Protein AF-A0A7V2QI16-F1 (afdb_monomer)

Radius of gyration: 25.38 Å; Cα contacts (8 Å, |Δi|>4): 702; chains: 1; bounding box: 59×43×73 Å

pLDDT: mean 86.72, std 11.41, range [45.88, 98.44]

Nearest PDB structures (foldseek):
  6om2-assembly1_A  TM=4.557E-01  e=1.781E-01  Homo sapiens
  8xen-assembly1_A  TM=4.413E-01  e=1.781E-01  Homo sapiens
  7y1t-assembly1_A  TM=4.623E-01  e=3.895E-01  Homo sapiens
  3e0c-assembly1_A  TM=2.943E-01  e=1.789E-02  Homo sapiens

Solvent-accessible surface area (backbone atoms only — not comparable to full-atom values): 20218 Å² total; per-residue (Å²): 118,61,52,78,40,80,48,75,62,52,94,78,39,86,44,38,28,37,39,32,38,72,49,87,48,42,47,35,29,43,35,36,31,40,100,91,41,80,47,78,42,63,46,73,43,59,48,91,97,50,93,54,70,32,57,58,46,87,63,40,32,50,72,50,72,52,64,46,55,44,71,39,79,82,55,36,25,42,40,37,31,30,35,28,81,48,101,70,42,50,30,40,36,46,34,35,29,36,65,72,92,82,56,71,48,77,32,38,74,54,82,38,57,38,51,40,40,77,39,49,72,46,79,41,86,46,90,72,16,35,30,41,40,36,40,30,44,48,85,49,102,87,50,70,62,62,86,45,93,38,45,26,35,35,40,35,28,35,69,35,81,90,78,65,28,51,40,86,71,46,75,47,79,41,78,65,69,59,95,50,85,59,47,32,60,18,54,51,27,44,77,67,71,35,39,68,60,13,43,53,40,38,51,50,53,74,63,42,60,66,60,53,52,53,50,40,59,74,32,63,86,51,64,90,64,49,38,60,52,34,49,48,22,41,52,30,39,45,32,48,53,41,16,52,35,27,47,74,68,74,32,56,69,59,13,51,57,41,32,70,71,36,78,43,74,55,51,26,58,33,36,49,38,20,51,64,45,18,51,93,83,55,36,60,50,45,10,42,17,36,26,51,48,46,45,53,68,57,73,87,81,69,95,69,44,68,26,29,51,58,66,58,46,94,63,65,59,59,59,50,52,27,46,74,74,38,58,67,47,43,54,45,17,38,74,77,49,58,25,60,60,52,69,49,78,43,55,84,82,76,81,86,54,64,25,43,38,32,32,45,58,54,95,64,74,46,77,45,77,49,81,129

Structure (mmCIF, N/CA/C/O backbone):
data_AF-A0A7V2QI16-F1
#
_entry.id   AF-A0A7V2QI16-F1
#
loop_
_atom_site.group_PDB
_atom_site.id
_atom_site.type_symbol
_atom_site.label_atom_id
_atom_site.label_alt_id
_atom_site.label_comp_id
_atom_site.label_asym_id
_atom_site.label_entity_id
_atom_site.label_seq_id
_atom_site.pdbx_PDB_ins_code
_atom_site.Cartn_x
_atom_site.Cartn_y
_atom_site.Cartn_z
_atom_site.occupancy
_atom_site.B_iso_or_equiv
_atom_site.auth_seq_id
_atom_site.auth_comp_id
_atom_site.auth_asym_id
_atom_site.auth_atom_id
_atom_site.pdbx_PDB_model_num
ATOM 1 N N . GLY A 1 1 ? -4.666 15.060 34.164 1.00 61.44 1 GLY A N 1
ATOM 2 C CA . GLY A 1 1 ? -5.123 15.369 32.799 1.00 61.44 1 GLY A CA 1
ATOM 3 C C . GLY A 1 1 ? -5.665 14.100 32.190 1.00 61.44 1 GLY A C 1
ATOM 4 O O . GLY A 1 1 ? -5.067 13.052 32.403 1.00 61.44 1 GLY A O 1
ATOM 5 N N . GLY A 1 2 ? -6.807 14.175 31.526 1.00 77.75 2 GLY A N 1
ATOM 6 C CA . GLY A 1 2 ? -7.439 13.061 30.825 1.00 77.75 2 GLY A CA 1
ATOM 7 C C . GLY A 1 2 ? -8.441 13.619 29.824 1.00 77.75 2 GLY A C 1
ATOM 8 O O . GLY A 1 2 ? -8.899 14.752 29.994 1.00 77.75 2 GLY A O 1
ATOM 9 N N . GLN A 1 3 ? -8.738 12.858 28.779 1.00 89.62 3 GLN A N 1
ATOM 10 C CA . GLN A 1 3 ? -9.758 13.212 27.799 1.00 89.62 3 GLN A CA 1
ATOM 11 C C . GLN A 1 3 ? -11.101 12.611 28.224 1.00 89.62 3 GLN A C 1
ATOM 13 O O . GLN A 1 3 ? -11.166 11.468 28.673 1.00 89.62 3 GLN A O 1
ATOM 18 N N . ILE A 1 4 ? -12.166 13.398 28.091 1.00 91.75 4 ILE A N 1
ATOM 19 C CA . ILE A 1 4 ? -13.549 12.949 28.252 1.00 91.75 4 ILE A CA 1
ATOM 20 C C . ILE A 1 4 ? -14.163 12.916 26.859 1.00 91.75 4 ILE A C 1
ATOM 22 O O . ILE A 1 4 ? -14.083 13.912 26.139 1.00 91.75 4 ILE A O 1
ATOM 26 N N . VAL A 1 5 ? -14.751 11.785 26.481 1.00 93.00 5 VAL A N 1
ATOM 27 C CA . VAL A 1 5 ? -15.390 11.617 25.172 1.00 93.00 5 VAL A CA 1
ATOM 28 C C . VAL A 1 5 ? -16.848 11.212 25.392 1.00 93.00 5 VAL A C 1
ATOM 30 O O . VAL A 1 5 ? -17.062 10.134 25.939 1.00 93.00 5 VAL A O 1
ATOM 33 N N . PRO A 1 6 ? -17.839 12.047 25.032 1.00 93.56 6 PRO A N 1
ATOM 34 C CA . PRO A 1 6 ? -19.255 11.682 25.109 1.00 93.56 6 PRO A CA 1
ATOM 35 C C . PRO A 1 6 ? -19.576 10.456 24.249 1.00 93.56 6 PRO A C 1
ATOM 37 O O . PRO A 1 6 ? -18.947 10.272 23.206 1.00 93.56 6 PRO A O 1
ATOM 40 N N . MET A 1 7 ? -20.537 9.643 24.687 1.00 93.06 7 MET A N 1
ATOM 41 C CA . MET A 1 7 ? -20.914 8.383 24.037 1.00 93.06 7 MET A CA 1
ATOM 42 C C . MET A 1 7 ? -22.432 8.179 24.021 1.00 93.06 7 MET A C 1
ATOM 44 O O . MET A 1 7 ? -23.149 8.795 24.804 1.00 93.06 7 MET A O 1
ATOM 48 N N . GLU A 1 8 ? -22.886 7.287 23.142 1.00 93.25 8 GLU A N 1
ATOM 49 C CA . GLU A 1 8 ? -24.263 6.782 23.065 1.00 93.25 8 GLU A CA 1
ATOM 50 C C . GLU A 1 8 ? -24.194 5.269 22.800 1.00 93.25 8 GLU A C 1
ATOM 52 O O . GLU A 1 8 ? -24.268 4.824 21.657 1.00 93.25 8 GLU A O 1
ATOM 57 N N . LEU A 1 9 ? -23.933 4.479 23.844 1.00 93.62 9 LEU A N 1
ATOM 58 C CA . LEU A 1 9 ? -23.786 3.018 23.767 1.00 93.62 9 LEU A CA 1
ATOM 59 C C . LEU A 1 9 ? -24.943 2.288 24.446 1.00 93.62 9 LEU A C 1
ATOM 61 O O . LEU A 1 9 ? -25.255 1.156 24.082 1.00 93.62 9 LEU A O 1
ATOM 65 N N . ASP A 1 10 ? -25.566 2.912 25.445 1.00 92.75 10 ASP A N 1
ATOM 66 C CA . ASP A 1 10 ? -26.637 2.317 26.224 1.00 92.75 10 ASP A CA 1
ATOM 67 C C . ASP A 1 10 ? -27.891 3.186 26.186 1.00 92.75 10 ASP A C 1
ATOM 69 O O . ASP A 1 10 ? -28.014 4.186 26.886 1.00 92.75 10 ASP A O 1
ATOM 73 N N . SER A 1 11 ? -28.899 2.720 25.454 1.00 90.50 11 SER A N 1
ATOM 74 C CA . SER A 1 11 ? -30.218 3.363 25.400 1.00 90.50 11 SER A CA 1
ATOM 75 C C . SER A 1 11 ? -30.898 3.584 26.766 1.00 90.50 11 SER A C 1
ATOM 77 O O . SER A 1 11 ? -31.817 4.397 26.858 1.00 90.50 11 SER A O 1
ATOM 79 N N . ALA A 1 12 ? -30.480 2.874 27.823 1.00 91.00 12 ALA A N 1
ATOM 80 C CA . ALA A 1 12 ? -30.982 3.050 29.185 1.00 91.00 12 ALA A CA 1
ATOM 81 C C . ALA A 1 12 ? -30.253 4.152 29.979 1.00 91.00 12 ALA A C 1
ATOM 83 O O . ALA A 1 12 ? -30.674 4.485 31.089 1.00 91.00 12 ALA A O 1
ATOM 84 N N . ALA A 1 13 ? -29.149 4.697 29.466 1.00 93.44 13 ALA A N 1
ATOM 85 C CA . ALA A 1 13 ? -28.421 5.787 30.098 1.00 93.44 13 ALA A CA 1
ATOM 86 C C . ALA A 1 13 ? -28.901 7.146 29.568 1.00 93.44 13 ALA A C 1
ATOM 88 O O . ALA A 1 13 ? -29.181 7.316 28.386 1.00 93.44 13 ALA A O 1
ATOM 89 N N . THR A 1 14 ? -28.971 8.153 30.442 1.00 94.06 14 THR A N 1
ATOM 90 C CA . THR A 1 14 ? -29.311 9.528 30.020 1.00 94.06 14 THR A CA 1
ATOM 91 C C . THR A 1 14 ? -28.075 10.377 29.730 1.00 94.06 14 THR A C 1
ATOM 93 O O . THR A 1 14 ? -28.194 11.497 29.238 1.00 94.06 14 THR A O 1
ATOM 96 N N . ALA A 1 15 ? -26.895 9.894 30.116 1.00 94.00 15 ALA A N 1
ATOM 97 C CA . ALA A 1 15 ? -25.608 10.498 29.809 1.00 94.00 15 ALA A CA 1
ATOM 98 C C . ALA A 1 15 ? -24.520 9.430 29.876 1.00 94.00 15 ALA A C 1
ATOM 100 O O . ALA A 1 15 ? -24.487 8.636 30.819 1.00 94.00 15 ALA A O 1
ATOM 101 N N . GLU A 1 16 ? -23.599 9.453 28.919 1.00 96.06 16 GLU A N 1
ATOM 102 C CA . GLU A 1 16 ? -22.494 8.505 28.857 1.00 96.06 16 GLU A CA 1
ATOM 103 C C . GLU A 1 16 ? -21.211 9.183 28.381 1.00 96.06 16 GLU A C 1
ATOM 105 O O . GLU A 1 16 ? -21.232 10.131 27.590 1.00 96.06 16 GLU A O 1
ATOM 110 N N . LEU A 1 17 ? -20.074 8.694 28.867 1.00 96.12 17 LEU A N 1
ATOM 111 C CA . LEU A 1 17 ? -18.758 9.158 28.454 1.00 96.12 17 LEU A CA 1
ATOM 112 C C . LEU A 1 17 ? -17.691 8.081 28.649 1.00 96.12 17 LEU A C 1
ATOM 114 O O . LEU A 1 17 ? -17.768 7.267 29.568 1.00 96.12 17 LEU A O 1
ATOM 118 N N . PHE A 1 18 ? -16.637 8.131 27.839 1.00 94.44 18 PHE A N 1
ATOM 119 C CA . PHE A 1 18 ? -15.362 7.511 28.176 1.00 94.44 18 PHE A CA 1
ATOM 120 C C . PHE A 1 18 ? -14.446 8.504 28.894 1.00 94.44 18 PHE A C 1
ATOM 122 O O . PHE A 1 18 ? -14.339 9.669 28.505 1.00 94.44 18 PHE A O 1
ATOM 129 N N . VAL A 1 19 ? -13.730 8.015 29.908 1.00 92.00 19 VAL A N 1
ATOM 130 C CA . VAL A 1 19 ? -12.602 8.705 30.546 1.00 92.00 19 VAL A CA 1
ATOM 131 C C . VAL A 1 19 ? -11.303 8.047 30.088 1.00 92.00 19 VAL A C 1
ATOM 133 O O . VAL A 1 19 ? -11.053 6.875 30.380 1.00 92.00 19 VAL A O 1
ATOM 136 N N . LEU A 1 20 ? -10.466 8.815 29.391 1.00 91.31 20 LEU A N 1
ATOM 137 C CA . LEU A 1 20 ? -9.155 8.402 28.896 1.00 91.31 20 LEU A CA 1
ATOM 138 C C . LEU A 1 20 ? -8.074 9.076 29.756 1.00 91.31 20 LEU A C 1
ATOM 140 O O . LEU A 1 20 ? -7.779 10.259 29.559 1.00 91.31 20 LEU A O 1
ATOM 144 N N . PRO A 1 21 ? -7.501 8.384 30.752 1.00 85.00 21 PRO A N 1
ATOM 145 C CA . PRO A 1 21 ? -6.442 8.951 31.580 1.00 85.00 21 PRO A CA 1
ATOM 146 C C . PRO A 1 21 ? -5.148 9.184 30.782 1.00 85.00 21 PRO A C 1
ATOM 148 O O . PRO A 1 21 ? -4.681 8.291 30.084 1.00 85.00 21 PRO A O 1
ATOM 151 N N . ASN A 1 22 ? -4.493 10.340 30.970 1.00 73.81 22 ASN A N 1
ATOM 152 C CA . ASN A 1 22 ? -3.172 10.619 30.371 1.00 73.81 22 ASN A CA 1
ATOM 153 C C . ASN A 1 22 ? -2.001 10.009 31.170 1.00 73.81 22 ASN A C 1
ATOM 155 O O . ASN A 1 22 ? -0.842 10.313 30.893 1.00 73.81 22 ASN A O 1
ATOM 159 N N . PHE A 1 23 ? -2.279 9.223 32.214 1.00 67.12 23 PHE A N 1
ATOM 160 C CA . PHE A 1 23 ? -1.256 8.618 33.066 1.00 67.12 23 PHE A CA 1
ATOM 161 C C . PHE A 1 23 ? -1.052 7.157 32.704 1.00 67.12 23 PHE A C 1
ATOM 163 O O . PHE A 1 23 ? -2.007 6.427 32.432 1.00 67.12 23 PHE A O 1
ATOM 170 N N . SER A 1 24 ? 0.204 6.718 32.754 1.00 62.94 24 SER A N 1
ATOM 171 C CA . SER A 1 24 ? 0.538 5.324 32.534 1.00 62.94 24 SER A CA 1
ATOM 172 C C . SER A 1 24 ? -0.227 4.421 33.505 1.00 62.94 24 SER A C 1
ATOM 174 O O . SER A 1 24 ? -0.299 4.707 34.700 1.00 62.94 24 SER A O 1
ATOM 176 N N . SER A 1 25 ? -0.772 3.305 33.002 1.00 63.78 25 SER A N 1
ATOM 177 C CA . SER A 1 25 ? -1.467 2.239 33.762 1.00 63.78 25 SER A CA 1
ATOM 178 C C . SER A 1 25 ? -2.903 2.500 34.256 1.00 63.78 25 SER A C 1
ATOM 180 O O . SER A 1 25 ? -3.500 1.587 34.829 1.00 63.78 25 SER A O 1
ATOM 182 N N . GLY A 1 26 ? -3.488 3.684 34.041 1.00 76.44 26 GLY A N 1
ATOM 183 C CA . GLY A 1 26 ? -4.902 3.916 34.366 1.00 76.44 26 GLY A CA 1
ATOM 184 C C . GLY A 1 26 ? -5.838 3.219 33.363 1.00 76.44 26 GLY A C 1
ATOM 185 O O . GLY A 1 26 ? -5.598 3.343 32.161 1.00 76.44 26 GLY A O 1
ATOM 186 N N . PRO A 1 27 ? -6.892 2.503 33.804 1.00 85.56 27 PRO A N 1
ATOM 187 C CA . PRO A 1 27 ? -7.850 1.906 32.879 1.00 85.56 27 PRO A CA 1
ATOM 188 C C . PRO A 1 27 ? -8.638 2.992 32.141 1.00 85.56 27 PRO A C 1
ATOM 190 O O . PRO A 1 27 ? -8.975 4.026 32.722 1.00 85.56 27 PRO A O 1
ATOM 193 N N . MET A 1 28 ? -8.974 2.740 30.876 1.00 90.81 28 MET A N 1
ATOM 194 C CA . MET A 1 28 ? -10.064 3.471 30.233 1.00 90.81 28 MET A CA 1
ATOM 195 C C . MET A 1 28 ? -11.363 3.103 30.960 1.00 90.81 28 MET A C 1
ATOM 197 O O . MET A 1 28 ? -11.600 1.928 31.251 1.00 90.81 28 MET A O 1
ATOM 201 N N . LEU A 1 29 ? -12.187 4.099 31.283 1.00 93.25 29 LEU A N 1
ATOM 202 C CA . LEU A 1 29 ? -13.460 3.885 31.973 1.00 93.25 29 LEU A CA 1
ATOM 203 C C . LEU A 1 29 ? -14.617 4.289 31.071 1.00 93.25 29 LEU A C 1
ATOM 205 O O . LEU A 1 29 ? -14.606 5.395 30.538 1.00 93.25 29 LEU A O 1
ATOM 209 N N . TYR A 1 30 ? -15.618 3.426 30.962 1.00 95.38 30 TYR A N 1
ATOM 210 C CA . TYR A 1 30 ? -16.951 3.785 30.501 1.00 95.38 30 TYR A CA 1
ATOM 211 C C . TYR A 1 30 ? -17.765 4.256 31.702 1.00 95.38 30 TYR A C 1
ATOM 213 O O . TYR A 1 30 ? -17.861 3.551 32.708 1.00 95.38 30 TYR A O 1
ATOM 221 N N . VAL A 1 31 ? -18.320 5.455 31.627 1.00 95.94 31 VAL A N 1
ATOM 222 C CA . VAL A 1 31 ? -19.090 6.068 32.704 1.00 95.94 31 VAL A CA 1
ATOM 223 C C . VAL A 1 31 ? -20.467 6.413 32.168 1.00 95.94 31 VAL A C 1
ATOM 225 O O . VAL A 1 31 ? -20.581 7.074 31.141 1.00 95.94 31 VAL A O 1
ATOM 228 N N . ARG A 1 32 ? -21.509 5.993 32.881 1.00 95.75 32 ARG A N 1
ATOM 229 C CA . ARG A 1 32 ? -22.906 6.230 32.506 1.00 95.75 32 ARG A CA 1
ATOM 230 C C . ARG A 1 32 ? -23.719 6.736 33.683 1.00 95.75 32 ARG A C 1
ATOM 232 O O . ARG A 1 32 ? -23.448 6.372 34.828 1.00 95.75 32 ARG A O 1
ATOM 239 N N . TYR A 1 33 ? -24.724 7.548 33.395 1.00 95.31 33 TYR A N 1
ATOM 240 C CA . TYR A 1 33 ? -25.749 7.952 34.344 1.00 95.31 33 TYR A CA 1
ATOM 241 C C . TYR A 1 33 ? -27.043 7.199 34.040 1.00 95.31 33 TYR A C 1
ATOM 243 O O . TYR A 1 33 ? -27.609 7.338 32.956 1.00 95.31 33 TYR A O 1
ATOM 251 N N . ALA A 1 34 ? -27.486 6.392 35.000 1.00 91.06 34 ALA A N 1
ATOM 252 C CA . ALA A 1 34 ? -28.719 5.612 34.934 1.00 91.06 34 ALA A CA 1
ATOM 253 C C . ALA A 1 34 ? -29.562 5.843 36.202 1.00 91.06 34 ALA A C 1
ATOM 255 O O . ALA A 1 34 ? -29.201 6.667 37.043 1.00 91.06 34 ALA A O 1
ATOM 256 N N . ASP A 1 35 ? -30.655 5.096 36.373 1.00 88.75 35 ASP A N 1
ATOM 257 C CA . ASP A 1 35 ? -31.638 5.280 37.459 1.00 88.75 35 ASP A CA 1
ATOM 258 C C . ASP A 1 35 ? -31.039 5.330 38.877 1.00 88.75 35 ASP A C 1
ATOM 260 O O . ASP A 1 35 ? -31.570 5.992 39.767 1.00 88.75 35 ASP A O 1
ATOM 264 N N . VAL A 1 36 ? -29.916 4.641 39.097 1.00 88.62 36 VAL 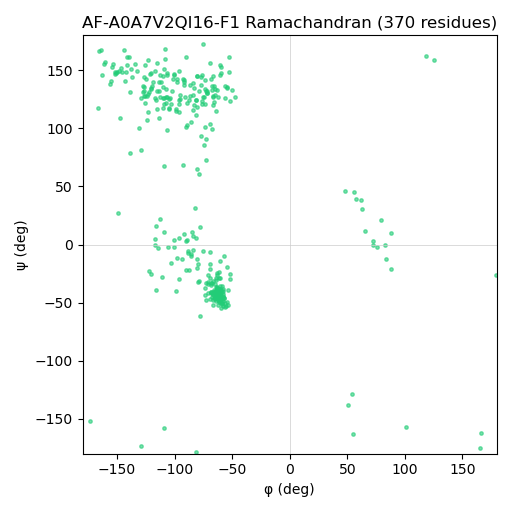A N 1
ATOM 265 C CA . VAL A 1 36 ? -29.218 4.568 40.394 1.00 88.62 36 VAL A CA 1
ATOM 266 C C . VAL A 1 36 ? -28.067 5.576 40.532 1.00 88.62 36 VAL A C 1
ATOM 268 O O . VAL A 1 36 ? -27.336 5.551 41.523 1.00 88.62 36 VAL A O 1
ATOM 271 N N . GLY A 1 37 ? -27.900 6.468 39.553 1.00 94.00 37 GLY A N 1
ATOM 272 C CA . GLY A 1 37 ? -26.850 7.480 39.487 1.00 94.00 37 GLY A CA 1
ATOM 273 C C . GLY A 1 37 ? -25.690 7.111 38.557 1.00 94.00 37 GLY A C 1
ATOM 274 O O . GLY A 1 37 ? -25.831 6.320 37.624 1.00 94.00 37 GLY A O 1
ATOM 275 N N . TRP A 1 38 ? -24.530 7.725 38.806 1.00 95.38 38 TRP A N 1
ATOM 276 C CA . TRP A 1 38 ? -23.310 7.486 38.036 1.00 95.38 38 TRP A CA 1
ATOM 277 C C . TRP A 1 38 ? -22.719 6.108 38.333 1.00 95.38 38 TRP A C 1
ATOM 279 O O . TRP A 1 38 ? -22.481 5.752 39.487 1.00 95.38 38 TRP A O 1
ATOM 289 N N . GLN A 1 39 ? -22.418 5.367 37.274 1.00 94.69 39 GLN A N 1
ATOM 290 C CA . GLN A 1 39 ? -21.755 4.070 37.313 1.00 94.69 39 GLN A CA 1
ATOM 291 C C . GLN A 1 39 ? -20.513 4.124 36.426 1.00 94.69 39 GLN A C 1
ATOM 293 O O . GLN A 1 39 ? -20.535 4.754 35.369 1.00 94.69 39 GLN A O 1
ATOM 298 N N . ALA A 1 40 ? -19.434 3.469 36.851 1.00 93.62 40 ALA A N 1
ATOM 299 C CA . ALA A 1 40 ? -18.179 3.416 36.113 1.00 93.62 40 ALA A CA 1
ATOM 300 C C . ALA A 1 40 ? -17.747 1.962 35.915 1.00 93.62 40 ALA A C 1
ATOM 302 O O . ALA A 1 40 ? -17.648 1.198 36.877 1.00 93.62 40 ALA A O 1
ATOM 303 N N . PHE A 1 41 ? -17.462 1.607 34.668 1.00 92.75 41 PHE A N 1
ATOM 304 C CA . PHE A 1 41 ? -17.068 0.274 34.240 1.00 92.75 41 PHE A CA 1
ATOM 305 C C . PHE A 1 41 ? -15.686 0.344 33.586 1.00 92.75 41 PHE A C 1
ATOM 307 O O . PHE A 1 41 ? -15.445 1.230 32.762 1.00 92.75 41 PHE A O 1
ATOM 314 N N . PRO A 1 42 ? -14.757 -0.567 33.919 1.00 90.50 42 PRO A N 1
ATOM 315 C CA . PRO A 1 42 ? -13.507 -0.655 33.186 1.00 90.50 42 PRO A CA 1
ATOM 316 C C . PRO A 1 42 ? -13.784 -1.141 31.764 1.00 90.50 42 PRO A C 1
ATOM 318 O O . PRO A 1 42 ? -14.494 -2.126 31.558 1.00 90.50 42 PRO A O 1
ATOM 321 N N . VAL A 1 43 ? -13.191 -0.469 30.784 1.00 90.44 43 VAL A N 1
ATOM 322 C CA . VAL A 1 43 ? -13.190 -0.954 29.406 1.00 90.44 43 VAL A CA 1
ATOM 323 C C . VAL A 1 43 ? -12.225 -2.132 29.330 1.00 90.44 43 VAL A C 1
ATOM 325 O O . VAL A 1 43 ? -11.051 -1.965 29.675 1.00 90.44 43 VAL A O 1
ATOM 328 N N . PRO A 1 44 ? -12.681 -3.329 28.924 1.00 86.94 44 PRO A N 1
ATOM 329 C CA . PRO A 1 44 ? -11.817 -4.491 28.911 1.00 86.94 44 PRO A CA 1
ATOM 330 C C . PRO A 1 44 ? -10.700 -4.318 27.892 1.00 86.94 44 PRO A C 1
ATOM 332 O O . PRO A 1 44 ? -10.926 -3.954 26.736 1.00 86.94 44 PRO A O 1
ATOM 335 N N . VAL A 1 45 ? -9.499 -4.689 28.311 1.00 84.25 45 VAL A N 1
ATOM 336 C CA . VAL A 1 45 ? -8.335 -4.791 27.438 1.00 84.25 45 VAL A CA 1
ATOM 337 C C . VAL A 1 45 ? -7.841 -6.220 27.484 1.00 84.25 45 VAL A C 1
ATOM 339 O O . VAL A 1 45 ? -7.720 -6.801 28.561 1.00 84.25 45 VAL A O 1
ATOM 342 N N . VAL A 1 46 ? -7.543 -6.811 26.332 1.00 79.31 46 VAL A N 1
ATOM 343 C CA . VAL A 1 46 ? -6.861 -8.106 26.305 1.00 79.31 46 VAL A CA 1
ATOM 344 C C . VAL A 1 46 ? -5.378 -7.845 26.064 1.00 79.31 46 VAL A C 1
ATOM 346 O O . VAL A 1 46 ? -5.034 -7.347 24.996 1.00 79.31 46 VAL A O 1
ATOM 349 N N . PRO A 1 47 ? -4.482 -8.149 27.019 1.00 77.44 47 PRO A N 1
ATOM 350 C CA . PRO A 1 47 ? -3.065 -7.870 26.841 1.00 77.44 47 PRO A CA 1
ATOM 351 C C . PRO A 1 47 ? -2.497 -8.624 25.627 1.00 77.44 47 PRO A C 1
ATOM 353 O O . PRO A 1 47 ? -2.999 -9.703 25.296 1.00 77.44 47 PRO A O 1
ATOM 356 N N . PRO A 1 48 ? -1.417 -8.123 25.005 1.00 70.06 48 PRO A N 1
ATOM 357 C CA . PRO A 1 48 ? -0.645 -8.860 24.004 1.00 70.06 48 PRO A CA 1
ATOM 358 C C . PRO A 1 48 ? -0.325 -10.290 24.464 1.00 70.06 48 PRO A C 1
ATOM 360 O O . PRO A 1 48 ? 0.178 -10.493 25.569 1.00 70.06 48 PRO A O 1
ATOM 363 N N . GLY A 1 49 ? -0.654 -11.292 23.643 1.00 71.56 49 GLY A N 1
ATOM 364 C CA . GLY A 1 49 ? -0.503 -12.718 23.985 1.00 71.56 49 GLY A CA 1
ATOM 365 C C . GLY A 1 49 ? -1.499 -13.261 25.026 1.00 71.56 49 GLY A C 1
ATOM 366 O O . GLY A 1 49 ? -1.461 -14.444 25.360 1.00 71.56 49 GLY A O 1
ATOM 367 N N . GLY A 1 50 ? -2.406 -12.425 25.533 1.00 76.19 50 GLY A N 1
ATOM 368 C CA . GLY A 1 50 ? -3.444 -12.795 26.486 1.00 76.19 50 GLY A CA 1
ATOM 369 C C . GLY A 1 50 ? -4.659 -13.452 25.827 1.00 76.19 50 GLY A C 1
ATOM 370 O O . GLY A 1 50 ? -5.102 -13.092 24.733 1.00 76.19 50 GLY A O 1
ATOM 371 N N . SER A 1 51 ? -5.258 -14.412 26.530 1.00 74.94 51 SER A N 1
ATOM 372 C CA . SER A 1 51 ? -6.521 -15.047 26.126 1.00 74.94 51 SER A CA 1
ATOM 373 C C . SER A 1 51 ? -7.749 -14.463 26.828 1.00 74.94 51 SER A C 1
ATOM 375 O O . SER A 1 51 ? -8.869 -14.742 26.412 1.00 74.94 51 SER A O 1
ATOM 377 N N . LYS A 1 52 ? -7.560 -13.640 27.867 1.00 78.81 52 LYS A N 1
ATOM 378 C CA . LYS A 1 52 ? -8.636 -13.080 28.695 1.00 78.81 52 LYS A CA 1
ATOM 379 C C . LYS A 1 52 ? -8.540 -11.563 28.775 1.00 78.81 52 LYS A C 1
ATOM 381 O O . LYS A 1 52 ? -7.442 -11.014 28.840 1.00 78.81 52 LYS A O 1
ATOM 386 N N . ALA A 1 53 ? -9.699 -10.915 28.804 1.00 81.38 53 ALA A N 1
ATOM 387 C CA . ALA A 1 53 ? -9.798 -9.497 29.102 1.00 81.38 53 ALA A CA 1
ATOM 388 C C . ALA A 1 53 ? -9.437 -9.229 30.568 1.00 81.38 53 ALA A C 1
ATOM 390 O O . ALA A 1 53 ? -9.778 -10.009 31.459 1.00 81.38 53 ALA A O 1
ATOM 391 N N . VAL A 1 54 ? -8.760 -8.112 30.804 1.00 79.75 54 VAL A N 1
ATOM 392 C CA . VAL A 1 54 ? -8.444 -7.570 32.124 1.00 79.75 54 VAL A CA 1
ATOM 393 C C . VAL A 1 54 ? -8.939 -6.129 32.206 1.00 79.75 54 VAL A C 1
ATOM 395 O O . VAL A 1 54 ? -9.068 -5.446 31.190 1.00 79.75 54 VAL A O 1
ATOM 398 N N . ALA A 1 55 ? -9.211 -5.660 33.424 1.00 75.75 55 ALA A N 1
ATOM 399 C CA . ALA A 1 55 ? -9.646 -4.284 33.659 1.00 75.75 55 ALA A CA 1
ATOM 400 C C . ALA A 1 55 ? -8.530 -3.262 33.388 1.00 75.75 55 ALA A C 1
ATOM 402 O O . ALA A 1 55 ? -8.807 -2.127 33.022 1.00 75.75 55 ALA A O 1
ATOM 403 N N . SER A 1 56 ? -7.269 -3.656 33.572 1.00 74.31 56 SER A N 1
ATOM 404 C CA . SER A 1 56 ? -6.095 -2.851 33.246 1.00 74.31 56 SER A CA 1
ATOM 405 C C . SER A 1 56 ? -4.911 -3.755 32.919 1.00 74.31 56 SER A C 1
ATOM 407 O O . SER A 1 56 ? -4.767 -4.846 33.475 1.00 74.31 56 SER A O 1
ATOM 409 N N . ALA A 1 57 ? -4.055 -3.300 32.009 1.00 73.75 57 ALA A N 1
ATOM 410 C CA . ALA A 1 57 ? -2.831 -3.991 31.637 1.00 73.75 57 ALA A CA 1
ATOM 411 C C . ALA A 1 57 ? -1.642 -3.032 31.807 1.00 73.75 57 ALA A C 1
ATOM 413 O O . ALA A 1 57 ? -1.686 -1.916 31.279 1.00 73.75 57 ALA A O 1
ATOM 414 N N . PRO A 1 58 ? -0.580 -3.425 32.537 1.00 70.19 58 PRO A N 1
ATOM 415 C CA . PRO A 1 58 ? 0.632 -2.621 32.619 1.00 70.19 58 PRO A CA 1
ATOM 416 C C . PRO A 1 58 ? 1.171 -2.323 31.215 1.00 70.19 58 PRO A C 1
ATOM 418 O O . PRO A 1 58 ? 1.240 -3.217 30.375 1.00 70.19 58 PRO A O 1
ATOM 421 N N . ASN A 1 59 ? 1.565 -1.070 30.982 1.00 76.12 59 ASN A N 1
ATOM 422 C CA . ASN A 1 59 ? 2.082 -0.546 29.710 1.00 76.12 59 ASN A CA 1
ATOM 423 C C . ASN A 1 59 ? 1.071 -0.354 28.573 1.00 76.12 59 ASN A C 1
ATOM 425 O O . ASN A 1 59 ? 1.505 0.071 27.510 1.00 76.12 59 ASN A O 1
ATOM 429 N N . LEU A 1 60 ? -0.231 -0.595 28.767 1.00 79.94 60 LEU A N 1
ATOM 430 C CA . LEU A 1 60 ? -1.248 -0.183 27.794 1.00 79.94 60 LEU A CA 1
ATOM 431 C C . LEU A 1 60 ? -1.848 1.166 28.1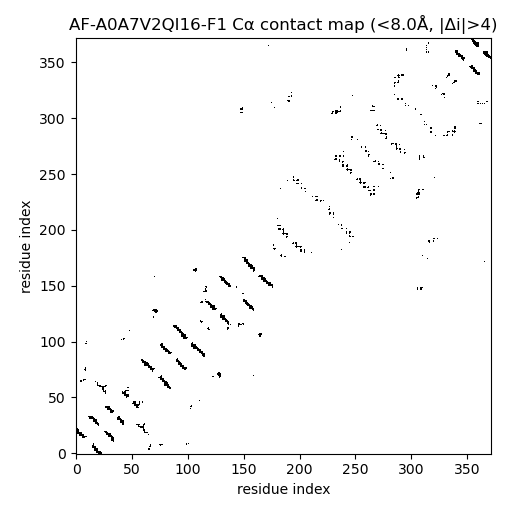98 1.00 79.94 60 LEU A C 1
ATOM 433 O O . LEU A 1 60 ? -2.269 1.366 29.338 1.00 79.94 60 LEU A O 1
ATOM 437 N N . TRP A 1 61 ? -1.869 2.095 27.248 1.00 85.75 61 TRP A N 1
ATOM 438 C CA . TRP A 1 61 ? -2.310 3.472 27.426 1.00 85.75 61 TRP A CA 1
ATOM 439 C C . TRP A 1 61 ? -3.535 3.749 26.562 1.00 85.75 61 TRP A C 1
ATOM 441 O O . TRP A 1 61 ? -3.484 3.510 25.354 1.00 85.75 61 TRP A O 1
ATOM 451 N N . PRO A 1 62 ? -4.637 4.248 27.143 1.00 87.50 62 PRO A N 1
ATOM 452 C CA . PRO A 1 62 ? -5.788 4.708 26.374 1.00 87.50 62 PRO A CA 1
ATOM 453 C C . PRO A 1 62 ? -5.368 5.787 25.371 1.00 87.50 62 PRO A C 1
ATOM 455 O O . PRO A 1 62 ? -4.739 6.772 25.752 1.00 87.50 62 PRO A O 1
ATOM 458 N N . ALA A 1 63 ? -5.697 5.596 24.093 1.00 87.88 63 ALA A N 1
ATOM 459 C CA . ALA A 1 63 ? -5.294 6.507 23.021 1.00 87.88 63 ALA A CA 1
ATOM 46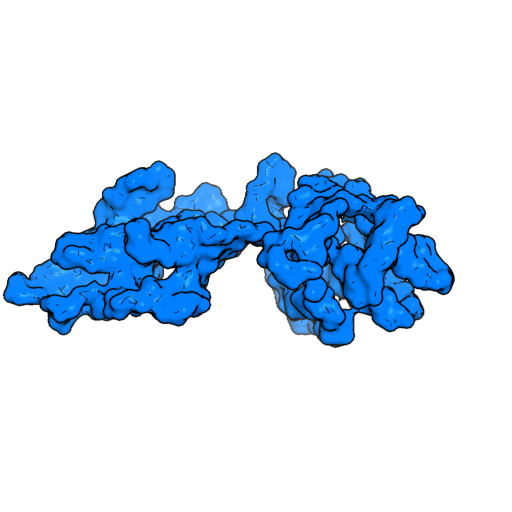0 C C . ALA A 1 63 ? -6.487 7.189 22.345 1.00 87.88 63 ALA A C 1
ATOM 462 O O . ALA A 1 63 ? -6.406 8.366 22.005 1.00 87.88 63 ALA A O 1
ATOM 463 N N . SER A 1 64 ? -7.585 6.466 22.128 1.00 92.69 64 SER A N 1
ATOM 464 C CA . SER A 1 64 ? -8.827 7.035 21.596 1.00 92.69 64 SER A CA 1
ATOM 465 C C . SER A 1 64 ? -10.020 6.134 21.899 1.00 92.69 64 SER A C 1
ATOM 467 O O . SER A 1 64 ? -9.856 4.930 22.108 1.00 92.69 64 SER A O 1
ATOM 469 N N . ALA A 1 65 ? -11.209 6.729 21.896 1.00 94.38 65 ALA A N 1
ATOM 470 C CA . ALA A 1 65 ? -12.486 6.036 21.951 1.00 94.38 65 ALA A CA 1
ATOM 471 C C . ALA A 1 65 ? -13.497 6.779 21.069 1.00 94.38 65 ALA A C 1
ATOM 473 O O . ALA A 1 65 ? -13.509 8.011 21.063 1.00 94.38 65 ALA A O 1
ATOM 474 N N . GLU A 1 66 ? -14.329 6.040 20.349 1.00 95.62 66 GLU A N 1
ATOM 475 C CA . GLU A 1 66 ? -15.484 6.545 19.603 1.00 95.62 66 GLU A CA 1
ATOM 476 C C . GLU A 1 66 ? -16.635 5.526 19.673 1.00 95.62 66 GLU A C 1
ATOM 478 O O . GLU A 1 66 ? -16.427 4.387 20.097 1.00 95.62 66 GLU A O 1
ATOM 483 N N . ALA A 1 67 ? -17.839 5.935 19.275 1.00 95.31 67 ALA A N 1
ATOM 484 C CA . ALA A 1 67 ? -19.023 5.082 19.225 1.00 95.31 67 ALA A CA 1
ATOM 485 C C . ALA A 1 67 ? -19.660 5.141 17.832 1.00 95.31 67 ALA A C 1
ATOM 487 O O . ALA A 1 67 ? -19.826 6.229 17.270 1.00 95.31 67 ALA A O 1
ATOM 488 N N . ARG A 1 68 ? -19.977 3.977 17.258 1.00 96.06 68 ARG A N 1
ATOM 489 C CA . ARG A 1 68 ? -20.637 3.850 15.949 1.00 96.06 68 ARG A CA 1
ATOM 490 C C . ARG A 1 68 ? -21.226 2.451 15.776 1.00 96.06 68 ARG A C 1
ATOM 492 O O . ARG A 1 68 ? -20.606 1.487 16.203 1.00 96.06 68 ARG A O 1
ATOM 499 N N . ASP A 1 69 ? -22.356 2.344 15.079 1.00 97.06 69 ASP A N 1
ATOM 500 C CA . ASP A 1 69 ? -22.832 1.066 14.531 1.00 97.06 69 ASP A CA 1
ATOM 501 C C . ASP A 1 69 ? -21.900 0.608 13.391 1.00 97.06 69 ASP A C 1
ATOM 503 O O . ASP A 1 69 ? -21.882 1.178 12.290 1.00 97.06 69 ASP A O 1
ATOM 507 N N . VAL A 1 70 ? -21.046 -0.373 13.684 1.00 97.94 70 VAL A N 1
ATOM 508 C CA . VAL A 1 70 ? -20.107 -0.963 12.714 1.00 97.94 70 VAL A CA 1
ATOM 509 C C . VAL A 1 70 ? -20.568 -2.324 12.215 1.00 97.94 70 VAL A C 1
ATOM 511 O O . VAL A 1 70 ? -20.085 -2.787 11.179 1.00 97.94 70 VAL A O 1
ATOM 514 N N . THR A 1 71 ? -21.522 -2.948 12.899 1.00 97.75 71 THR A N 1
ATOM 515 C CA . THR A 1 71 ? -22.065 -4.258 12.519 1.00 97.75 71 THR A CA 1
ATOM 516 C C . THR A 1 71 ? -23.264 -4.150 11.573 1.00 97.75 71 THR A C 1
ATOM 518 O O . THR A 1 71 ? -23.513 -5.067 10.787 1.00 97.75 71 THR A O 1
ATOM 521 N N . GLY A 1 72 ? -23.938 -3.000 11.562 1.00 97.00 72 GLY A N 1
ATOM 522 C CA . GLY A 1 72 ? -25.098 -2.698 10.734 1.00 97.00 72 GLY A CA 1
ATOM 523 C C . GLY A 1 72 ? -26.403 -3.284 11.261 1.00 97.00 72 GLY A C 1
ATOM 524 O O . GLY A 1 72 ? -27.318 -3.497 10.456 1.00 97.00 72 GLY A O 1
ATOM 525 N N . ASP A 1 73 ? -26.468 -3.606 12.555 1.00 96.50 73 ASP A N 1
ATOM 526 C CA . ASP A 1 73 ? -27.639 -4.184 13.225 1.00 96.50 73 ASP A CA 1
ATOM 527 C C . ASP A 1 73 ? -28.455 -3.153 14.031 1.00 96.50 73 ASP A C 1
ATOM 529 O O . ASP A 1 73 ? -29.455 -3.506 14.663 1.00 96.50 73 ASP A O 1
ATOM 533 N N . GLY A 1 74 ? -28.072 -1.873 13.960 1.00 95.31 74 GLY A N 1
ATOM 534 C CA . GLY A 1 74 ? -28.707 -0.776 14.683 1.00 95.31 74 GLY A CA 1
ATOM 535 C C . GLY A 1 74 ? -28.235 -0.625 16.129 1.00 95.31 74 GLY A C 1
ATOM 536 O O . GLY A 1 74 ? -28.711 0.285 16.811 1.00 95.31 74 GLY A O 1
ATOM 537 N N . GLN A 1 75 ? -27.325 -1.478 16.611 1.00 95.56 75 GLN A N 1
ATOM 538 C CA . GLN A 1 75 ? -26.651 -1.298 17.893 1.00 95.56 75 GLN A CA 1
ATOM 539 C C . GLN A 1 75 ? -25.346 -0.533 17.694 1.00 95.56 75 GLN A C 1
ATOM 541 O O . GLN A 1 75 ? -24.633 -0.706 16.713 1.00 95.56 75 GLN A O 1
ATOM 546 N N . VAL A 1 76 ? -25.033 0.351 18.638 1.00 96.75 76 VAL A N 1
ATOM 547 C CA . VAL A 1 76 ? -23.809 1.147 18.587 1.00 96.75 76 VAL A CA 1
ATOM 548 C C . VAL A 1 76 ? -22.700 0.405 19.325 1.00 96.75 76 VAL A C 1
ATOM 550 O O . VAL A 1 76 ? -22.844 0.045 20.494 1.00 96.75 76 VAL A O 1
ATOM 553 N N . GLU A 1 77 ? -21.561 0.212 18.666 1.00 97.75 77 GLU A N 1
ATOM 554 C CA . GLU A 1 77 ? -20.366 -0.349 19.282 1.00 97.75 77 GLU A CA 1
ATOM 555 C C . GLU A 1 77 ? -19.398 0.736 19.756 1.00 97.75 77 GLU A C 1
ATOM 557 O O . GLU A 1 77 ? -19.252 1.800 19.148 1.00 97.75 77 GLU A O 1
ATOM 562 N N . ALA A 1 78 ? -18.658 0.419 20.817 1.00 97.12 78 ALA A N 1
ATOM 563 C CA . ALA A 1 78 ? -17.500 1.182 21.238 1.00 97.12 78 ALA A CA 1
ATOM 564 C C . ALA A 1 78 ? -16.261 0.740 20.459 1.00 97.12 78 ALA A C 1
ATOM 566 O O . ALA A 1 78 ? -15.891 -0.435 20.423 1.00 97.12 78 ALA A O 1
ATOM 567 N N . ILE A 1 79 ? -15.572 1.713 19.886 1.00 96.56 79 ILE A N 1
ATOM 568 C CA . ILE A 1 79 ? -14.356 1.526 19.114 1.00 96.56 79 ILE A CA 1
ATOM 569 C C . ILE A 1 79 ? -13.237 2.181 19.904 1.00 96.56 79 ILE A C 1
ATOM 571 O O . ILE A 1 79 ? -13.169 3.405 20.034 1.00 96.56 79 ILE A O 1
ATOM 575 N N . VAL A 1 80 ? -12.360 1.361 20.468 1.00 94.44 80 VAL A N 1
ATOM 576 C CA . VAL A 1 80 ? -11.320 1.835 21.381 1.00 94.44 80 VAL A CA 1
ATOM 577 C C . VAL A 1 80 ? -9.947 1.474 20.856 1.00 94.44 80 VAL A C 1
ATOM 579 O O . VAL A 1 80 ? -9.740 0.426 20.245 1.00 94.44 80 VAL A O 1
ATOM 582 N N . ARG A 1 81 ? -8.978 2.347 21.121 1.00 92.50 81 ARG A N 1
ATOM 583 C CA . ARG A 1 81 ? -7.577 2.106 20.796 1.00 92.50 81 ARG A CA 1
ATOM 584 C C . ARG A 1 81 ? -6.723 2.312 22.028 1.00 92.50 81 ARG A C 1
ATOM 586 O O . ARG A 1 81 ? -6.794 3.358 22.676 1.00 92.50 81 ARG A O 1
ATOM 593 N N . HIS A 1 82 ? -5.859 1.339 22.277 1.00 89.88 82 HIS A N 1
ATOM 594 C CA . HIS A 1 82 ? -4.765 1.460 23.229 1.00 89.88 82 HIS A CA 1
ATOM 595 C C . HIS A 1 82 ? -3.428 1.517 22.489 1.00 89.88 82 HIS A C 1
ATOM 597 O O . HIS A 1 82 ? -3.285 0.956 21.402 1.00 89.88 82 HIS A O 1
ATOM 603 N N . THR A 1 83 ? -2.441 2.184 23.074 1.00 87.56 83 THR A N 1
ATOM 604 C CA . THR A 1 83 ? -1.047 2.156 22.620 1.00 87.56 83 THR A CA 1
ATOM 605 C C . THR A 1 83 ? -0.168 1.555 23.700 1.00 87.56 83 THR A C 1
ATOM 607 O O . THR A 1 83 ? -0.457 1.673 24.888 1.00 87.56 83 THR A O 1
ATOM 610 N N . PHE A 1 84 ? 0.914 0.894 23.307 1.00 85.06 84 PHE A N 1
ATOM 611 C CA . PHE A 1 84 ? 1.923 0.432 24.255 1.00 85.06 84 PHE A CA 1
ATOM 612 C C . PHE A 1 84 ? 3.320 0.472 23.652 1.00 85.06 84 PHE A C 1
ATOM 614 O O . PHE A 1 84 ? 3.501 0.375 22.435 1.00 85.06 84 PHE A O 1
ATOM 621 N N . ALA A 1 85 ? 4.322 0.644 24.513 1.00 79.19 85 ALA A N 1
ATOM 622 C CA . ALA A 1 85 ? 5.715 0.666 24.093 1.00 79.19 85 ALA A CA 1
ATOM 623 C C . ALA A 1 85 ? 6.176 -0.746 23.711 1.00 79.19 85 ALA A C 1
ATOM 625 O O . ALA A 1 85 ? 5.974 -1.708 24.452 1.00 79.19 85 ALA A O 1
ATOM 626 N N . GLY A 1 86 ? 6.827 -0.859 22.556 1.00 71.94 86 GLY A N 1
ATOM 627 C CA . GLY A 1 86 ? 7.576 -2.038 22.136 1.00 71.94 86 GLY A CA 1
ATOM 628 C C . GLY A 1 86 ? 9.085 -1.779 22.179 1.00 71.94 86 GLY A C 1
ATOM 629 O O . GLY A 1 86 ? 9.535 -0.641 22.269 1.00 71.94 86 GLY A O 1
ATOM 630 N N . ALA A 1 87 ? 9.890 -2.837 22.051 1.00 67.44 87 ALA A N 1
ATOM 631 C CA . ALA A 1 87 ? 11.356 -2.754 22.115 1.00 67.44 87 ALA A CA 1
ATOM 632 C C . ALA A 1 87 ? 12.010 -1.866 21.029 1.00 67.44 87 ALA A C 1
ATOM 634 O O . ALA A 1 87 ? 13.193 -1.552 21.114 1.00 67.44 87 ALA A O 1
ATOM 635 N N . SER A 1 88 ? 11.284 -1.487 19.973 1.00 67.88 88 SER A N 1
ATOM 636 C CA . SER A 1 88 ? 11.800 -0.664 18.864 1.00 67.88 88 SER A CA 1
ATOM 637 C C . SER A 1 88 ? 10.723 0.221 18.218 1.00 67.88 88 SER A C 1
ATOM 639 O O . SER A 1 88 ? 10.824 0.547 17.042 1.00 67.88 88 SER A O 1
ATOM 641 N N . GLY A 1 89 ? 9.681 0.593 18.966 1.00 75.25 89 GLY A N 1
ATOM 642 C CA . GLY A 1 89 ? 8.585 1.426 18.464 1.00 75.25 89 GLY A CA 1
ATOM 643 C C . GLY A 1 89 ? 7.382 1.417 19.403 1.00 75.25 89 GLY A C 1
ATOM 644 O O . GLY A 1 89 ? 7.494 1.017 20.561 1.00 75.25 89 GLY A O 1
ATOM 645 N N . TRP A 1 90 ? 6.219 1.813 18.899 1.00 80.88 90 TRP A N 1
ATOM 646 C CA . TRP A 1 90 ? 4.943 1.614 19.584 1.00 80.88 90 TRP A CA 1
ATOM 647 C C . TRP A 1 90 ? 4.127 0.534 18.877 1.00 80.88 90 TRP A C 1
ATOM 649 O O . TRP A 1 90 ? 4.364 0.200 17.712 1.00 80.88 90 TRP A O 1
ATOM 659 N N . ARG A 1 91 ? 3.169 -0.030 19.600 1.00 85.81 91 ARG A N 1
ATOM 660 C CA . ARG A 1 91 ? 2.141 -0.909 19.052 1.00 85.81 91 ARG A CA 1
ATOM 661 C C . ARG A 1 91 ? 0.777 -0.297 19.326 1.00 85.81 91 ARG A C 1
ATOM 663 O O . ARG A 1 91 ? 0.600 0.380 20.343 1.00 85.81 91 ARG A O 1
ATOM 670 N N . GLU A 1 92 ? -0.160 -0.516 18.416 1.00 89.44 92 GLU A N 1
ATOM 671 C CA . GLU A 1 92 ? -1.560 -0.137 18.606 1.00 89.44 92 GLU A CA 1
ATOM 672 C C . GLU A 1 92 ? -2.402 -1.385 18.854 1.00 89.44 92 GLU A C 1
ATOM 674 O O . GLU A 1 92 ? -2.129 -2.460 18.322 1.00 89.44 92 GLU A O 1
ATOM 679 N N . HIS A 1 93 ? -3.428 -1.242 19.682 1.00 89.44 93 HIS A N 1
ATOM 680 C CA . HIS A 1 93 ? -4.354 -2.310 20.022 1.00 89.44 93 HIS A CA 1
ATOM 681 C C . HIS A 1 93 ? -5.791 -1.808 19.824 1.00 89.44 93 HIS A C 1
ATOM 683 O O . HIS A 1 93 ? -6.400 -1.310 20.780 1.00 89.44 93 HIS A O 1
ATOM 689 N N . PRO A 1 94 ? -6.302 -1.819 18.577 1.00 93.62 94 PRO A N 1
ATOM 690 C CA . PRO A 1 94 ? -7.694 -1.494 18.300 1.00 93.62 94 PRO A CA 1
ATOM 691 C C . PRO A 1 94 ? -8.624 -2.626 18.747 1.00 93.62 94 PRO A C 1
ATOM 693 O O . PRO A 1 94 ? -8.313 -3.810 18.582 1.00 93.62 94 PRO A O 1
ATOM 696 N N . GLN A 1 95 ? -9.782 -2.253 19.287 1.00 94.69 95 GLN A N 1
ATOM 697 C CA . GLN A 1 95 ? -10.854 -3.161 19.680 1.00 94.69 95 GLN A CA 1
ATOM 698 C C . GLN A 1 95 ? -12.214 -2.599 19.250 1.00 94.69 95 GLN A C 1
ATOM 700 O O . GLN A 1 95 ? -12.439 -1.391 19.331 1.00 94.69 95 GLN A O 1
ATOM 705 N N . VAL A 1 96 ? -13.120 -3.496 18.858 1.00 96.75 96 VAL A N 1
ATOM 706 C CA . VAL A 1 96 ? -14.558 -3.210 18.733 1.00 96.75 96 VAL A CA 1
ATOM 707 C C . VAL A 1 96 ? -15.270 -3.960 19.846 1.00 96.75 96 VAL A C 1
ATOM 709 O O . VAL A 1 96 ? -15.073 -5.169 20.014 1.00 96.75 96 VAL A O 1
ATOM 712 N N . LEU A 1 97 ? -16.055 -3.226 20.620 1.00 95.94 97 LEU A N 1
ATOM 713 C CA . LEU A 1 97 ? -16.687 -3.678 21.844 1.00 95.94 97 LEU A CA 1
ATOM 714 C C . LEU A 1 97 ? -18.191 -3.419 21.784 1.00 95.94 97 LEU A C 1
ATOM 716 O O . LEU A 1 97 ? -18.613 -2.320 21.434 1.00 95.94 97 LEU A O 1
ATOM 720 N N . ARG A 1 98 ? -18.992 -4.397 22.199 1.00 95.81 98 ARG A N 1
ATOM 721 C CA . ARG A 1 98 ? -20.445 -4.258 22.324 1.00 95.81 98 ARG A CA 1
ATOM 722 C C . ARG A 1 98 ? -20.837 -4.164 23.785 1.00 95.81 98 ARG A C 1
ATOM 724 O O . ARG A 1 98 ? -20.438 -5.013 24.577 1.00 95.81 98 ARG A O 1
ATOM 731 N N . TRP A 1 99 ? -21.593 -3.133 24.146 1.00 95.75 99 TRP A N 1
ATOM 732 C CA . TRP A 1 99 ? -22.164 -3.030 25.484 1.00 95.75 99 TRP A CA 1
ATOM 733 C C . TRP A 1 99 ? -23.296 -4.051 25.647 1.00 95.75 99 TRP A C 1
ATOM 735 O O . TRP A 1 99 ? -24.187 -4.122 24.808 1.00 95.75 99 TRP A O 1
ATOM 745 N N . ASN A 1 100 ? -23.276 -4.832 26.729 1.00 93.75 100 ASN A N 1
ATOM 746 C CA . ASN A 1 100 ? -24.272 -5.886 26.984 1.00 93.75 100 ASN A CA 1
ATOM 747 C C . ASN A 1 100 ? -25.131 -5.635 28.237 1.00 93.75 100 ASN A C 1
ATOM 749 O O . ASN A 1 100 ? -25.754 -6.551 28.773 1.00 93.75 100 ASN A O 1
ATOM 753 N N . GLY A 1 101 ? -25.136 -4.399 28.745 1.00 92.19 101 GLY A N 1
ATOM 754 C CA . GLY A 1 101 ? -25.874 -4.007 29.949 1.00 92.19 101 GLY A CA 1
ATOM 755 C C . GLY A 1 101 ? -25.107 -4.192 31.263 1.00 92.19 101 GLY A C 1
ATOM 756 O O . GLY A 1 101 ? -25.432 -3.527 32.245 1.00 92.19 101 GLY A O 1
ATOM 757 N N . ALA A 1 102 ? -24.076 -5.042 31.295 1.00 91.12 102 ALA A N 1
ATOM 758 C CA . ALA A 1 102 ? -23.239 -5.265 32.482 1.00 91.12 102 ALA A CA 1
ATOM 759 C C . ALA A 1 102 ? -21.745 -4.986 32.242 1.00 91.12 102 ALA A C 1
ATOM 761 O O . ALA A 1 102 ? -20.996 -4.733 33.190 1.00 91.12 102 ALA A O 1
ATOM 762 N N . GLY A 1 103 ? -21.308 -5.043 30.987 1.00 91.38 103 GLY A N 1
ATOM 763 C CA . GLY A 1 103 ? -19.931 -4.859 30.561 1.00 91.38 103 GLY A CA 1
ATOM 764 C C . GLY A 1 103 ? -19.831 -4.830 29.039 1.00 91.38 103 GLY A C 1
ATOM 765 O O . GLY A 1 103 ? -20.775 -4.450 28.348 1.00 91.38 103 GLY A O 1
ATOM 766 N N . PHE A 1 104 ? -18.677 -5.247 28.522 1.00 93.25 104 PHE A N 1
ATOM 767 C CA . PHE A 1 104 ? -18.410 -5.258 27.090 1.00 93.25 104 PHE A CA 1
ATOM 768 C C . PHE A 1 104 ? -18.052 -6.653 26.584 1.00 93.25 104 PHE A C 1
ATOM 770 O O . PHE A 1 104 ? -17.138 -7.290 27.118 1.00 93.25 104 PHE A O 1
ATOM 777 N N . ASP A 1 105 ? -18.702 -7.060 25.501 1.00 92.62 105 ASP A N 1
ATOM 778 C CA . ASP A 1 105 ? -18.287 -8.187 24.675 1.00 92.62 105 ASP A CA 1
ATOM 779 C C . ASP A 1 105 ? -17.281 -7.714 23.622 1.00 92.62 105 ASP A C 1
ATOM 781 O O . ASP A 1 105 ? -17.427 -6.648 23.024 1.00 92.62 105 ASP A O 1
ATOM 785 N N . VAL A 1 106 ? -16.217 -8.491 23.407 1.00 92.69 106 VAL A N 1
ATOM 786 C CA . VAL A 1 106 ? -15.176 -8.157 22.426 1.00 92.69 106 VAL A CA 1
ATOM 787 C C . VAL A 1 106 ? -15.562 -8.745 21.073 1.00 92.69 106 VAL A C 1
ATOM 789 O O . VAL A 1 106 ? -15.364 -9.938 20.845 1.00 92.69 106 VAL A O 1
ATOM 792 N N . LEU A 1 107 ? -16.054 -7.903 20.164 1.00 95.62 107 LEU A N 1
ATOM 793 C CA . LEU A 1 107 ? -16.399 -8.312 18.799 1.00 95.62 107 LEU A CA 1
ATOM 794 C C . LEU A 1 107 ? -15.165 -8.415 17.899 1.00 95.62 107 LEU A C 1
ATOM 796 O O . LEU A 1 107 ? -15.119 -9.235 16.984 1.00 95.62 107 LEU A O 1
ATOM 800 N N . PHE A 1 108 ? -14.161 -7.572 18.142 1.00 95.56 108 PHE A N 1
ATOM 801 C CA . PHE A 1 108 ? -12.915 -7.550 17.383 1.00 95.56 108 PHE A CA 1
ATOM 802 C C . PHE A 1 108 ? -11.749 -7.076 18.245 1.00 95.56 108 PHE A C 1
ATOM 804 O O . PHE A 1 108 ? -11.909 -6.211 19.108 1.00 95.56 108 PHE A O 1
ATOM 811 N N . ARG A 1 109 ? -10.554 -7.598 17.957 1.00 93.25 109 ARG A N 1
ATOM 812 C CA . ARG A 1 109 ? -9.289 -7.055 18.451 1.00 93.25 109 ARG A CA 1
ATOM 813 C C . ARG A 1 109 ? -8.155 -7.364 17.482 1.00 93.25 109 ARG A C 1
ATOM 815 O O . ARG A 1 109 ? -8.129 -8.446 16.895 1.00 93.25 109 ARG A O 1
ATOM 822 N N . ALA A 1 110 ? -7.174 -6.476 17.414 1.00 92.00 110 ALA A N 1
ATOM 823 C CA . ALA A 1 110 ? -5.913 -6.741 16.734 1.00 92.00 110 ALA A CA 1
ATOM 824 C C . ALA A 1 110 ? -4.732 -6.149 17.503 1.00 92.00 110 ALA A C 1
ATOM 826 O O . ALA A 1 110 ? -4.889 -5.273 18.348 1.00 92.00 110 ALA A O 1
ATOM 827 N N . GLU A 1 111 ? -3.533 -6.635 17.199 1.00 89.56 111 GLU A N 1
ATOM 828 C CA . GLU A 1 111 ? -2.283 -6.019 17.629 1.00 89.56 111 GLU A CA 1
ATOM 829 C C . GLU A 1 111 ? -1.538 -5.539 16.388 1.00 89.56 111 GLU A C 1
ATOM 831 O O . GLU A 1 111 ? -1.165 -6.336 15.529 1.00 89.56 111 GLU A O 1
ATOM 836 N N . LEU A 1 112 ? -1.350 -4.227 16.296 1.00 89.56 112 LEU A N 1
ATOM 837 C CA . LEU A 1 112 ? -0.727 -3.565 15.163 1.00 89.56 112 LEU A CA 1
ATOM 838 C C . LEU A 1 112 ? 0.692 -3.158 15.533 1.00 89.56 112 LEU A C 1
ATOM 840 O O . LEU A 1 112 ? 0.931 -2.485 16.541 1.00 89.56 112 LEU A O 1
ATOM 844 N N . VAL A 1 113 ? 1.644 -3.580 14.713 1.00 83.00 113 VAL A N 1
ATOM 845 C CA . VAL A 1 113 ? 3.068 -3.459 14.999 1.00 83.00 113 VAL A CA 1
ATOM 846 C C . VAL A 1 113 ? 3.678 -2.408 14.077 1.00 83.00 113 VAL A C 1
ATOM 848 O O . VAL A 1 113 ? 3.635 -2.566 12.863 1.00 83.00 113 VAL A O 1
ATOM 851 N N . ASN A 1 114 ? 4.271 -1.351 14.647 1.00 80.06 114 ASN A N 1
ATOM 852 C CA . ASN A 1 114 ? 4.729 -0.190 13.867 1.00 80.06 114 ASN A CA 1
ATOM 853 C C . ASN A 1 114 ? 6.257 -0.040 13.744 1.00 80.06 114 ASN A C 1
ATOM 855 O O . ASN A 1 114 ? 6.741 1.012 13.337 1.00 80.06 114 ASN A O 1
ATOM 859 N N . TRP A 1 115 ? 7.054 -1.041 14.141 1.00 76.06 115 TRP A N 1
ATOM 860 C CA . TRP A 1 115 ? 8.522 -0.896 14.143 1.00 76.06 115 TRP A CA 1
ATOM 861 C C . TRP A 1 115 ? 9.177 -1.097 12.768 1.00 76.06 115 TRP A C 1
ATOM 863 O O . TRP A 1 115 ? 10.305 -0.649 12.590 1.00 76.06 115 TRP A O 1
ATOM 873 N N . ALA A 1 116 ? 8.496 -1.764 11.831 1.00 73.00 116 ALA A N 1
ATOM 874 C CA . ALA A 1 116 ? 8.987 -2.101 10.486 1.00 73.00 116 ALA A CA 1
ATOM 875 C C . ALA A 1 116 ? 8.217 -1.351 9.378 1.00 73.00 116 ALA A C 1
ATOM 877 O O . ALA A 1 116 ? 8.108 -1.823 8.252 1.00 73.00 116 ALA A O 1
ATOM 878 N N . GLY A 1 117 ? 7.590 -0.227 9.725 1.00 75.62 117 GLY A N 1
ATOM 879 C CA . GLY A 1 117 ? 6.585 0.450 8.905 1.00 75.62 117 GLY A CA 1
ATOM 880 C C . GLY A 1 117 ? 5.290 0.655 9.685 1.00 75.62 117 GLY A C 1
ATOM 881 O O . GLY A 1 117 ? 5.052 -0.013 10.692 1.00 75.62 117 GLY A O 1
ATOM 882 N N . ARG A 1 118 ? 4.464 1.611 9.256 1.00 80.88 118 ARG A N 1
ATOM 883 C CA . ARG A 1 118 ? 3.194 1.916 9.919 1.00 80.88 118 ARG A CA 1
ATOM 884 C C . ARG A 1 118 ? 2.163 0.846 9.561 1.00 80.88 118 ARG A C 1
ATOM 886 O O . ARG A 1 118 ? 1.839 0.673 8.396 1.00 80.88 118 ARG A O 1
ATOM 893 N N . SER A 1 119 ? 1.630 0.163 10.565 1.00 88.19 119 SER A N 1
ATOM 894 C CA . SER A 1 119 ? 0.370 -0.557 10.433 1.00 88.19 119 SER A CA 1
ATOM 895 C C . SER A 1 119 ? -0.783 0.443 10.488 1.00 88.19 119 SER A C 1
ATOM 897 O O . SER A 1 119 ? -0.797 1.345 11.332 1.00 88.19 119 SER A O 1
ATOM 899 N N . GLU A 1 120 ? -1.769 0.268 9.622 1.00 90.94 120 GLU A N 1
ATOM 900 C CA . GLU A 1 120 ? -2.991 1.062 9.621 1.00 90.94 120 GLU A CA 1
ATOM 901 C C . GLU A 1 120 ? -4.205 0.154 9.744 1.00 90.94 120 GLU A C 1
ATOM 903 O O . GLU A 1 120 ? -4.168 -1.040 9.450 1.00 90.94 120 GLU A O 1
ATOM 908 N N . TRP A 1 121 ? -5.310 0.732 10.190 1.00 94.38 121 TRP A N 1
ATOM 909 C CA . TRP A 1 121 ? -6.591 0.058 10.163 1.00 94.38 121 TRP A CA 1
ATOM 910 C C . TRP A 1 121 ? -7.692 1.071 9.892 1.00 94.38 121 TRP A C 1
ATOM 912 O O . TRP A 1 121 ? -7.579 2.248 10.244 1.00 94.38 121 TRP A O 1
ATOM 922 N N . ARG A 1 122 ? -8.744 0.619 9.219 1.00 96.25 122 ARG A N 1
ATOM 923 C CA . ARG A 1 122 ? -9.901 1.443 8.875 1.00 96.25 122 ARG A CA 1
ATOM 924 C C . ARG A 1 122 ? -11.142 0.587 8.718 1.00 96.25 122 ARG A C 1
ATOM 926 O O . ARG A 1 122 ? -11.054 -0.584 8.350 1.00 96.25 122 ARG A O 1
ATOM 933 N N . PHE A 1 123 ? -12.291 1.210 8.920 1.00 97.50 123 PHE A N 1
ATOM 934 C CA . PHE A 1 123 ? -13.564 0.637 8.521 1.00 97.50 123 PHE A CA 1
ATOM 935 C C . PHE A 1 123 ? -13.847 0.924 7.044 1.00 97.50 123 PHE A C 1
ATOM 937 O O . PHE A 1 123 ? -13.586 2.026 6.555 1.00 97.50 123 PHE A O 1
ATOM 944 N N . VAL A 1 124 ? -14.382 -0.066 6.334 1.00 97.19 124 VAL A N 1
ATOM 945 C CA . VAL A 1 124 ? -14.831 0.049 4.943 1.00 97.19 124 VAL A CA 1
ATOM 946 C C . VAL A 1 124 ? -16.298 -0.380 4.876 1.00 97.19 124 VAL A C 1
ATOM 948 O O . VAL A 1 124 ? -16.610 -1.471 5.353 1.00 97.19 124 VAL A O 1
ATOM 951 N N . PRO A 1 125 ? -17.205 0.431 4.298 1.00 97.06 125 PRO A N 1
ATOM 952 C CA . PRO A 1 125 ? -18.619 0.075 4.206 1.00 97.06 125 PRO A CA 1
ATOM 953 C C . PRO A 1 125 ? -18.850 -1.286 3.537 1.00 97.06 125 PRO A C 1
ATOM 955 O O . PRO A 1 125 ? -18.278 -1.572 2.483 1.00 97.06 125 PRO A O 1
ATOM 958 N N . TYR A 1 126 ? -19.721 -2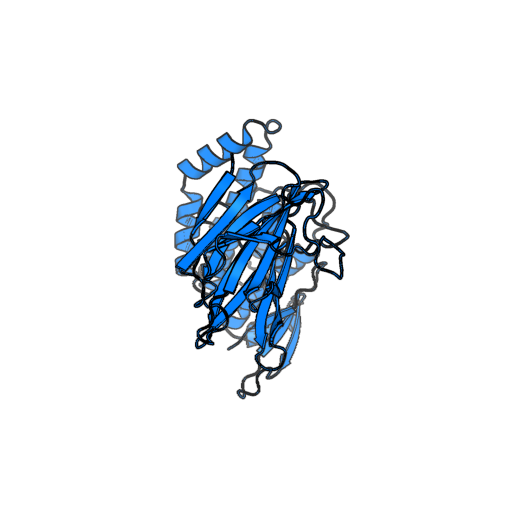.104 4.130 1.00 94.00 126 TYR A N 1
ATOM 959 C CA . TYR A 1 126 ? -20.165 -3.377 3.570 1.00 94.00 126 TYR A CA 1
ATOM 960 C C . TYR A 1 126 ? -21.619 -3.663 3.969 1.00 94.00 126 TYR A C 1
ATOM 962 O O . TYR A 1 126 ? -21.920 -4.000 5.114 1.00 94.00 126 TYR A O 1
ATOM 970 N N . LYS A 1 127 ? -22.533 -3.567 2.994 1.00 94.31 127 LYS A N 1
ATOM 971 C CA . LYS A 1 127 ? -23.989 -3.626 3.221 1.00 94.31 127 LYS A CA 1
ATOM 972 C C . LYS A 1 127 ? -24.410 -2.577 4.264 1.00 94.31 127 LYS A C 1
ATOM 974 O O . LYS A 1 127 ? -24.082 -1.410 4.082 1.00 94.31 127 LYS A O 1
ATOM 979 N N . SER A 1 128 ? -25.145 -2.967 5.308 1.00 94.50 128 SER A N 1
ATOM 980 C CA . SER A 1 128 ? -25.516 -2.079 6.416 1.00 94.50 128 SER A CA 1
ATOM 981 C C . SER A 1 128 ? -24.394 -1.878 7.438 1.00 94.50 128 SER A C 1
ATOM 983 O O . SER A 1 128 ? -24.473 -0.935 8.214 1.00 94.50 128 SER A O 1
ATOM 985 N N . GLY A 1 129 ? -23.368 -2.735 7.443 1.00 96.25 129 GLY A N 1
ATOM 986 C CA . GLY A 1 129 ? -22.255 -2.691 8.391 1.00 96.25 129 GLY A CA 1
ATOM 987 C C . GLY A 1 129 ? -20.942 -2.242 7.753 1.00 96.25 129 GLY A C 1
ATOM 988 O O . GLY A 1 129 ? -20.905 -1.576 6.712 1.00 96.25 129 GLY A O 1
ATOM 989 N N . GLN A 1 130 ? -19.833 -2.604 8.395 1.00 98.25 130 GLN A N 1
ATOM 990 C CA . GLN A 1 130 ? -18.481 -2.227 7.995 1.00 98.25 130 GLN A CA 1
ATOM 991 C C . GLN A 1 130 ? -17.518 -3.414 8.147 1.00 98.25 130 GLN A C 1
ATOM 993 O O . GLN A 1 130 ? -17.459 -4.043 9.203 1.00 98.25 130 GLN A O 1
ATOM 998 N N . ASP A 1 131 ? -16.723 -3.685 7.110 1.00 98.06 131 ASP A N 1
ATOM 999 C CA . ASP A 1 131 ? -15.544 -4.550 7.203 1.00 98.06 131 ASP A CA 1
ATOM 1000 C C . ASP A 1 131 ? -14.403 -3.773 7.893 1.00 98.06 131 ASP A C 1
ATOM 1002 O O . ASP A 1 131 ? -14.242 -2.567 7.683 1.00 98.06 131 ASP A O 1
ATOM 1006 N N . ILE A 1 132 ? -13.563 -4.460 8.670 1.00 98.19 132 ILE A N 1
ATOM 1007 C CA . ILE A 1 132 ? -12.314 -3.896 9.202 1.00 98.19 132 ILE A CA 1
ATOM 1008 C C . ILE A 1 132 ? -11.171 -4.307 8.281 1.00 98.19 132 ILE A C 1
ATOM 1010 O O . ILE A 1 132 ? -10.905 -5.495 8.092 1.00 98.19 132 ILE A O 1
ATOM 1014 N N . VAL A 1 133 ? -10.469 -3.323 7.726 1.00 96.50 133 VAL A N 1
ATOM 1015 C CA . VAL A 1 133 ? -9.278 -3.544 6.904 1.00 96.50 133 VAL A CA 1
ATOM 1016 C C . VAL A 1 133 ? -8.054 -3.125 7.698 1.00 96.50 133 VAL A C 1
ATOM 1018 O O . VAL A 1 133 ? -7.959 -1.967 8.097 1.00 96.50 133 VAL A O 1
ATOM 1021 N N . ILE A 1 134 ? -7.125 -4.055 7.902 1.00 95.12 134 ILE A N 1
ATOM 1022 C CA . ILE A 1 134 ? -5.810 -3.796 8.492 1.00 95.12 134 ILE A CA 1
ATOM 1023 C C . ILE A 1 134 ? -4.761 -3.900 7.394 1.00 95.12 134 ILE A C 1
ATOM 1025 O O . ILE A 1 134 ? -4.763 -4.877 6.648 1.00 95.12 134 ILE A O 1
ATOM 1029 N N . THR A 1 135 ? -3.844 -2.940 7.347 1.00 91.31 135 THR A N 1
ATOM 1030 C CA . THR A 1 135 ? -2.582 -3.039 6.610 1.00 91.31 135 THR A CA 1
ATOM 1031 C C . THR A 1 135 ? -1.419 -3.082 7.601 1.00 91.31 135 THR A C 1
ATOM 1033 O O . THR A 1 135 ? -1.448 -2.406 8.629 1.00 91.31 135 THR A O 1
ATOM 1036 N N . TYR A 1 136 ? -0.413 -3.914 7.349 1.00 87.25 136 TYR A N 1
ATOM 1037 C CA . TYR A 1 136 ? 0.751 -4.050 8.227 1.00 87.25 136 TYR A CA 1
ATOM 1038 C C . TYR A 1 136 ? 1.997 -4.458 7.442 1.00 87.25 136 TYR A C 1
ATOM 1040 O O . TYR A 1 136 ? 1.885 -5.228 6.489 1.00 87.25 136 TYR A O 1
ATOM 1048 N N . PRO A 1 137 ? 3.199 -4.018 7.847 1.00 81.44 137 PRO A N 1
ATOM 1049 C CA . PRO A 1 137 ? 4.426 -4.502 7.235 1.00 81.44 137 PRO A CA 1
ATOM 1050 C C . PRO A 1 137 ? 4.630 -5.988 7.561 1.00 81.44 137 PRO A C 1
ATOM 1052 O O . PRO A 1 137 ? 4.609 -6.407 8.722 1.00 81.44 137 PRO A O 1
ATOM 1055 N N . ILE A 1 138 ? 4.857 -6.803 6.535 1.00 77.19 138 ILE A N 1
ATOM 1056 C CA . ILE A 1 138 ? 5.255 -8.200 6.675 1.00 77.19 138 ILE A CA 1
ATOM 1057 C C . ILE A 1 138 ? 6.759 -8.238 6.920 1.00 77.19 138 ILE A C 1
ATOM 1059 O O . ILE A 1 138 ? 7.580 -7.944 6.047 1.00 77.19 138 ILE A O 1
ATOM 1063 N N . PHE A 1 139 ? 7.122 -8.640 8.134 1.00 70.38 139 PHE A N 1
ATOM 1064 C CA . PHE A 1 139 ? 8.505 -8.927 8.467 1.00 70.38 139 PHE A CA 1
ATOM 1065 C C . PHE A 1 139 ? 8.860 -10.351 8.043 1.00 70.38 139 PHE A C 1
ATOM 1067 O O . PHE A 1 139 ? 8.265 -11.311 8.535 1.00 70.38 139 PHE A O 1
ATOM 1074 N N . MET A 1 140 ? 9.849 -10.494 7.161 1.00 60.66 140 MET A N 1
ATOM 1075 C CA . MET A 1 140 ? 10.370 -11.803 6.785 1.00 60.66 140 MET A CA 1
ATOM 1076 C C . MET A 1 140 ? 11.698 -12.062 7.506 1.00 60.66 140 MET A C 1
ATOM 1078 O O . MET A 1 140 ? 12.571 -11.192 7.511 1.00 60.66 140 MET A O 1
ATOM 1082 N N . PRO A 1 141 ? 11.885 -13.240 8.128 1.00 46.06 141 PRO A N 1
ATOM 1083 C CA . PRO A 1 141 ? 13.109 -13.590 8.840 1.00 46.06 141 PRO A CA 1
ATOM 1084 C C . PRO A 1 141 ? 14.259 -13.878 7.861 1.00 46.06 141 PRO A C 1
ATOM 1086 O O . PRO A 1 141 ? 14.654 -15.018 7.661 1.00 46.06 141 PRO A O 1
ATOM 1089 N N . SER A 1 142 ? 14.776 -12.822 7.241 1.00 50.03 142 SER A N 1
ATOM 1090 C CA . SER A 1 142 ? 16.050 -12.766 6.515 1.00 50.03 142 SER A CA 1
ATOM 1091 C C . SER A 1 142 ? 16.288 -11.378 5.923 1.00 50.03 142 SER A C 1
ATOM 1093 O O . SER A 1 142 ? 17.450 -11.036 5.728 1.00 50.03 142 SER A O 1
ATOM 1095 N N . ARG A 1 143 ? 15.235 -10.592 5.631 1.00 56.47 143 ARG A N 1
ATOM 1096 C CA . ARG A 1 143 ? 15.285 -9.306 4.905 1.00 56.47 143 ARG A CA 1
ATOM 1097 C C . ARG A 1 143 ? 13.981 -8.505 5.098 1.00 56.47 143 ARG A C 1
ATOM 1099 O O . ARG A 1 143 ? 12.960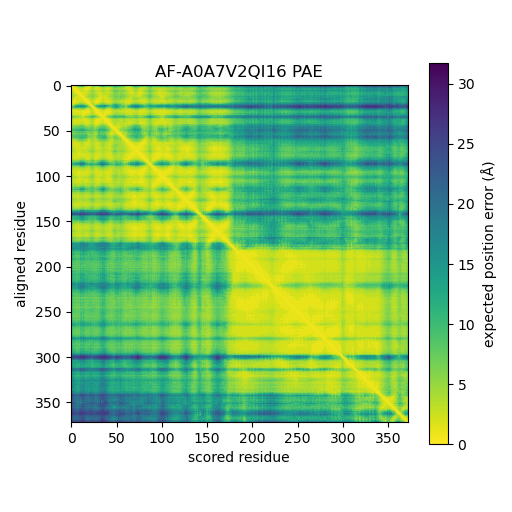 -9.098 5.446 1.00 56.47 143 ARG A O 1
ATOM 1106 N N . PRO A 1 144 ? 13.932 -7.215 4.734 1.00 58.91 144 PRO A N 1
ATOM 1107 C CA . PRO A 1 144 ? 15.010 -6.228 4.669 1.00 58.91 144 PRO A CA 1
ATOM 1108 C C . PRO A 1 144 ? 15.307 -5.627 6.068 1.00 58.91 144 PRO A C 1
ATOM 1110 O O . PRO A 1 144 ? 14.745 -6.083 7.071 1.00 58.91 144 PRO A O 1
ATOM 1113 N N . HIS A 1 145 ? 16.251 -4.683 6.186 1.00 62.31 145 HIS A N 1
ATOM 1114 C CA . HIS A 1 145 ? 16.515 -4.018 7.469 1.00 62.31 145 HIS A CA 1
ATOM 1115 C C . HIS A 1 145 ? 15.232 -3.319 7.944 1.00 62.31 145 HIS A C 1
ATOM 1117 O O . HIS A 1 145 ? 14.425 -2.897 7.132 1.00 62.31 145 HIS A O 1
ATOM 1123 N N . LYS A 1 146 ? 15.033 -3.133 9.253 1.00 64.25 146 LYS A N 1
ATOM 1124 C CA . LYS A 1 146 ? 13.779 -2.579 9.815 1.00 64.25 146 LYS A CA 1
ATOM 1125 C C . LYS A 1 146 ? 13.346 -1.193 9.299 1.00 64.25 146 LYS A C 1
ATOM 1127 O O . LYS A 1 146 ? 12.284 -0.710 9.675 1.00 64.25 146 LYS A O 1
ATOM 1132 N N . PHE A 1 147 ? 14.215 -0.520 8.552 1.00 61.47 147 PHE A N 1
ATOM 1133 C CA . PHE A 1 147 ? 13.978 0.799 7.963 1.00 61.47 147 PHE A CA 1
ATOM 1134 C C . PHE A 1 147 ? 13.723 0.739 6.456 1.00 61.47 147 PHE A C 1
ATOM 1136 O O . PHE A 1 147 ? 13.481 1.772 5.838 1.00 61.47 147 PHE A O 1
ATOM 1143 N N . ASP A 1 148 ? 13.783 -0.452 5.880 1.00 66.25 148 ASP A N 1
ATOM 1144 C CA . ASP A 1 148 ? 13.579 -0.676 4.466 1.00 66.25 148 ASP A CA 1
ATOM 1145 C C . ASP A 1 148 ? 12.087 -0.938 4.192 1.00 66.25 148 ASP A C 1
ATOM 1147 O O . ASP A 1 148 ? 11.326 -1.277 5.101 1.00 66.25 148 ASP A O 1
ATOM 1151 N N . PRO A 1 149 ? 11.632 -0.799 2.941 1.00 63.88 149 PRO A N 1
ATOM 1152 C CA . PRO A 1 149 ? 10.249 -1.074 2.570 1.00 63.88 149 PRO A CA 1
ATOM 1153 C C . PRO A 1 149 ? 9.911 -2.562 2.734 1.00 63.88 149 PRO A C 1
ATOM 1155 O O . PRO A 1 149 ? 10.528 -3.425 2.109 1.00 63.88 149 PRO A O 1
ATOM 1158 N N . HIS A 1 150 ? 8.899 -2.866 3.542 1.00 70.94 150 HIS A N 1
ATOM 1159 C CA . HIS A 1 150 ? 8.373 -4.219 3.741 1.00 70.94 150 HIS A CA 1
ATOM 1160 C C . HIS A 1 150 ? 7.092 -4.431 2.918 1.00 70.94 150 HIS A C 1
ATOM 1162 O O . HIS A 1 150 ? 6.326 -3.478 2.788 1.00 70.94 150 HIS A O 1
ATOM 1168 N N . PRO A 1 151 ? 6.806 -5.649 2.404 1.00 74.81 151 PRO A N 1
ATOM 1169 C CA . PRO A 1 151 ? 5.490 -5.937 1.828 1.00 74.81 151 PRO A CA 1
ATOM 1170 C C . PRO A 1 151 ? 4.386 -5.588 2.803 1.00 74.81 151 PRO A C 1
ATOM 1172 O O . PRO A 1 151 ? 4.557 -5.760 4.008 1.00 74.81 151 PRO A O 1
ATOM 1175 N N . GLU A 1 152 ? 3.239 -5.175 2.289 1.00 80.69 152 GLU A N 1
ATOM 1176 C CA . GLU A 1 152 ? 2.084 -4.889 3.122 1.00 80.69 152 GLU A CA 1
ATOM 1177 C C . GLU A 1 152 ? 1.174 -6.110 3.153 1.00 80.69 152 GLU A C 1
ATOM 1179 O O . GLU A 1 152 ? 0.589 -6.520 2.154 1.00 80.69 152 GLU A O 1
ATOM 1184 N N . GLY A 1 153 ? 1.047 -6.715 4.325 1.00 84.81 153 GLY A N 1
ATOM 1185 C CA . GLY A 1 153 ? -0.032 -7.640 4.604 1.00 84.81 153 GLY A CA 1
ATOM 1186 C C . GLY A 1 153 ? -1.325 -6.857 4.744 1.00 84.81 153 GLY A C 1
ATOM 1187 O O . GLY A 1 153 ? -1.378 -5.862 5.462 1.00 84.81 153 GLY A O 1
ATOM 1188 N N . VAL A 1 154 ? -2.372 -7.318 4.074 1.00 90.25 154 VAL A N 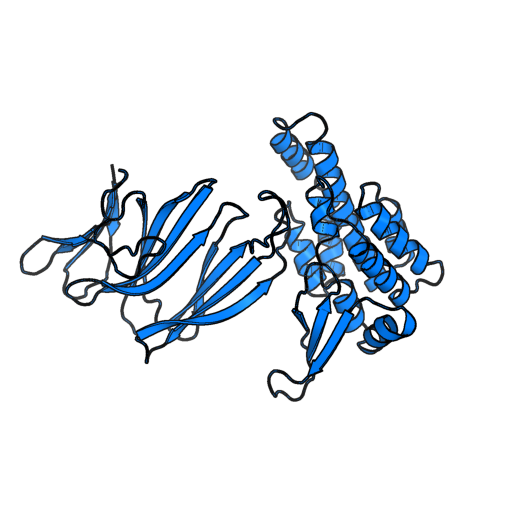1
ATOM 1189 C CA . VAL A 1 154 ? -3.723 -6.789 4.209 1.00 90.25 154 VAL A CA 1
ATOM 1190 C C . VAL A 1 154 ? -4.604 -7.878 4.784 1.00 90.25 154 VAL A C 1
ATOM 1192 O O . VAL A 1 154 ? -4.711 -8.961 4.216 1.00 90.25 154 VAL A O 1
ATOM 1195 N N . GLN A 1 155 ? -5.263 -7.590 5.897 1.00 94.06 155 GLN A N 1
ATOM 1196 C CA . GLN A 1 155 ? -6.317 -8.430 6.450 1.00 94.06 155 GLN A CA 1
ATOM 1197 C C . GLN A 1 155 ? -7.653 -7.718 6.302 1.00 94.06 155 GLN A C 1
ATOM 1199 O O . GLN A 1 155 ? -7.768 -6.533 6.613 1.00 94.06 155 GLN A O 1
ATOM 1204 N N . ARG A 1 156 ? -8.675 -8.454 5.869 1.00 95.62 156 ARG A N 1
ATOM 1205 C CA . ARG A 1 156 ? -10.068 -8.018 5.944 1.00 95.62 156 ARG A CA 1
ATOM 1206 C C . ARG A 1 156 ? -10.807 -8.891 6.933 1.00 95.62 156 ARG A C 1
ATOM 1208 O O . ARG A 1 156 ? -10.805 -10.114 6.804 1.00 95.62 156 ARG A O 1
ATOM 1215 N N . TRP A 1 157 ? -11.456 -8.249 7.885 1.00 98.12 157 TRP A N 1
ATOM 1216 C CA . TRP A 1 157 ? -12.286 -8.887 8.886 1.00 98.12 157 TRP A CA 1
ATOM 1217 C C . TRP A 1 157 ? -13.727 -8.470 8.662 1.00 98.12 157 TRP A C 1
ATOM 1219 O O . TRP A 1 157 ? -14.015 -7.284 8.499 1.00 98.12 157 TRP A O 1
ATOM 1229 N N . ARG A 1 158 ? -14.622 -9.450 8.666 1.00 97.62 158 ARG A N 1
ATOM 1230 C CA . ARG A 1 158 ? -16.044 -9.253 8.413 1.00 97.62 158 ARG A CA 1
ATOM 1231 C C . ARG A 1 158 ? -16.844 -9.691 9.622 1.00 97.62 158 ARG A C 1
ATOM 1233 O O . ARG A 1 158 ? -16.560 -10.745 10.188 1.00 97.62 158 ARG A O 1
ATOM 1240 N N . TYR A 1 159 ? -17.830 -8.889 10.000 1.00 97.88 159 TYR A N 1
ATOM 1241 C CA . TYR A 1 159 ? -18.762 -9.268 11.050 1.00 97.88 159 TYR A CA 1
ATOM 1242 C C . TYR A 1 159 ? -19.614 -10.456 10.592 1.00 97.88 159 TYR A C 1
ATOM 1244 O O . TYR A 1 159 ? -20.216 -10.427 9.515 1.00 97.88 159 TYR A O 1
ATOM 1252 N N . ASP A 1 160 ? -19.630 -11.508 11.404 1.00 97.00 160 ASP A N 1
ATOM 1253 C CA . ASP A 1 160 ? -20.449 -12.694 11.208 1.00 97.00 160 ASP A CA 1
ATOM 1254 C C . ASP A 1 160 ? -21.541 -12.732 12.279 1.00 97.00 160 ASP A C 1
ATOM 1256 O O . ASP A 1 160 ? -21.254 -12.822 13.473 1.00 97.00 160 ASP A O 1
ATOM 1260 N N . VAL A 1 161 ? -22.801 -12.663 11.840 1.00 95.69 161 VAL A N 1
ATOM 1261 C CA . VAL A 1 161 ? -23.973 -12.595 12.729 1.00 95.69 161 VAL A CA 1
ATOM 1262 C C . VAL A 1 161 ? -24.124 -13.874 13.556 1.00 95.69 161 VAL A C 1
ATOM 1264 O O . VAL A 1 161 ? -24.551 -13.819 14.703 1.00 95.69 161 VAL A O 1
ATOM 1267 N N . ALA A 1 162 ? -23.770 -15.035 12.997 1.00 95.56 162 ALA A N 1
ATOM 1268 C CA . ALA A 1 162 ? -23.929 -16.312 13.689 1.00 95.56 162 ALA A CA 1
ATOM 1269 C C . ALA A 1 162 ? -22.895 -16.496 14.812 1.00 95.56 162 ALA A C 1
ATOM 1271 O O . ALA A 1 162 ? -23.216 -17.050 15.863 1.00 95.56 162 ALA A O 1
ATOM 1272 N N . ALA A 1 163 ? -21.662 -16.036 14.595 1.00 95.12 163 ALA A N 1
ATOM 1273 C CA . ALA A 1 163 ? -20.589 -16.053 15.582 1.00 95.12 163 ALA A CA 1
ATOM 1274 C C . ALA A 1 163 ? -20.594 -14.829 16.515 1.00 95.12 163 ALA A C 1
ATOM 1276 O O . ALA A 1 163 ? -19.802 -14.813 17.459 1.00 95.12 163 ALA A O 1
ATOM 1277 N N . ASP A 1 164 ? -21.433 -13.829 16.225 1.00 95.69 164 ASP A N 1
ATOM 1278 C CA . ASP A 1 164 ? -21.530 -12.535 16.910 1.00 95.69 164 ASP A CA 1
ATOM 1279 C C . ASP A 1 164 ? -20.160 -11.865 17.117 1.00 95.69 164 ASP A C 1
ATOM 1281 O O . ASP A 1 164 ? -19.786 -11.447 18.212 1.00 95.69 164 ASP A O 1
ATOM 1285 N N . ARG A 1 165 ? -19.340 -11.846 16.058 1.00 97.06 165 ARG A N 1
ATOM 1286 C CA . ARG A 1 165 ? -17.994 -11.250 16.079 1.00 97.06 165 ARG A CA 1
ATOM 1287 C C . ARG A 1 165 ? -17.426 -11.062 14.680 1.00 97.06 165 ARG A C 1
ATOM 1289 O O . ARG A 1 165 ? -17.882 -11.665 13.712 1.00 97.06 165 ARG A O 1
ATOM 1296 N N . TYR A 1 166 ? -16.355 -10.285 14.590 1.00 97.50 166 TYR A N 1
ATOM 1297 C CA . TYR A 1 166 ? -15.553 -10.189 13.378 1.00 97.50 166 TYR A CA 1
ATOM 1298 C C . TYR A 1 166 ? -14.698 -11.444 13.182 1.00 97.50 166 TYR A C 1
ATOM 1300 O O . TYR A 1 166 ? -13.924 -11.839 14.057 1.00 97.50 166 TYR A O 1
ATOM 1308 N N . LEU A 1 167 ? -14.806 -12.047 12.002 1.00 96.12 167 LEU A N 1
ATOM 1309 C CA . LEU A 1 167 ? -13.990 -13.171 11.559 1.00 96.12 167 LEU A CA 1
ATOM 1310 C C . LEU A 1 167 ? -13.041 -12.718 10.452 1.00 96.12 167 LEU A C 1
ATOM 1312 O O . LEU A 1 167 ? -13.386 -11.866 9.631 1.00 96.12 167 LEU A O 1
ATOM 1316 N N . LEU A 1 168 ? -11.838 -13.292 10.427 1.00 94.75 168 LEU A N 1
ATOM 1317 C CA . LEU A 1 168 ? -10.897 -13.061 9.338 1.00 94.75 168 LEU A CA 1
ATOM 1318 C C . LEU A 1 168 ? -11.506 -13.625 8.052 1.00 94.75 168 LEU A C 1
ATOM 1320 O O . LEU A 1 168 ? -11.726 -14.829 7.946 1.00 94.75 168 LEU A O 1
ATOM 1324 N N . TRP A 1 169 ? -11.790 -12.741 7.103 1.00 89.62 169 TRP A N 1
ATOM 1325 C CA . TRP A 1 169 ? -12.453 -13.069 5.845 1.00 89.62 169 TRP A CA 1
ATOM 1326 C C . TRP A 1 169 ? -11.456 -13.220 4.698 1.00 89.62 169 TRP A C 1
ATOM 1328 O O . TRP A 1 169 ? -11.597 -14.113 3.870 1.00 89.62 169 TRP A O 1
ATOM 1338 N N . ALA A 1 170 ? -10.443 -12.353 4.643 1.00 84.69 170 ALA A N 1
ATOM 1339 C CA . ALA A 1 170 ? -9.436 -12.402 3.593 1.00 84.69 170 ALA A CA 1
ATOM 1340 C C . ALA A 1 170 ? -8.073 -11.930 4.093 1.00 84.69 170 ALA A C 1
ATOM 1342 O O . ALA A 1 170 ? -7.972 -11.033 4.933 1.00 84.69 170 ALA A O 1
ATOM 1343 N N . THR A 1 171 ? -7.028 -12.500 3.506 1.00 81.00 171 THR A N 1
ATOM 1344 C CA . THR A 1 171 ? -5.647 -12.041 3.639 1.00 81.00 171 THR A CA 1
ATOM 1345 C C . THR A 1 171 ? -5.057 -11.845 2.257 1.00 81.00 171 THR A C 1
ATOM 1347 O O . THR A 1 171 ? -5.220 -12.711 1.402 1.00 81.00 171 THR A O 1
ATOM 1350 N N . ALA A 1 172 ? -4.341 -10.750 2.050 1.00 78.06 172 ALA A N 1
ATOM 1351 C CA . ALA A 1 172 ? -3.567 -10.513 0.843 1.00 78.06 172 ALA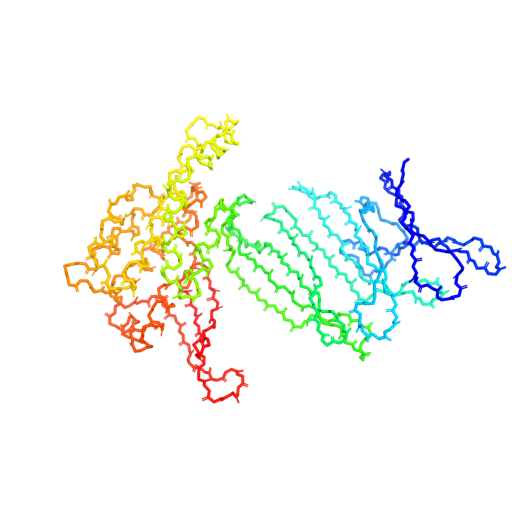 A CA 1
ATOM 1352 C C . ALA A 1 172 ? -2.177 -10.000 1.215 1.00 78.06 172 ALA A C 1
ATOM 1354 O O . ALA A 1 172 ? -1.986 -9.408 2.276 1.00 78.06 172 ALA A O 1
ATOM 1355 N N . VAL A 1 173 ? -1.216 -10.215 0.326 1.00 73.88 173 VAL A N 1
ATOM 1356 C CA . VAL A 1 173 ? 0.049 -9.484 0.337 1.00 73.88 173 VAL A CA 1
ATOM 1357 C C . VAL A 1 173 ? -0.030 -8.486 -0.800 1.00 73.88 173 VAL A C 1
ATOM 1359 O O . VAL A 1 173 ? -0.331 -8.853 -1.933 1.00 73.88 173 VAL A O 1
ATOM 1362 N N . GLN A 1 174 ? 0.188 -7.223 -0.486 1.00 73.81 174 GLN A N 1
ATOM 1363 C CA . GLN A 1 174 ? 0.283 -6.153 -1.453 1.00 73.81 174 GLN A CA 1
ATOM 1364 C C . GLN A 1 174 ? 1.707 -5.641 -1.462 1.00 73.81 174 GLN A C 1
ATOM 1366 O O . GLN A 1 174 ? 2.391 -5.581 -0.437 1.00 73.81 174 GLN A O 1
ATOM 1371 N N . THR A 1 175 ? 2.150 -5.241 -2.642 1.00 67.62 175 THR A N 1
ATOM 1372 C CA . THR A 1 175 ? 3.374 -4.474 -2.718 1.00 67.62 175 THR A CA 1
ATOM 1373 C C . THR A 1 175 ? 3.063 -3.052 -2.278 1.00 67.62 175 THR A C 1
ATOM 1375 O O . THR A 1 175 ? 2.192 -2.434 -2.907 1.00 67.62 175 THR A O 1
ATOM 1378 N N . PRO A 1 176 ? 3.749 -2.508 -1.257 1.00 68.44 176 PRO A N 1
ATOM 1379 C CA . PRO A 1 176 ? 3.552 -1.119 -0.869 1.00 68.44 176 PRO A CA 1
ATOM 1380 C C . PRO A 1 176 ? 3.722 -0.190 -2.077 1.00 68.44 176 PRO A C 1
ATOM 1382 O O . PRO A 1 176 ? 4.335 -0.543 -3.095 1.00 68.44 176 PRO A O 1
ATOM 1385 N N . LEU A 1 177 ? 3.210 1.028 -1.956 1.00 72.19 177 LEU A N 1
ATOM 1386 C CA . LEU A 1 177 ? 3.604 2.134 -2.824 1.00 72.19 177 LEU A CA 1
ATOM 1387 C C . LEU A 1 177 ? 4.662 2.979 -2.100 1.00 72.19 177 LEU A C 1
ATOM 1389 O O . LEU A 1 177 ? 4.567 3.150 -0.882 1.00 72.19 177 LEU A O 1
ATOM 1393 N N . PRO A 1 178 ? 5.675 3.512 -2.801 1.00 69.56 178 PRO A N 1
ATOM 1394 C CA . PRO A 1 178 ? 6.684 4.347 -2.168 1.00 69.56 178 PRO A CA 1
ATOM 1395 C C . PRO A 1 178 ? 6.056 5.660 -1.691 1.00 69.56 178 PRO A C 1
ATOM 1397 O O . PRO A 1 178 ? 5.552 6.438 -2.495 1.00 69.56 178 PRO A O 1
ATOM 1400 N N . TRP A 1 179 ? 6.113 5.943 -0.389 1.00 71.75 179 TRP A N 1
ATOM 1401 C CA . TRP A 1 179 ? 5.640 7.210 0.190 1.00 71.75 179 TRP A CA 1
ATOM 1402 C C . TRP A 1 179 ? 6.668 8.333 -0.014 1.00 71.75 179 TRP A C 1
ATOM 1404 O O . TRP A 1 179 ? 7.227 8.874 0.941 1.00 71.75 179 TRP A O 1
ATOM 1414 N N . VAL A 1 180 ? 6.970 8.638 -1.276 1.00 79.25 180 VAL A N 1
ATOM 1415 C CA . VAL A 1 180 ? 8.021 9.580 -1.676 1.00 79.25 180 VAL A CA 1
ATOM 1416 C C . VAL A 1 180 ? 7.469 10.569 -2.695 1.00 79.25 180 VAL A C 1
ATOM 1418 O O . VAL A 1 180 ? 7.350 10.242 -3.872 1.00 79.25 180 VAL A O 1
ATOM 1421 N N . GLY A 1 181 ? 7.129 11.777 -2.236 1.00 81.69 181 GLY A N 1
ATOM 1422 C CA . GLY A 1 181 ? 6.470 12.783 -3.077 1.00 81.69 181 GLY A CA 1
ATOM 1423 C C . GLY A 1 181 ? 5.244 12.196 -3.787 1.00 81.69 181 GLY A C 1
ATOM 1424 O O . GLY A 1 181 ? 4.518 11.383 -3.213 1.00 81.69 181 GLY A O 1
ATOM 1425 N N . ASP A 1 182 ? 5.079 12.532 -5.064 1.00 86.62 182 ASP A N 1
ATOM 1426 C CA . ASP A 1 182 ? 4.006 11.998 -5.915 1.00 86.62 182 ASP A CA 1
ATOM 1427 C C . ASP A 1 182 ? 4.322 10.631 -6.551 1.00 86.62 182 ASP A C 1
ATOM 1429 O O . ASP A 1 182 ? 3.548 10.130 -7.374 1.00 86.62 182 ASP A O 1
ATOM 1433 N N . LEU A 1 183 ? 5.437 9.986 -6.183 1.00 88.94 183 LEU A N 1
ATOM 1434 C CA . LEU A 1 183 ? 5.854 8.725 -6.797 1.00 88.94 183 LEU A CA 1
ATOM 1435 C C . LEU A 1 183 ? 4.806 7.619 -6.603 1.00 88.94 183 LEU A C 1
ATOM 1437 O O . LEU A 1 183 ? 4.523 6.889 -7.547 1.00 88.94 183 LEU A O 1
ATOM 1441 N N . ALA A 1 184 ? 4.156 7.542 -5.434 1.00 87.12 184 ALA A N 1
ATOM 1442 C CA . ALA A 1 184 ? 3.066 6.591 -5.184 1.00 87.12 184 ALA A CA 1
ATOM 1443 C C . ALA A 1 184 ? 1.941 6.684 -6.229 1.00 87.12 184 ALA A C 1
ATOM 1445 O O . ALA A 1 184 ? 1.410 5.660 -6.658 1.00 87.12 184 ALA A O 1
ATOM 1446 N N . THR A 1 185 ? 1.597 7.902 -6.657 1.00 91.38 185 THR A N 1
ATOM 1447 C CA . THR A 1 185 ? 0.558 8.152 -7.664 1.00 91.38 185 THR A CA 1
ATOM 1448 C C . THR A 1 185 ? 0.994 7.646 -9.040 1.00 91.38 185 THR A C 1
ATOM 1450 O O . THR A 1 185 ? 0.197 7.022 -9.741 1.00 91.38 185 THR A O 1
ATOM 1453 N N . ALA A 1 186 ? 2.263 7.851 -9.414 1.00 93.56 186 ALA A N 1
ATOM 1454 C CA . ALA A 1 186 ? 2.812 7.325 -10.665 1.00 93.56 186 ALA A CA 1
ATOM 1455 C C . ALA A 1 186 ? 2.832 5.788 -10.676 1.00 93.56 186 ALA A C 1
ATOM 1457 O O . ALA A 1 186 ? 2.369 5.174 -11.636 1.00 93.56 186 ALA A O 1
ATOM 1458 N N . GLU A 1 187 ? 3.295 5.166 -9.587 1.00 91.75 187 GLU A N 1
ATOM 1459 C CA . GLU A 1 187 ? 3.328 3.706 -9.439 1.00 91.75 187 GLU A CA 1
ATOM 1460 C C . GLU A 1 187 ? 1.915 3.098 -9.475 1.00 91.75 187 GLU A C 1
ATOM 1462 O O . GLU A 1 187 ? 1.705 2.052 -10.089 1.00 91.75 187 GLU A O 1
ATOM 1467 N N . ALA A 1 188 ? 0.922 3.761 -8.869 1.00 89.31 188 ALA A N 1
ATOM 1468 C CA . ALA A 1 188 ? -0.473 3.330 -8.934 1.00 89.31 188 ALA A CA 1
ATOM 1469 C C . ALA A 1 188 ? -1.015 3.357 -10.373 1.00 89.31 188 ALA A C 1
ATOM 1471 O O . ALA A 1 188 ? -1.621 2.379 -10.813 1.00 89.31 188 ALA A O 1
ATOM 1472 N N . ALA A 1 189 ? -0.753 4.433 -11.124 1.00 92.88 189 ALA A N 1
ATOM 1473 C CA . ALA A 1 189 ? -1.135 4.531 -12.533 1.00 92.88 189 ALA A CA 1
ATOM 1474 C C . ALA A 1 189 ? -0.423 3.475 -13.399 1.00 92.88 189 ALA A C 1
ATOM 1476 O O . ALA A 1 189 ? -1.057 2.849 -14.247 1.00 92.88 189 ALA A O 1
ATOM 1477 N N . PHE A 1 190 ? 0.865 3.212 -13.142 1.00 93.12 190 PHE A N 1
ATOM 1478 C CA . PHE A 1 190 ? 1.628 2.177 -13.841 1.00 93.12 190 PHE A CA 1
ATOM 1479 C C . PHE A 1 190 ? 1.010 0.784 -13.612 1.00 93.12 190 PHE A C 1
ATOM 1481 O O . PHE A 1 190 ? 0.707 0.071 -14.573 1.00 93.12 190 PHE A O 1
ATOM 1488 N N . ARG A 1 191 ? 0.724 0.410 -12.357 1.00 87.62 191 ARG A N 1
ATOM 1489 C CA . ARG A 1 191 ? 0.059 -0.872 -12.035 1.00 87.62 191 ARG A CA 1
ATOM 1490 C C . ARG A 1 191 ? -1.338 -0.990 -12.647 1.00 87.62 191 ARG A C 1
ATOM 1492 O O . ARG A 1 191 ? -1.765 -2.096 -12.954 1.00 87.62 191 ARG A O 1
ATOM 1499 N N . ALA A 1 192 ? -2.026 0.133 -12.847 1.00 89.19 192 ALA A N 1
ATOM 1500 C CA . ALA A 1 192 ? -3.349 0.199 -13.463 1.00 89.19 192 ALA A CA 1
ATOM 1501 C C . ALA A 1 192 ? -3.330 0.237 -15.006 1.00 89.19 192 ALA A C 1
ATOM 1503 O O . ALA A 1 192 ? -4.371 0.501 -15.603 1.00 89.19 192 ALA A O 1
ATOM 1504 N N . ASN A 1 193 ? -2.180 -0.008 -15.655 1.00 91.50 193 ASN A N 1
ATOM 1505 C CA . ASN A 1 193 ? -2.010 0.059 -17.116 1.00 91.50 193 ASN A CA 1
ATOM 1506 C C . ASN A 1 193 ? -2.189 1.467 -17.726 1.00 91.50 193 ASN A C 1
ATOM 1508 O O . ASN A 1 193 ? -2.259 1.619 -18.945 1.00 91.50 193 ASN A O 1
ATOM 1512 N N . ASP A 1 194 ? -2.243 2.522 -16.912 1.00 95.62 194 ASP A N 1
ATOM 1513 C CA . ASP A 1 194 ? -2.359 3.897 -17.399 1.00 95.62 194 ASP A CA 1
ATOM 1514 C C . ASP A 1 194 ? -0.972 4.531 -17.553 1.00 95.62 194 ASP A C 1
ATOM 1516 O O . ASP A 1 194 ? -0.563 5.440 -16.822 1.00 95.62 194 ASP A O 1
ATOM 1520 N N . TYR A 1 195 ? -0.215 4.022 -18.529 1.00 96.81 195 TYR A N 1
ATOM 1521 C CA . TYR A 1 195 ? 1.168 4.439 -18.770 1.00 96.81 195 TYR A CA 1
ATOM 1522 C C . TYR A 1 195 ? 1.292 5.930 -19.114 1.00 96.81 195 TYR A C 1
ATOM 1524 O O . TYR A 1 195 ? 2.308 6.552 -18.811 1.00 96.81 195 TYR A O 1
ATOM 1532 N N . ARG A 1 196 ? 0.265 6.543 -19.722 1.00 97.81 196 ARG A N 1
ATOM 1533 C CA . ARG A 1 196 ? 0.290 7.975 -20.068 1.00 97.81 196 ARG A CA 1
ATOM 1534 C C . ARG A 1 196 ? 0.126 8.857 -18.835 1.00 97.81 196 ARG A C 1
ATOM 1536 O O . ARG A 1 196 ? 0.861 9.842 -18.693 1.00 97.81 196 ARG A O 1
ATOM 1543 N N . THR A 1 197 ? -0.793 8.501 -17.939 1.00 97.69 197 THR A N 1
ATOM 1544 C CA . THR A 1 197 ? -0.918 9.181 -16.647 1.00 97.69 197 THR A CA 1
ATOM 1545 C C . THR A 1 197 ? 0.335 8.955 -15.809 1.00 97.69 197 THR A C 1
ATOM 1547 O O . THR A 1 197 ? 0.903 9.929 -15.316 1.00 97.69 197 THR A O 1
ATOM 1550 N N . ALA A 1 198 ? 0.844 7.719 -15.741 1.00 97.00 198 ALA A N 1
ATOM 1551 C CA . ALA A 1 198 ? 2.082 7.406 -15.027 1.00 97.00 198 ALA A CA 1
ATOM 1552 C C . ALA A 1 198 ? 3.254 8.277 -15.511 1.00 97.00 198 ALA A C 1
ATOM 1554 O O . ALA A 1 198 ? 3.902 8.939 -14.704 1.00 97.00 198 ALA A O 1
ATOM 1555 N N . LEU A 1 199 ? 3.476 8.375 -16.830 1.00 98.38 199 LEU A N 1
ATOM 1556 C CA . LEU A 1 199 ? 4.517 9.230 -17.414 1.00 98.38 199 LEU A CA 1
ATOM 1557 C C . LEU A 1 199 ? 4.347 10.712 -17.073 1.00 98.38 199 LEU A C 1
ATOM 1559 O O . LEU A 1 199 ? 5.340 11.395 -16.825 1.00 98.38 199 LEU A O 1
ATOM 1563 N N . THR A 1 200 ? 3.114 11.222 -17.061 1.00 98.19 200 THR A N 1
ATOM 1564 C CA . THR A 1 200 ? 2.839 12.610 -16.657 1.00 98.19 200 THR A CA 1
ATOM 1565 C C . THR A 1 200 ? 3.286 12.855 -15.217 1.00 98.19 200 THR A C 1
ATOM 1567 O O . THR A 1 200 ? 3.994 13.827 -14.948 1.00 98.19 200 THR A O 1
ATOM 1570 N N . VAL A 1 201 ? 2.940 11.943 -14.306 1.00 97.56 201 VAL A N 1
ATOM 1571 C CA . VAL A 1 201 ? 3.290 12.063 -12.885 1.00 97.56 201 VAL A CA 1
ATOM 1572 C C . VAL A 1 201 ? 4.790 11.848 -12.657 1.00 97.56 201 VAL A C 1
ATOM 1574 O O . VAL A 1 201 ? 5.400 12.642 -11.943 1.00 97.56 201 VAL A O 1
ATOM 1577 N N . TYR A 1 202 ? 5.431 10.874 -13.322 1.00 97.88 202 TYR A N 1
ATOM 1578 C CA . TYR A 1 202 ? 6.890 10.703 -13.257 1.00 97.88 202 TYR A CA 1
ATOM 1579 C C . TYR A 1 202 ? 7.630 11.962 -13.707 1.00 97.88 202 TYR A C 1
ATOM 1581 O O . TYR A 1 202 ? 8.588 12.364 -13.055 1.00 97.88 202 TYR A O 1
ATOM 1589 N N . ARG A 1 203 ? 7.191 12.620 -14.790 1.00 97.56 203 ARG A N 1
ATOM 1590 C CA . ARG A 1 203 ? 7.800 13.886 -15.233 1.00 97.56 203 ARG A CA 1
ATOM 1591 C C . ARG A 1 203 ? 7.635 14.987 -14.193 1.00 97.56 203 ARG A C 1
ATOM 1593 O O . ARG A 1 203 ? 8.613 15.676 -13.928 1.00 97.56 203 ARG A O 1
ATOM 1600 N N . SER A 1 204 ? 6.446 15.113 -13.597 1.00 97.31 204 SER A N 1
ATOM 1601 C CA . SER A 1 204 ? 6.186 16.070 -12.514 1.00 97.31 204 SER A CA 1
ATOM 1602 C C . SER A 1 204 ? 7.153 15.844 -11.349 1.00 97.31 204 SER A C 1
ATOM 1604 O O . SER A 1 204 ? 7.926 16.738 -11.010 1.00 97.31 204 SER A O 1
ATOM 1606 N N . PHE A 1 205 ? 7.222 14.609 -10.843 1.00 96.25 205 PHE A N 1
ATOM 1607 C CA . PHE A 1 205 ? 8.131 14.203 -9.769 1.00 96.25 205 PHE A CA 1
ATOM 1608 C C . PHE A 1 205 ? 9.612 14.449 -10.113 1.00 96.25 205 PHE A C 1
ATOM 1610 O O . PHE A 1 205 ? 10.372 15.004 -9.320 1.00 96.25 205 PHE A O 1
ATOM 1617 N N . LEU A 1 206 ? 10.036 14.104 -11.333 1.00 96.69 206 LEU A N 1
ATOM 1618 C CA . LEU A 1 206 ? 11.391 14.354 -11.838 1.00 96.69 206 LEU A CA 1
ATOM 1619 C C . LEU A 1 206 ? 11.695 15.843 -12.080 1.00 96.69 206 LEU A C 1
ATOM 1621 O O . LEU A 1 206 ? 12.840 16.174 -12.392 1.00 96.69 206 LEU A O 1
ATOM 1625 N N . SER A 1 207 ? 10.725 16.740 -11.953 1.00 97.06 207 SER A N 1
ATOM 1626 C CA . SER A 1 207 ? 10.920 18.191 -12.063 1.00 97.06 207 SER A CA 1
ATOM 1627 C C . SER A 1 207 ? 10.659 18.943 -10.756 1.00 97.06 207 SER A C 1
ATOM 1629 O O . SER A 1 207 ? 10.873 20.149 -10.710 1.00 97.06 207 SER A O 1
ATOM 1631 N N . ASP A 1 208 ? 10.236 18.248 -9.698 1.00 96.81 208 ASP A N 1
ATOM 1632 C CA . ASP A 1 208 ? 9.875 18.863 -8.422 1.00 96.81 208 ASP A CA 1
ATOM 1633 C C . ASP A 1 208 ? 11.126 19.245 -7.613 1.00 96.81 208 ASP A C 1
ATOM 1635 O O . ASP A 1 208 ? 11.718 18.436 -6.894 1.00 96.81 208 ASP A O 1
ATOM 1639 N N . GLU A 1 209 ? 11.569 20.491 -7.771 1.00 96.50 209 GLU A N 1
ATOM 1640 C CA . GLU A 1 209 ? 12.707 21.045 -7.033 1.00 96.50 209 GLU A CA 1
ATOM 1641 C C . GLU A 1 209 ? 12.400 21.227 -5.542 1.00 96.50 209 GLU A C 1
ATOM 1643 O O . GLU A 1 209 ? 13.271 20.969 -4.711 1.00 96.50 209 GLU A O 1
ATOM 1648 N N . THR A 1 210 ? 11.161 21.583 -5.188 1.00 95.62 210 THR A N 1
ATOM 1649 C CA . THR A 1 210 ? 10.750 21.778 -3.790 1.00 95.62 210 THR A CA 1
ATOM 1650 C C . THR A 1 210 ? 10.849 20.475 -3.008 1.00 95.62 210 THR A C 1
ATOM 1652 O O . THR A 1 210 ? 11.490 20.436 -1.957 1.00 95.62 210 THR A O 1
ATOM 1655 N N . TRP A 1 211 ? 10.313 19.380 -3.552 1.00 93.69 211 TRP A N 1
ATOM 1656 C CA . TRP A 1 211 ? 10.436 18.066 -2.927 1.00 93.69 211 TRP A CA 1
ATOM 1657 C C . TRP A 1 211 ? 11.904 17.646 -2.756 1.00 93.69 211 TRP A C 1
ATOM 1659 O O . TRP A 1 211 ? 12.274 17.118 -1.707 1.00 93.69 211 TRP A O 1
ATOM 1669 N N . ARG A 1 212 ? 12.772 17.904 -3.746 1.00 95.06 212 ARG A N 1
ATOM 1670 C CA . ARG A 1 212 ? 14.210 17.576 -3.656 1.00 95.06 212 ARG A CA 1
ATOM 1671 C C . ARG A 1 212 ? 14.900 18.323 -2.522 1.00 95.06 212 ARG A C 1
ATOM 1673 O O . ARG A 1 212 ? 15.701 17.730 -1.794 1.00 95.06 212 ARG A O 1
ATOM 1680 N N . GLU A 1 213 ? 14.608 19.610 -2.377 1.00 94.31 213 GLU A N 1
ATOM 1681 C CA . GLU A 1 213 ? 15.156 20.442 -1.307 1.00 94.31 213 GLU A CA 1
ATOM 1682 C C . GLU A 1 213 ? 14.674 19.972 0.067 1.00 94.31 213 GLU A C 1
ATOM 1684 O O . GLU A 1 213 ? 15.492 19.775 0.971 1.00 94.31 213 GLU A O 1
ATOM 1689 N N . GLU A 1 214 ? 13.372 19.714 0.215 1.00 91.12 214 GLU A N 1
ATOM 1690 C CA . GLU A 1 214 ? 12.789 19.174 1.447 1.00 91.12 214 GLU A CA 1
ATOM 1691 C C . GLU A 1 214 ? 13.363 17.798 1.796 1.00 91.12 214 GLU A C 1
ATOM 1693 O O . GLU A 1 214 ? 13.710 17.535 2.952 1.00 91.12 214 GLU A O 1
ATOM 1698 N N . PHE A 1 215 ? 13.529 16.926 0.799 1.00 89.25 215 PHE A N 1
ATOM 1699 C CA . PHE A 1 215 ? 14.148 15.619 0.969 1.00 89.25 215 PHE A CA 1
ATOM 1700 C C . PHE A 1 215 ? 15.564 15.764 1.538 1.00 89.25 215 PHE A C 1
ATOM 1702 O O . PHE A 1 215 ? 15.881 15.189 2.580 1.00 89.25 215 PHE A O 1
ATOM 1709 N N . LEU A 1 216 ? 16.414 16.586 0.916 1.00 92.50 216 LEU A N 1
ATOM 1710 C CA . LEU A 1 216 ? 17.781 16.809 1.397 1.00 92.50 216 LEU A CA 1
ATOM 1711 C C . LEU A 1 216 ? 17.813 17.483 2.774 1.00 92.50 216 LEU A C 1
ATOM 1713 O O . LEU A 1 216 ? 18.651 17.129 3.608 1.00 92.50 216 LEU A O 1
ATOM 1717 N N . TYR A 1 217 ? 16.888 18.406 3.043 1.00 89.19 217 TYR A N 1
ATOM 1718 C CA . TYR A 1 217 ? 16.736 19.033 4.353 1.00 89.19 217 TYR A CA 1
ATOM 1719 C C . TYR A 1 217 ? 16.423 18.000 5.441 1.00 89.19 217 TYR A C 1
ATOM 1721 O O . TYR A 1 217 ? 17.057 18.014 6.500 1.00 89.19 217 TYR A O 1
ATOM 1729 N N . ASN A 1 218 ? 15.508 17.065 5.176 1.00 83.38 218 ASN A N 1
ATOM 1730 C CA . ASN A 1 218 ? 15.158 15.988 6.106 1.00 83.38 218 ASN A CA 1
ATOM 1731 C C . ASN A 1 218 ? 16.338 15.036 6.363 1.00 83.38 218 ASN A C 1
ATOM 1733 O O . ASN A 1 21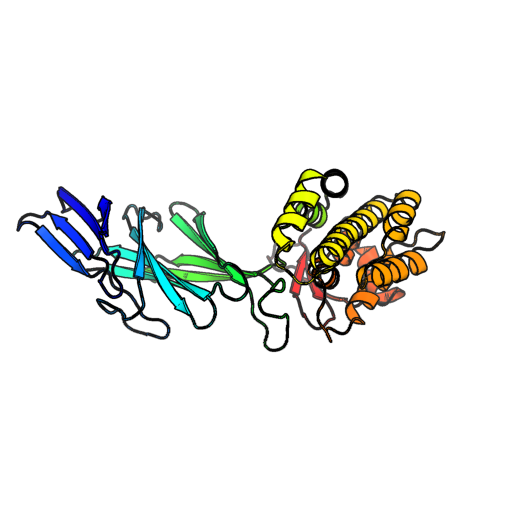8 ? 16.481 14.508 7.466 1.00 83.38 218 ASN A O 1
ATOM 1737 N N . TYR A 1 219 ? 17.240 14.890 5.389 1.00 85.75 219 TYR A N 1
ATOM 1738 C CA . TYR A 1 219 ? 18.457 14.083 5.505 1.00 85.75 219 TYR A CA 1
ATOM 1739 C C . TYR A 1 219 ? 19.687 14.844 6.029 1.00 85.75 219 TYR A C 1
ATOM 1741 O O . TYR A 1 219 ? 20.752 14.243 6.170 1.00 85.75 219 TYR A O 1
ATOM 1749 N N . ARG A 1 220 ? 19.580 16.131 6.390 1.00 87.38 220 ARG A N 1
ATOM 1750 C CA . ARG A 1 220 ? 20.740 16.944 6.824 1.00 87.38 220 ARG A CA 1
ATOM 1751 C C . ARG A 1 220 ? 21.454 16.425 8.077 1.00 87.38 220 ARG A C 1
ATOM 1753 O O . ARG A 1 220 ? 22.610 16.764 8.302 1.00 87.38 220 ARG A O 1
ATOM 1760 N N . ALA A 1 221 ? 20.751 15.658 8.913 1.00 81.19 221 ALA A N 1
ATOM 1761 C CA . ALA A 1 221 ? 21.294 15.061 10.133 1.00 81.19 221 ALA A CA 1
ATOM 1762 C C . ALA A 1 221 ? 21.941 13.683 9.893 1.00 81.19 221 ALA A C 1
ATOM 1764 O O . ALA A 1 221 ? 22.541 13.122 10.810 1.00 81.19 221 ALA A O 1
ATOM 1765 N N . ALA A 1 222 ? 21.809 13.124 8.685 1.00 80.44 222 ALA A N 1
ATOM 1766 C CA . ALA A 1 222 ? 22.458 11.878 8.300 1.00 80.44 222 ALA A CA 1
ATOM 1767 C C . ALA A 1 222 ? 23.958 12.091 8.023 1.00 80.44 222 ALA A C 1
ATOM 1769 O O . ALA A 1 222 ? 24.459 13.215 7.979 1.00 80.44 222 ALA A O 1
ATOM 1770 N N . MET A 1 223 ? 24.693 10.994 7.811 1.00 80.56 223 MET A N 1
ATOM 1771 C CA . MET A 1 223 ? 26.099 11.084 7.408 1.00 80.56 223 MET A CA 1
ATOM 1772 C C . MET A 1 223 ? 26.241 11.833 6.068 1.00 80.56 223 MET A C 1
ATOM 1774 O O . MET A 1 223 ? 25.389 11.667 5.186 1.00 80.56 223 MET A O 1
ATOM 1778 N N . PRO A 1 224 ? 27.328 12.607 5.869 1.00 91.00 224 PRO A N 1
ATOM 1779 C CA . PRO A 1 224 ? 27.565 13.326 4.621 1.00 91.00 224 PRO A CA 1
ATOM 1780 C C . PRO A 1 224 ? 27.432 12.428 3.382 1.00 91.00 224 PRO A C 1
ATOM 1782 O O . PRO A 1 224 ? 27.964 11.316 3.335 1.00 91.00 224 PRO A O 1
ATOM 1785 N N . GLY A 1 225 ? 26.703 12.907 2.373 1.00 87.81 225 GLY A N 1
ATOM 1786 C CA . GLY A 1 225 ? 26.485 12.189 1.116 1.00 87.81 225 GLY A CA 1
ATOM 1787 C C . GLY A 1 225 ? 25.354 11.155 1.134 1.00 87.81 225 GLY A C 1
ATOM 1788 O O . GLY A 1 225 ? 24.972 10.697 0.062 1.00 87.81 225 GLY A O 1
ATOM 1789 N N . VAL A 1 226 ? 24.797 10.777 2.295 1.00 85.62 226 VAL A N 1
ATOM 1790 C CA . VAL A 1 226 ? 23.667 9.823 2.353 1.00 85.62 226 VAL A CA 1
ATOM 1791 C C . VAL A 1 226 ? 22.447 10.397 1.640 1.00 85.62 226 VAL A C 1
ATOM 1793 O O . VAL A 1 226 ? 21.937 9.758 0.728 1.00 85.62 226 VAL A O 1
ATOM 1796 N N . GLY A 1 227 ? 22.032 11.619 1.988 1.00 87.25 227 GLY A N 1
ATOM 1797 C CA . GLY A 1 227 ? 20.859 12.253 1.378 1.00 87.25 227 GLY A CA 1
ATOM 1798 C C . GLY A 1 227 ? 20.972 12.391 -0.143 1.00 87.25 227 GLY A C 1
ATOM 1799 O O . GLY A 1 227 ? 20.012 12.117 -0.851 1.00 87.25 227 GLY A O 1
ATOM 1800 N N . GLN A 1 228 ? 22.153 12.743 -0.662 1.00 94.31 228 GLN A N 1
ATOM 1801 C CA . GLN A 1 228 ? 22.389 12.865 -2.106 1.00 94.31 228 GLN A CA 1
ATOM 1802 C C . GLN A 1 228 ? 22.311 11.513 -2.821 1.00 94.31 228 GLN A C 1
ATOM 1804 O O . GLN A 1 228 ? 21.702 11.426 -3.884 1.00 94.31 228 GLN A O 1
ATOM 1809 N N . ARG A 1 229 ? 22.897 10.457 -2.238 1.00 91.19 229 ARG A N 1
ATOM 1810 C CA . ARG A 1 229 ? 22.815 9.099 -2.799 1.00 91.19 229 ARG A CA 1
ATOM 1811 C C . ARG A 1 229 ? 21.385 8.563 -2.781 1.00 91.19 229 ARG A C 1
ATOM 1813 O O . ARG A 1 229 ? 20.953 7.973 -3.765 1.00 91.19 229 ARG A O 1
ATOM 1820 N N . GLU A 1 230 ? 20.656 8.787 -1.689 1.00 88.56 230 GLU A N 1
ATOM 1821 C CA . GLU A 1 230 ? 19.240 8.421 -1.585 1.00 88.56 230 GLU A CA 1
ATOM 1822 C C . GLU A 1 230 ? 18.400 9.150 -2.630 1.00 88.56 230 GLU A C 1
ATOM 1824 O O . GLU A 1 230 ? 17.639 8.522 -3.363 1.00 88.56 230 GLU A O 1
ATOM 1829 N N . LEU A 1 231 ? 18.580 10.467 -2.745 1.00 92.94 231 LEU A N 1
ATOM 1830 C CA . LEU A 1 231 ? 17.854 11.273 -3.715 1.00 92.94 231 LEU A CA 1
ATOM 1831 C C . LEU A 1 231 ? 18.107 10.790 -5.149 1.00 92.94 231 LEU A C 1
ATOM 1833 O O . LEU A 1 231 ? 17.155 10.603 -5.906 1.00 92.94 231 LEU A O 1
ATOM 1837 N N . ALA A 1 232 ? 19.372 10.558 -5.515 1.00 95.94 232 ALA A N 1
ATOM 1838 C CA . ALA A 1 232 ? 19.735 10.052 -6.836 1.00 95.94 232 ALA A CA 1
ATOM 1839 C C . ALA A 1 232 ? 19.051 8.709 -7.134 1.00 95.94 232 ALA A C 1
ATOM 1841 O O . ALA A 1 232 ? 18.433 8.559 -8.186 1.00 95.94 232 ALA A O 1
ATOM 1842 N N . ALA A 1 233 ? 19.055 7.781 -6.173 1.00 92.50 233 ALA A N 1
ATOM 1843 C CA . ALA A 1 233 ? 18.409 6.482 -6.326 1.00 92.50 233 ALA A CA 1
ATOM 1844 C C . ALA A 1 233 ? 16.881 6.577 -6.503 1.00 92.50 233 ALA A C 1
ATOM 1846 O O . ALA A 1 233 ? 16.305 5.804 -7.268 1.00 92.50 233 ALA A O 1
ATOM 1847 N N . TRP A 1 234 ? 16.209 7.514 -5.826 1.00 93.69 234 TRP A N 1
ATOM 1848 C CA . TRP A 1 234 ? 14.771 7.746 -6.013 1.00 93.69 234 TRP A CA 1
ATOM 1849 C C . TRP A 1 234 ? 14.439 8.331 -7.386 1.00 93.69 234 TRP A C 1
ATOM 1851 O O . TRP A 1 234 ? 13.482 7.900 -8.029 1.00 93.69 234 TRP A O 1
ATOM 1861 N N . LEU A 1 235 ? 15.247 9.281 -7.857 1.00 96.62 235 LEU A N 1
ATOM 1862 C CA . LEU A 1 235 ? 15.096 9.841 -9.199 1.00 96.62 235 LEU A CA 1
ATOM 1863 C C . LEU A 1 235 ? 15.357 8.779 -10.277 1.00 96.62 235 LEU A C 1
ATOM 1865 O O . LEU A 1 235 ? 14.623 8.704 -11.259 1.00 96.62 235 LEU A O 1
ATOM 1869 N N . ASP A 1 236 ? 16.356 7.923 -10.076 1.00 97.38 236 ASP A N 1
ATOM 1870 C CA . ASP A 1 236 ? 16.692 6.843 -11.004 1.00 97.38 236 ASP A CA 1
ATOM 1871 C C . ASP A 1 236 ? 15.661 5.712 -11.015 1.00 97.38 236 ASP A C 1
ATOM 1873 O O . ASP A 1 236 ? 15.393 5.153 -12.076 1.00 97.38 236 ASP A O 1
ATOM 1877 N N . LEU A 1 237 ? 15.003 5.428 -9.886 1.00 95.19 237 LEU A N 1
ATOM 1878 C CA . LEU A 1 237 ? 13.828 4.553 -9.857 1.00 95.19 237 LEU A CA 1
ATOM 1879 C C . LEU A 1 237 ? 12.689 5.120 -10.721 1.00 95.19 237 LEU A C 1
ATOM 1881 O O . LEU A 1 237 ? 12.128 4.406 -11.551 1.00 95.19 237 LEU A O 1
ATOM 1885 N N . ALA A 1 238 ? 12.379 6.413 -10.574 1.00 96.75 238 ALA A N 1
ATOM 1886 C CA . ALA A 1 238 ? 11.348 7.065 -11.381 1.00 96.75 238 ALA A CA 1
ATOM 1887 C C . ALA A 1 238 ? 11.696 7.053 -12.881 1.00 96.75 238 ALA A C 1
ATOM 1889 O O . ALA A 1 238 ? 10.827 6.796 -13.715 1.00 96.75 238 ALA A O 1
ATOM 1890 N N . ARG A 1 239 ? 12.970 7.272 -13.242 1.00 98.19 239 ARG A N 1
ATOM 1891 C CA . ARG A 1 239 ? 13.445 7.136 -14.632 1.00 98.19 239 ARG A CA 1
ATOM 1892 C C . ARG A 1 239 ? 13.307 5.706 -15.142 1.00 98.19 239 ARG A C 1
ATOM 1894 O O . ARG A 1 239 ? 12.830 5.521 -16.257 1.00 98.19 239 ARG A O 1
ATOM 1901 N N . LEU A 1 240 ? 13.681 4.709 -14.340 1.00 97.62 240 LEU A N 1
ATOM 1902 C CA . LEU A 1 240 ? 13.575 3.299 -14.713 1.00 97.62 240 LEU A CA 1
ATOM 1903 C C . LEU A 1 240 ? 12.137 2.955 -15.114 1.00 97.62 240 LEU A C 1
ATOM 1905 O O . LEU A 1 240 ? 11.899 2.486 -16.226 1.00 97.62 240 LEU A O 1
ATOM 1909 N N . HIS A 1 241 ? 11.168 3.270 -14.255 1.00 97.12 241 HIS A N 1
ATOM 1910 C CA . HIS A 1 241 ? 9.762 2.967 -14.519 1.00 97.12 241 HIS A CA 1
ATOM 1911 C C . HIS A 1 241 ? 9.148 3.836 -15.626 1.00 97.12 241 HIS A C 1
ATOM 1913 O O . HIS A 1 241 ? 8.361 3.330 -16.429 1.00 97.12 241 HIS A O 1
ATOM 1919 N N . ALA A 1 242 ? 9.555 5.103 -15.758 1.00 98.12 242 ALA A N 1
ATOM 1920 C CA . ALA A 1 242 ? 9.179 5.923 -16.909 1.00 98.12 242 ALA A CA 1
ATOM 1921 C C . ALA A 1 242 ? 9.702 5.328 -18.232 1.00 98.12 242 ALA A C 1
ATOM 1923 O O . ALA A 1 242 ? 8.982 5.299 -19.230 1.00 98.12 242 ALA A O 1
ATOM 1924 N N . GLY A 1 243 ? 10.928 4.798 -18.242 1.00 98.12 243 GLY A N 1
ATOM 1925 C CA . GLY A 1 243 ? 11.496 4.089 -19.387 1.00 98.12 243 GLY A CA 1
ATOM 1926 C C . GLY A 1 243 ? 10.693 2.845 -19.775 1.00 98.12 243 GLY A C 1
ATOM 1927 O O . GLY A 1 243 ? 10.396 2.655 -20.956 1.00 98.12 243 GLY A O 1
ATOM 1928 N N . LEU A 1 244 ? 10.267 2.047 -18.788 1.00 97.69 244 LEU A N 1
ATOM 1929 C CA . LEU A 1 244 ? 9.383 0.895 -19.009 1.00 97.69 244 LEU A CA 1
ATOM 1930 C C . LEU A 1 244 ? 8.011 1.315 -19.563 1.00 97.69 244 LEU A C 1
ATOM 1932 O O . LEU A 1 244 ? 7.516 0.682 -20.493 1.00 97.69 244 LEU A O 1
ATOM 1936 N N . CYS A 1 245 ? 7.425 2.409 -19.060 1.00 98.00 245 CYS A N 1
ATOM 1937 C CA . CYS A 1 245 ? 6.171 2.959 -19.588 1.00 98.00 245 CYS A CA 1
ATOM 1938 C C . CYS A 1 245 ? 6.305 3.385 -21.059 1.00 98.00 245 CYS A C 1
ATOM 1940 O O . CYS A 1 245 ? 5.438 3.070 -21.871 1.00 98.00 245 CYS A O 1
ATOM 1942 N N . HIS A 1 246 ? 7.399 4.063 -21.426 1.00 98.38 246 HIS A N 1
ATOM 1943 C CA . HIS A 1 246 ? 7.675 4.416 -22.822 1.00 98.38 246 HIS A CA 1
ATOM 1944 C C . HIS A 1 246 ? 7.807 3.171 -23.712 1.00 98.38 246 HIS A C 1
ATOM 1946 O O . HIS A 1 246 ? 7.253 3.138 -24.809 1.00 98.38 246 HIS A O 1
ATOM 1952 N N . ALA A 1 247 ? 8.490 2.124 -23.242 1.00 97.56 247 ALA A N 1
ATOM 1953 C CA . ALA A 1 247 ? 8.607 0.874 -23.989 1.00 97.56 247 ALA A CA 1
ATOM 1954 C C . ALA A 1 247 ? 7.242 0.175 -24.163 1.00 97.56 247 ALA A C 1
ATOM 1956 O O . ALA A 1 247 ? 6.917 -0.279 -25.258 1.00 97.56 247 ALA A O 1
ATOM 1957 N N . ALA A 1 248 ? 6.402 0.163 -23.122 1.00 96.44 248 ALA A N 1
ATOM 1958 C CA . ALA A 1 248 ? 5.044 -0.384 -23.178 1.00 96.44 248 ALA A CA 1
ATOM 1959 C C . ALA A 1 248 ? 4.119 0.370 -24.157 1.00 96.44 248 ALA A C 1
ATOM 1961 O O . ALA A 1 248 ? 3.170 -0.215 -24.687 1.00 96.44 248 ALA A O 1
ATOM 1962 N N . LEU A 1 249 ? 4.413 1.644 -24.436 1.00 97.00 249 LEU A N 1
ATOM 1963 C CA . LEU A 1 249 ? 3.695 2.508 -25.380 1.00 97.00 249 LEU A CA 1
ATOM 1964 C C . LEU A 1 249 ? 4.265 2.495 -26.818 1.00 97.00 249 LEU A C 1
ATOM 1966 O O . LEU A 1 249 ? 3.830 3.309 -27.628 1.00 97.00 249 LEU A O 1
ATOM 1970 N N . ASP A 1 250 ? 5.208 1.602 -27.151 1.00 96.75 250 ASP A N 1
ATOM 1971 C CA . ASP A 1 250 ? 5.950 1.598 -28.432 1.00 96.75 250 ASP A CA 1
ATOM 1972 C C . ASP A 1 250 ? 6.705 2.912 -28.714 1.00 96.75 250 ASP A C 1
ATOM 1974 O O . ASP A 1 250 ? 6.788 3.379 -29.852 1.00 96.75 250 ASP A O 1
ATOM 1978 N N . GLU A 1 251 ? 7.311 3.516 -27.688 1.00 97.94 251 GLU A N 1
ATOM 1979 C CA . GLU A 1 251 ? 8.109 4.743 -27.814 1.00 97.94 251 GLU A CA 1
ATOM 1980 C C . GLU A 1 251 ? 9.615 4.457 -27.604 1.00 97.94 251 GLU A C 1
ATOM 1982 O O . GLU A 1 251 ? 10.215 4.904 -26.621 1.00 97.94 251 GLU A O 1
ATOM 1987 N N . PRO A 1 252 ? 10.283 3.709 -28.511 1.00 98.06 252 PRO A N 1
ATOM 1988 C CA . PRO A 1 252 ? 11.619 3.164 -28.269 1.00 98.06 252 PRO A CA 1
ATOM 1989 C C . PRO A 1 252 ? 12.701 4.227 -28.082 1.00 98.06 252 PRO A C 1
ATOM 1991 O O . PRO A 1 252 ? 13.580 4.060 -27.239 1.00 98.06 252 PRO A O 1
ATOM 1994 N N . THR A 1 253 ? 12.645 5.336 -28.821 1.00 98.19 253 THR A N 1
ATOM 1995 C CA . THR A 1 253 ? 13.619 6.429 -28.676 1.00 98.19 253 THR A CA 1
ATOM 1996 C C . THR A 1 253 ? 13.532 7.072 -27.294 1.00 98.19 253 THR A C 1
ATOM 1998 O O . THR A 1 253 ? 14.561 7.284 -26.655 1.00 98.19 253 THR A O 1
ATOM 2001 N N . ALA A 1 254 ? 12.313 7.331 -26.810 1.00 98.31 254 ALA A N 1
ATOM 2002 C CA . ALA A 1 254 ? 12.091 7.913 -25.491 1.00 98.31 254 ALA A CA 1
ATOM 2003 C C . ALA A 1 254 ? 12.509 6.941 -24.378 1.00 98.31 254 ALA A C 1
ATOM 2005 O O . ALA A 1 254 ? 13.221 7.339 -23.457 1.00 98.31 254 ALA A O 1
ATOM 2006 N N . ALA A 1 255 ? 12.158 5.655 -24.511 1.00 98.31 255 ALA A N 1
ATOM 2007 C CA . ALA A 1 255 ? 12.584 4.613 -23.580 1.00 98.31 255 ALA A CA 1
ATOM 2008 C C . ALA A 1 255 ? 14.116 4.554 -23.460 1.00 98.31 255 ALA A C 1
ATOM 2010 O O . ALA A 1 255 ? 14.652 4.628 -22.354 1.00 98.31 255 ALA A O 1
ATOM 2011 N N . ARG A 1 256 ? 14.837 4.506 -24.592 1.00 98.44 256 ARG A N 1
ATOM 2012 C CA . ARG A 1 256 ? 16.310 4.483 -24.605 1.00 98.44 256 ARG A CA 1
ATOM 2013 C C . ARG A 1 256 ? 16.911 5.724 -23.961 1.00 98.44 256 ARG A C 1
ATOM 2015 O O . ARG A 1 256 ? 17.806 5.600 -23.129 1.00 98.44 256 ARG A O 1
ATOM 2022 N N . GLN A 1 257 ? 16.401 6.903 -24.309 1.00 98.25 257 GLN A N 1
ATOM 2023 C CA . GLN A 1 257 ? 16.888 8.161 -23.755 1.00 98.25 257 GLN A CA 1
ATOM 2024 C C . GLN A 1 257 ? 16.757 8.187 -22.228 1.00 98.25 257 GLN A C 1
ATOM 2026 O O . GLN A 1 257 ? 17.738 8.466 -21.542 1.00 98.25 257 GLN A O 1
ATOM 2031 N N . VAL A 1 258 ? 15.577 7.860 -21.697 1.00 98.19 258 VAL A N 1
ATOM 2032 C CA . VAL A 1 258 ? 15.321 7.895 -20.250 1.00 98.19 258 VAL A CA 1
ATOM 2033 C C . VAL A 1 258 ? 16.162 6.855 -19.506 1.00 98.19 258 VAL A C 1
ATOM 2035 O O . VAL A 1 258 ? 16.790 7.193 -18.505 1.00 98.19 258 VAL A O 1
ATOM 2038 N N . LEU A 1 259 ? 16.214 5.615 -20.001 1.00 98.38 259 LEU A N 1
ATOM 2039 C CA . LEU A 1 259 ? 16.941 4.528 -19.340 1.00 98.38 259 LEU A CA 1
ATOM 2040 C C . LEU A 1 259 ? 18.463 4.727 -19.373 1.00 98.38 259 LEU A C 1
ATOM 2042 O O . LEU A 1 259 ? 19.145 4.363 -18.422 1.00 98.38 259 LEU A O 1
ATOM 2046 N N . SER A 1 260 ? 18.999 5.339 -20.433 1.00 97.81 260 SER A N 1
ATOM 2047 C CA . SER A 1 260 ? 20.438 5.623 -20.551 1.00 97.81 260 SER A CA 1
ATOM 2048 C C . SER A 1 260 ? 20.952 6.689 -19.576 1.00 97.81 260 SER A C 1
ATOM 2050 O O . SER A 1 260 ? 22.156 6.789 -19.368 1.00 97.81 260 SER A O 1
ATOM 2052 N N . ALA A 1 261 ? 20.052 7.479 -18.980 1.00 97.06 261 ALA A N 1
ATOM 2053 C CA . ALA A 1 261 ? 20.388 8.542 -18.034 1.00 97.06 261 ALA A CA 1
ATOM 2054 C C . ALA A 1 261 ? 20.454 8.069 -16.568 1.00 97.06 261 ALA A C 1
ATOM 2056 O O . ALA A 1 261 ? 20.589 8.897 -15.669 1.00 97.06 261 ALA A O 1
ATOM 2057 N N . ILE A 1 262 ? 20.287 6.768 -16.320 1.00 98.12 262 ILE A N 1
ATOM 2058 C CA . ILE A 1 262 ? 20.300 6.169 -14.984 1.00 98.12 262 ILE A CA 1
ATOM 2059 C C . ILE A 1 262 ? 21.741 5.829 -14.600 1.00 98.12 262 ILE A C 1
ATOM 2061 O O . ILE A 1 262 ? 22.431 5.129 -15.339 1.00 98.12 262 ILE A O 1
ATOM 2065 N N . GLU A 1 263 ? 22.179 6.279 -13.425 1.00 95.56 263 GLU A N 1
ATOM 2066 C CA . GLU A 1 263 ? 23.573 6.128 -12.976 1.00 95.56 263 GLU A CA 1
ATOM 2067 C C . GLU A 1 263 ? 23.696 5.329 -11.671 1.00 95.56 263 GLU A C 1
ATOM 2069 O O . GLU A 1 263 ? 24.730 4.716 -11.398 1.00 95.56 263 GLU A O 1
ATOM 2074 N N . SER A 1 264 ? 22.645 5.315 -10.853 1.00 92.81 264 SER A N 1
ATOM 2075 C CA . SER A 1 264 ? 22.659 4.688 -9.533 1.00 92.81 264 SER A CA 1
ATOM 2076 C C . SER A 1 264 ? 22.494 3.173 -9.633 1.00 92.81 264 SER A C 1
ATOM 2078 O O . SER A 1 264 ? 21.578 2.677 -10.286 1.00 92.81 264 SER A O 1
ATOM 2080 N N . ALA A 1 265 ? 23.340 2.418 -8.934 1.00 90.75 265 ALA A N 1
ATOM 2081 C CA . ALA A 1 265 ? 23.132 0.987 -8.742 1.00 90.75 265 ALA A CA 1
ATOM 2082 C C . ALA A 1 265 ? 22.054 0.727 -7.665 1.00 90.75 265 ALA A C 1
ATOM 2084 O O . ALA A 1 265 ? 22.018 1.438 -6.654 1.00 90.75 265 ALA A O 1
ATOM 2085 N N . PRO A 1 266 ? 21.221 -0.321 -7.818 1.00 91.50 266 PRO A N 1
ATOM 2086 C CA . PRO A 1 266 ? 21.228 -1.318 -8.897 1.00 91.50 266 PRO A CA 1
ATOM 2087 C C . PRO A 1 266 ? 20.469 -0.893 -10.171 1.00 91.50 266 PRO A C 1
ATOM 2089 O O . PRO A 1 266 ? 20.490 -1.628 -11.152 1.00 91.50 266 PRO A O 1
ATOM 2092 N N . GLN A 1 267 ? 19.795 0.261 -10.190 1.00 94.81 267 GLN A N 1
ATOM 2093 C CA . GLN A 1 267 ? 18.930 0.682 -11.301 1.00 94.81 267 GLN A CA 1
ATOM 2094 C C . GLN A 1 267 ? 19.673 0.751 -12.640 1.00 94.81 267 GLN A C 1
ATOM 2096 O O . GLN A 1 267 ? 19.109 0.362 -13.661 1.00 94.81 267 GLN A O 1
ATOM 2101 N N . ALA A 1 268 ? 20.929 1.198 -12.640 1.00 96.50 268 ALA A N 1
ATOM 2102 C CA . ALA A 1 268 ? 21.770 1.247 -13.833 1.00 96.50 268 ALA A CA 1
ATOM 2103 C C . ALA A 1 268 ? 22.007 -0.150 -14.432 1.00 96.50 268 ALA A C 1
ATOM 2105 O O . ALA A 1 268 ? 21.914 -0.315 -15.647 1.00 96.50 268 ALA A O 1
ATOM 2106 N N . ASP A 1 269 ? 22.222 -1.173 -13.596 1.00 95.38 269 ASP A N 1
ATOM 2107 C CA . ASP A 1 269 ? 22.397 -2.558 -14.052 1.00 95.38 269 ASP A CA 1
ATOM 2108 C C . ASP A 1 269 ? 21.105 -3.095 -14.680 1.00 95.38 269 ASP A C 1
ATOM 2110 O O . ASP A 1 269 ? 21.131 -3.740 -15.732 1.00 95.38 269 ASP A O 1
ATOM 2114 N N . LEU A 1 270 ? 19.960 -2.793 -14.058 1.00 95.88 270 LEU A N 1
ATOM 2115 C CA . LEU A 1 270 ? 18.646 -3.186 -14.568 1.00 95.88 270 LEU A CA 1
ATOM 2116 C C . LEU A 1 270 ? 18.340 -2.507 -15.910 1.00 95.88 270 LEU A C 1
ATOM 2118 O O . LEU A 1 270 ? 17.908 -3.164 -16.859 1.00 95.88 270 LEU A O 1
ATOM 2122 N N . ALA A 1 271 ? 18.595 -1.200 -16.001 1.00 97.88 271 ALA A N 1
ATOM 2123 C CA . ALA A 1 271 ? 18.424 -0.422 -17.220 1.00 97.88 271 ALA A CA 1
ATOM 2124 C C . ALA A 1 271 ? 19.343 -0.931 -18.340 1.00 97.88 271 ALA A C 1
ATOM 2126 O O . ALA A 1 271 ? 18.896 -1.090 -19.475 1.00 97.88 271 ALA A O 1
ATOM 2127 N N . ALA A 1 272 ? 20.600 -1.257 -18.028 1.00 98.19 272 ALA A N 1
ATOM 2128 C CA . ALA A 1 272 ? 21.549 -1.810 -18.989 1.00 98.19 272 ALA A CA 1
ATOM 2129 C C . ALA A 1 272 ? 21.117 -3.191 -19.508 1.00 98.19 272 ALA A C 1
ATOM 2131 O O . ALA A 1 272 ? 21.176 -3.435 -20.719 1.00 98.19 272 ALA A O 1
ATOM 2132 N N . ALA A 1 273 ? 20.643 -4.077 -18.624 1.00 97.38 273 ALA A N 1
ATOM 2133 C CA . ALA A 1 273 ? 20.118 -5.387 -19.007 1.00 97.38 273 ALA A CA 1
ATOM 2134 C C . ALA A 1 273 ? 18.905 -5.253 -19.940 1.00 97.38 273 ALA A C 1
ATOM 2136 O O . ALA A 1 273 ? 18.864 -5.895 -20.993 1.00 97.38 273 ALA A O 1
ATOM 2137 N N . PHE A 1 274 ? 17.967 -4.362 -19.594 1.00 98.06 274 PHE A N 1
ATOM 2138 C CA . PHE A 1 274 ? 16.810 -4.052 -20.432 1.00 98.06 274 PHE A CA 1
ATOM 2139 C C . PHE A 1 274 ? 17.245 -3.518 -21.800 1.00 98.06 274 PHE A C 1
ATOM 2141 O O . PHE A 1 274 ? 16.873 -4.082 -22.824 1.00 98.06 274 PHE A O 1
ATOM 2148 N N . LEU A 1 275 ? 18.065 -2.462 -21.839 1.00 98.44 275 LEU A N 1
ATOM 2149 C CA . LEU A 1 275 ? 18.473 -1.794 -23.080 1.00 98.44 275 LEU A CA 1
ATOM 2150 C C . LEU A 1 275 ? 19.236 -2.718 -24.028 1.00 98.44 275 LEU A C 1
ATOM 2152 O O . LEU A 1 275 ? 19.024 -2.660 -25.239 1.00 98.44 275 LEU A O 1
ATOM 2156 N N . THR A 1 276 ? 20.089 -3.584 -23.481 1.00 98.12 276 THR A N 1
ATOM 2157 C CA . THR A 1 276 ? 20.855 -4.558 -24.267 1.00 98.12 276 THR A CA 1
ATOM 2158 C C . THR A 1 276 ? 19.930 -5.511 -25.020 1.00 98.12 276 THR A C 1
ATOM 2160 O O . THR A 1 276 ? 20.125 -5.738 -26.212 1.00 98.12 276 THR A O 1
ATOM 2163 N N . ALA A 1 277 ? 18.909 -6.047 -24.346 1.00 97.38 277 ALA A N 1
ATOM 2164 C CA . ALA A 1 277 ? 17.949 -6.959 -24.960 1.00 97.38 277 ALA A CA 1
ATOM 2165 C C . ALA A 1 277 ? 16.890 -6.234 -25.808 1.00 97.38 277 ALA A C 1
ATOM 2167 O O . ALA A 1 277 ? 16.462 -6.772 -26.825 1.00 97.38 277 ALA A O 1
ATOM 2168 N N . TYR A 1 278 ? 16.523 -5.001 -25.445 1.00 97.62 278 TYR A N 1
ATOM 2169 C CA . TYR A 1 278 ? 15.620 -4.160 -26.234 1.00 97.62 278 TYR A CA 1
ATOM 2170 C C . TYR A 1 278 ? 16.219 -3.848 -27.609 1.00 97.62 278 TYR A C 1
ATOM 2172 O O . TYR A 1 278 ? 15.513 -3.894 -28.619 1.00 97.62 278 TYR A O 1
ATOM 2180 N N . GLY A 1 279 ? 17.535 -3.595 -27.658 1.00 93.62 279 GLY A N 1
ATOM 2181 C CA . GLY A 1 279 ? 18.315 -3.465 -28.889 1.00 93.62 279 GLY A CA 1
ATOM 2182 C C . GLY A 1 279 ? 17.761 -2.420 -29.860 1.00 93.62 279 GLY A C 1
ATOM 2183 O O . GLY A 1 279 ? 16.946 -1.573 -29.493 1.00 93.62 279 GLY A O 1
ATOM 2184 N N . GLU A 1 280 ? 18.183 -2.475 -31.125 1.00 92.06 280 GLU A N 1
ATOM 2185 C CA . GLU A 1 280 ? 17.667 -1.594 -32.190 1.00 92.06 280 GLU A CA 1
ATOM 2186 C C . GLU A 1 280 ? 16.240 -1.965 -32.616 1.00 92.06 280 GLU A C 1
ATOM 2188 O O . GLU A 1 280 ? 15.429 -1.086 -32.908 1.00 92.06 280 GLU A O 1
ATOM 2193 N N . ASN A 1 281 ? 15.913 -3.259 -32.562 1.00 93.44 281 ASN A N 1
ATOM 2194 C CA . ASN A 1 281 ? 14.618 -3.801 -32.977 1.00 93.44 281 ASN A CA 1
ATOM 2195 C C . ASN A 1 281 ? 13.481 -3.526 -31.981 1.00 93.44 281 ASN A C 1
ATOM 2197 O O . ASN A 1 281 ? 12.340 -3.848 -32.293 1.00 93.44 281 ASN A O 1
ATOM 2201 N N . ALA A 1 282 ? 13.781 -2.945 -30.813 1.00 94.94 282 ALA A N 1
ATOM 2202 C CA . ALA A 1 282 ? 12.811 -2.670 -29.756 1.00 94.94 282 ALA A CA 1
ATOM 2203 C C . ALA A 1 282 ? 12.047 -3.933 -29.307 1.00 94.94 282 ALA A C 1
ATOM 2205 O O . ALA A 1 282 ? 10.826 -3.919 -29.156 1.00 94.94 282 ALA A O 1
ATOM 2206 N N . ASP A 1 283 ? 12.772 -5.038 -29.100 1.00 96.19 283 ASP A N 1
ATOM 2207 C CA . ASP A 1 283 ? 12.183 -6.303 -28.651 1.00 96.19 283 ASP A CA 1
ATOM 2208 C C . ASP A 1 283 ? 11.773 -6.202 -27.174 1.00 96.19 283 ASP A C 1
ATOM 2210 O O . ASP A 1 283 ? 12.559 -6.448 -26.255 1.00 96.19 283 ASP A O 1
ATOM 2214 N N . LEU A 1 284 ? 10.525 -5.788 -26.949 1.00 96.38 284 LEU A N 1
ATOM 2215 C CA . LEU A 1 284 ? 9.966 -5.585 -25.615 1.00 96.38 284 LEU A CA 1
ATOM 2216 C C . LEU A 1 284 ? 9.950 -6.878 -24.787 1.00 96.38 284 LEU A C 1
ATOM 2218 O O . LEU A 1 284 ? 10.214 -6.834 -23.587 1.00 96.38 284 LEU A O 1
ATOM 2222 N N . VAL A 1 285 ? 9.650 -8.022 -25.409 1.00 96.06 285 VAL A N 1
ATOM 2223 C CA . VAL A 1 285 ? 9.519 -9.302 -24.696 1.00 96.06 285 VAL A CA 1
ATOM 2224 C C . VAL A 1 285 ? 10.886 -9.763 -24.197 1.00 96.06 285 VAL A C 1
ATOM 2226 O O . VAL A 1 285 ? 11.031 -10.096 -23.017 1.00 96.06 285 VAL A O 1
ATOM 2229 N N . ALA A 1 286 ? 11.903 -9.714 -25.062 1.00 96.12 286 ALA A N 1
ATOM 2230 C CA . ALA A 1 286 ? 13.276 -10.018 -24.676 1.00 96.12 286 ALA A CA 1
ATOM 2231 C C . ALA A 1 286 ? 13.793 -9.051 -23.600 1.00 96.12 286 ALA A C 1
ATOM 2233 O O . ALA A 1 286 ? 14.432 -9.487 -22.638 1.00 96.12 286 ALA A O 1
ATOM 2234 N N . ALA A 1 287 ? 13.497 -7.753 -23.738 1.00 97.19 287 ALA A N 1
ATOM 2235 C CA . ALA A 1 287 ? 13.929 -6.717 -22.804 1.00 97.19 287 ALA A CA 1
ATOM 2236 C C . ALA A 1 287 ? 13.367 -6.912 -21.393 1.00 97.19 287 ALA A C 1
ATOM 2238 O O . ALA A 1 287 ? 14.124 -6.883 -20.420 1.00 97.19 287 ALA A O 1
ATOM 2239 N N . LEU A 1 288 ? 12.062 -7.173 -21.275 1.00 95.44 288 LEU A N 1
ATOM 2240 C CA . LEU A 1 288 ? 11.413 -7.436 -19.990 1.00 95.44 288 LEU A CA 1
ATOM 2241 C C . LEU A 1 288 ? 11.917 -8.740 -19.354 1.00 95.44 288 LEU A C 1
ATOM 2243 O O . LEU A 1 288 ? 12.179 -8.780 -18.154 1.00 95.44 288 LEU A O 1
ATOM 2247 N N . ALA A 1 289 ? 12.150 -9.789 -20.150 1.00 92.88 289 ALA A N 1
ATOM 2248 C CA . ALA A 1 289 ? 12.747 -11.023 -19.641 1.00 92.88 289 ALA A CA 1
ATOM 2249 C C . ALA A 1 289 ? 14.181 -10.823 -19.120 1.00 92.88 289 ALA A C 1
ATOM 2251 O O . ALA A 1 289 ? 14.545 -11.388 -18.088 1.00 92.88 289 ALA A O 1
ATOM 2252 N N . ALA A 1 290 ? 14.999 -10.017 -19.804 1.00 95.06 290 ALA A N 1
ATOM 2253 C CA . ALA A 1 290 ? 16.348 -9.680 -19.349 1.00 95.06 290 ALA A CA 1
ATOM 2254 C C . ALA A 1 290 ? 16.331 -8.833 -18.066 1.00 95.06 290 ALA A C 1
ATOM 2256 O O . ALA A 1 290 ? 17.119 -9.089 -17.156 1.00 95.06 290 ALA A O 1
ATOM 2257 N N . TYR A 1 291 ? 15.406 -7.875 -17.977 1.00 94.19 291 TYR A N 1
ATOM 2258 C CA . TYR A 1 291 ? 15.183 -7.049 -16.793 1.00 94.19 291 TYR A CA 1
ATOM 2259 C C . TYR A 1 291 ? 14.819 -7.889 -15.556 1.00 94.19 291 TYR A C 1
ATOM 2261 O O . TYR A 1 291 ? 15.493 -7.785 -14.533 1.00 94.19 291 TYR A O 1
ATOM 2269 N N . GLU A 1 292 ? 13.842 -8.797 -15.661 1.00 89.94 292 GLU A N 1
ATOM 2270 C CA . GLU A 1 292 ? 13.451 -9.675 -14.543 1.00 89.94 292 GLU A CA 1
ATOM 2271 C C . GLU A 1 292 ? 14.581 -10.623 -14.115 1.00 89.94 292 GLU A C 1
ATOM 2273 O O . GLU A 1 292 ? 14.807 -10.850 -12.926 1.00 89.94 292 GLU A O 1
ATOM 2278 N N . LYS A 1 293 ? 15.356 -11.152 -15.071 1.00 89.69 293 LYS A N 1
ATOM 2279 C CA . LYS A 1 293 ? 16.548 -11.954 -14.749 1.00 89.69 293 LYS A CA 1
ATOM 2280 C C . LYS A 1 293 ? 17.604 -11.138 -14.011 1.00 89.69 293 LYS A C 1
ATOM 2282 O O . LYS A 1 293 ? 18.247 -11.669 -13.108 1.00 89.69 293 LYS A O 1
ATOM 2287 N N . ALA A 1 294 ? 17.788 -9.873 -14.389 1.00 91.25 294 ALA A N 1
ATOM 2288 C CA . ALA A 1 294 ? 18.708 -8.979 -13.703 1.00 91.25 294 ALA A CA 1
ATOM 2289 C C . ALA A 1 294 ? 18.247 -8.710 -12.265 1.00 91.25 294 ALA A C 1
ATOM 2291 O O . ALA A 1 294 ? 19.082 -8.771 -11.369 1.00 91.25 294 ALA A O 1
ATOM 2292 N N . ILE A 1 295 ? 16.943 -8.522 -12.017 1.00 87.25 295 ILE A N 1
ATOM 2293 C CA . ILE A 1 295 ? 16.390 -8.445 -10.652 1.00 87.25 295 ILE A CA 1
ATOM 2294 C C . ILE A 1 295 ? 16.693 -9.734 -9.877 1.00 87.25 295 ILE A C 1
ATOM 2296 O O . ILE A 1 295 ? 17.254 -9.678 -8.783 1.00 87.25 295 ILE A O 1
ATOM 2300 N N . ALA A 1 296 ? 16.379 -10.899 -10.452 1.00 82.81 296 ALA A N 1
ATOM 2301 C CA . ALA A 1 296 ? 16.559 -12.194 -9.793 1.00 82.81 296 ALA A CA 1
ATOM 2302 C C . ALA A 1 296 ? 18.032 -12.531 -9.480 1.00 82.81 296 ALA A C 1
ATOM 2304 O O . ALA A 1 296 ? 18.307 -13.281 -8.542 1.00 82.81 296 ALA A O 1
ATOM 2305 N N . ALA A 1 297 ? 18.980 -11.984 -10.247 1.00 85.00 297 ALA A N 1
ATOM 2306 C CA . ALA A 1 297 ? 20.415 -12.184 -10.048 1.00 85.00 297 ALA A CA 1
ATOM 2307 C C . ALA A 1 297 ? 21.024 -11.294 -8.947 1.00 85.00 297 ALA A C 1
ATOM 2309 O O . ALA A 1 297 ? 22.163 -11.524 -8.536 1.00 85.00 297 ALA A O 1
ATOM 2310 N N . GLN A 1 298 ? 20.305 -10.275 -8.471 1.00 81.94 298 GLN A N 1
ATOM 2311 C CA . GLN A 1 298 ? 20.829 -9.329 -7.487 1.00 81.94 298 GLN A CA 1
ATOM 2312 C C . GLN A 1 298 ? 20.874 -9.956 -6.086 1.00 81.94 298 GLN A C 1
ATOM 2314 O O . GLN A 1 298 ? 19.877 -10.460 -5.568 1.00 81.94 298 GLN A O 1
ATOM 2319 N N . SER A 1 299 ? 22.040 -9.907 -5.434 1.00 66.25 299 SER A N 1
ATOM 2320 C CA . SER A 1 299 ? 22.189 -10.343 -4.042 1.00 66.25 299 SER A CA 1
ATOM 2321 C C . SER A 1 299 ? 21.778 -9.220 -3.086 1.00 66.25 299 SER A C 1
ATOM 2323 O O . SER A 1 299 ? 22.209 -8.081 -3.236 1.00 66.25 299 SER A O 1
ATOM 2325 N N . ASN A 1 300 ? 20.991 -9.496 -2.044 1.00 62.75 300 ASN A N 1
ATOM 2326 C CA . ASN A 1 300 ? 20.687 -8.481 -1.017 1.00 62.75 300 ASN A CA 1
ATOM 2327 C C . ASN A 1 300 ? 21.803 -8.356 0.037 1.00 62.75 300 ASN A C 1
ATOM 2329 O O . ASN A 1 300 ? 21.535 -8.079 1.205 1.00 62.75 300 ASN A O 1
ATOM 2333 N N . GLU A 1 301 ? 23.058 -8.589 -0.350 1.00 59.00 301 GLU A N 1
ATOM 2334 C CA . GLU A 1 301 ? 24.195 -8.452 0.555 1.00 59.00 301 GLU A CA 1
ATOM 2335 C C . GLU A 1 301 ? 24.675 -6.997 0.571 1.00 59.00 301 GLU A C 1
ATOM 2337 O O . GLU A 1 301 ? 25.305 -6.518 -0.369 1.00 59.00 301 GLU A O 1
ATOM 2342 N N . GLY A 1 302 ? 24.366 -6.290 1.658 1.00 61.38 302 GLY A N 1
ATOM 2343 C CA . GLY A 1 30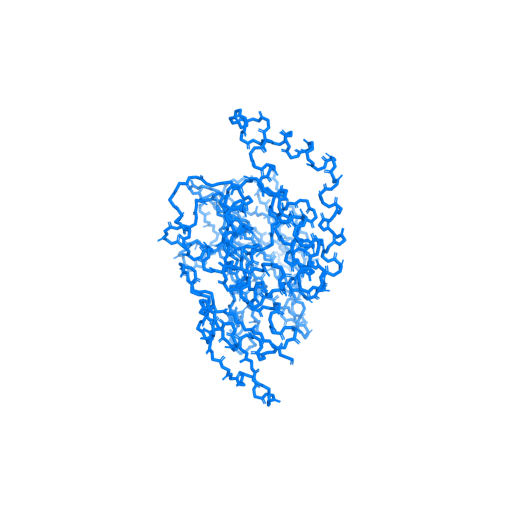2 ? 24.870 -4.946 1.937 1.00 61.38 302 GLY A CA 1
ATOM 2344 C C . GLY A 1 302 ? 23.784 -3.869 2.039 1.00 61.38 302 GLY A C 1
ATOM 2345 O O . GLY A 1 302 ? 22.650 -4.070 1.602 1.00 61.38 302 GLY A O 1
ATOM 2346 N N . PRO A 1 303 ? 24.114 -2.716 2.650 1.00 66.00 303 PRO A N 1
ATOM 2347 C CA . PRO A 1 303 ? 23.202 -1.586 2.740 1.00 66.00 303 PRO A CA 1
ATOM 2348 C C . PRO A 1 303 ? 22.918 -1.031 1.340 1.00 66.00 303 PRO A C 1
ATOM 2350 O O . PRO A 1 303 ? 23.839 -0.729 0.580 1.00 66.00 303 PRO A O 1
ATOM 2353 N N . ARG A 1 304 ? 21.636 -0.878 1.015 1.00 76.88 304 ARG A N 1
ATOM 2354 C CA . ARG A 1 304 ? 21.148 -0.306 -0.243 1.00 76.88 304 ARG A CA 1
ATOM 2355 C C . ARG A 1 304 ? 20.412 0.994 0.051 1.00 76.88 304 ARG A C 1
ATOM 2357 O O . ARG A 1 304 ? 19.927 1.194 1.161 1.00 76.88 304 ARG A O 1
ATOM 2364 N N . THR A 1 305 ? 20.339 1.869 -0.944 1.00 83.19 305 THR A N 1
ATOM 2365 C CA . THR A 1 305 ? 19.476 3.047 -0.854 1.00 83.19 305 THR A CA 1
ATOM 2366 C C . THR A 1 305 ? 18.009 2.639 -0.908 1.00 83.19 305 THR A C 1
ATOM 2368 O O . THR A 1 305 ? 17.682 1.595 -1.482 1.00 83.19 305 THR A O 1
ATOM 2371 N N . GLY A 1 306 ? 17.110 3.468 -0.379 1.00 78.94 306 GLY A N 1
ATOM 2372 C CA . GLY A 1 306 ? 15.668 3.226 -0.435 1.00 78.94 306 GLY A CA 1
ATOM 2373 C C . GLY A 1 306 ? 15.196 2.997 -1.871 1.00 78.94 306 GLY A C 1
ATOM 2374 O O . GLY A 1 306 ? 14.619 1.951 -2.167 1.00 78.94 306 GLY A O 1
ATOM 2375 N N . GLY A 1 307 ? 15.538 3.906 -2.792 1.00 81.31 307 GLY A N 1
ATOM 2376 C CA . GLY A 1 307 ? 15.213 3.754 -4.216 1.00 81.31 307 GLY A CA 1
ATOM 2377 C C . GLY A 1 307 ? 15.805 2.483 -4.843 1.00 81.31 307 GLY A C 1
ATOM 2378 O O . GLY A 1 307 ? 15.155 1.835 -5.663 1.00 81.31 307 GLY A O 1
ATOM 2379 N N . GLY A 1 308 ? 17.009 2.081 -4.419 1.00 84.69 308 GLY A N 1
ATOM 2380 C CA . GLY A 1 308 ? 17.650 0.856 -4.892 1.00 84.69 308 GLY A CA 1
ATOM 2381 C C . GLY A 1 308 ? 16.942 -0.413 -4.419 1.00 84.69 308 GLY A C 1
ATOM 2382 O O . GLY A 1 308 ? 16.758 -1.339 -5.206 1.00 84.69 308 GLY A O 1
ATOM 2383 N N . ILE A 1 309 ? 16.485 -0.452 -3.166 1.00 80.50 309 ILE A N 1
ATOM 2384 C CA . ILE A 1 309 ? 15.688 -1.573 -2.641 1.00 80.50 309 ILE A CA 1
ATOM 2385 C C . ILE A 1 309 ? 14.361 -1.676 -3.391 1.00 80.50 309 ILE A C 1
ATOM 2387 O O . ILE A 1 309 ? 13.978 -2.765 -3.812 1.00 80.50 309 ILE A O 1
ATOM 2391 N N . TRP A 1 310 ? 13.694 -0.543 -3.618 1.00 82.81 310 TRP A N 1
ATOM 2392 C CA . TRP A 1 310 ? 12.433 -0.498 -4.356 1.00 82.81 310 TRP A CA 1
ATOM 2393 C C . TRP A 1 310 ? 12.544 -1.006 -5.792 1.00 82.81 310 TRP A C 1
ATOM 2395 O O . TRP A 1 310 ? 11.624 -1.668 -6.264 1.00 82.81 310 TRP A O 1
ATOM 2405 N N . SER A 1 311 ? 13.669 -0.753 -6.466 1.00 85.56 311 SER A N 1
ATOM 2406 C CA . SER A 1 311 ? 13.894 -1.230 -7.839 1.00 85.56 311 SER A CA 1
ATOM 2407 C C . SER A 1 311 ? 14.079 -2.746 -7.962 1.00 85.56 311 SER A C 1
ATOM 2409 O O . SER A 1 311 ? 13.897 -3.295 -9.042 1.00 85.56 311 SER A O 1
ATOM 2411 N N . LEU A 1 312 ? 14.442 -3.420 -6.866 1.00 82.62 312 LEU A N 1
ATOM 2412 C CA . LEU A 1 312 ? 14.570 -4.882 -6.802 1.00 82.62 312 LEU A CA 1
ATOM 2413 C C . LEU A 1 312 ? 13.379 -5.562 -6.152 1.00 82.62 312 LEU A C 1
ATOM 2415 O O . LEU A 1 312 ? 13.347 -6.787 -6.010 1.00 82.62 312 LEU A O 1
ATOM 2419 N N . TYR A 1 313 ? 12.424 -4.763 -5.701 1.00 75.06 313 TYR A N 1
ATOM 2420 C CA . TYR A 1 313 ? 11.201 -5.297 -5.173 1.00 75.06 313 TYR A CA 1
ATOM 2421 C C . TYR A 1 313 ? 10.481 -6.037 -6.308 1.00 75.06 313 TYR A C 1
ATOM 2423 O O . TYR A 1 313 ? 10.383 -5.479 -7.400 1.00 75.06 313 TYR A O 1
ATOM 2431 N N . PRO A 1 314 ? 9.985 -7.268 -6.100 1.00 65.81 314 PRO A N 1
ATOM 2432 C CA . PRO A 1 314 ? 9.269 -7.982 -7.145 1.00 65.81 314 PRO A CA 1
ATOM 2433 C C . PRO A 1 314 ? 7.961 -7.249 -7.410 1.00 65.81 314 PRO A C 1
ATOM 2435 O O . PRO A 1 314 ? 6.993 -7.357 -6.656 1.00 65.81 314 PRO A O 1
ATOM 2438 N N . GLN A 1 315 ? 7.968 -6.445 -8.462 1.00 73.94 315 GLN A N 1
ATOM 2439 C CA . GLN A 1 315 ? 6.798 -5.764 -8.977 1.00 73.94 315 GLN A CA 1
ATOM 2440 C C . GLN A 1 315 ? 6.298 -6.555 -10.180 1.00 73.94 315 GLN A C 1
ATOM 2442 O O . GLN A 1 315 ? 7.098 -7.075 -10.954 1.00 73.94 315 GLN A O 1
ATOM 2447 N N . PRO A 1 316 ? 4.985 -6.617 -10.410 1.00 77.38 316 PRO A N 1
ATOM 2448 C CA . PRO A 1 316 ? 4.428 -7.393 -11.502 1.00 77.38 316 PRO A CA 1
ATOM 2449 C C . PRO A 1 316 ? 4.575 -6.669 -12.852 1.00 77.38 316 PRO A C 1
ATOM 2451 O O . PRO A 1 316 ? 3.890 -7.035 -13.798 1.00 77.38 316 PRO A O 1
ATOM 2454 N N . TYR A 1 317 ? 5.412 -5.627 -12.964 1.00 86.31 317 TYR A N 1
ATOM 2455 C CA . TYR A 1 317 ? 5.417 -4.700 -14.100 1.00 86.31 317 TYR A CA 1
ATOM 2456 C C . TYR A 1 317 ? 5.641 -5.397 -15.434 1.00 86.31 317 TYR A C 1
ATOM 2458 O O . TYR A 1 317 ? 4.852 -5.192 -16.352 1.00 86.31 317 TYR A O 1
ATOM 2466 N N . SER A 1 318 ? 6.650 -6.263 -15.537 1.00 89.06 318 SER A N 1
ATOM 2467 C CA . SER A 1 318 ? 6.921 -6.990 -16.779 1.00 89.06 318 SER A CA 1
ATOM 2468 C C . SER A 1 318 ? 5.753 -7.882 -17.186 1.00 89.06 318 SER A C 1
ATOM 2470 O O . SER A 1 318 ? 5.346 -7.879 -18.344 1.00 89.06 318 SER A O 1
ATOM 2472 N N . VAL A 1 319 ? 5.169 -8.607 -16.229 1.00 86.56 319 VAL A N 1
ATOM 2473 C CA . VAL A 1 319 ? 4.027 -9.493 -16.487 1.00 86.56 319 VAL A CA 1
ATOM 2474 C C . VAL A 1 319 ? 2.787 -8.688 -16.869 1.00 86.56 319 VAL A C 1
ATOM 2476 O O . VAL A 1 319 ? 2.152 -9.014 -17.867 1.00 86.56 319 VAL A O 1
ATOM 2479 N N . LEU A 1 320 ? 2.481 -7.607 -16.144 1.00 86.38 320 LEU A N 1
ATOM 2480 C CA . LEU A 1 320 ? 1.361 -6.717 -16.451 1.00 86.38 320 LEU A CA 1
ATOM 2481 C C . LEU A 1 320 ? 1.510 -6.086 -17.836 1.00 86.38 320 LEU A C 1
ATOM 2483 O O . LEU A 1 320 ? 0.558 -6.118 -18.605 1.00 86.38 320 LEU A O 1
ATOM 2487 N N . ILE A 1 321 ? 2.692 -5.569 -18.194 1.00 91.75 321 ILE A N 1
ATOM 2488 C CA . ILE A 1 321 ? 2.936 -5.001 -19.531 1.00 91.75 321 ILE A CA 1
ATOM 2489 C C . ILE A 1 321 ? 2.647 -6.032 -20.626 1.00 91.75 321 ILE A C 1
ATOM 2491 O O . ILE A 1 321 ? 1.979 -5.712 -21.610 1.00 91.75 321 ILE A O 1
ATOM 2495 N N . LEU A 1 322 ? 3.128 -7.268 -20.461 1.00 91.06 322 LEU A N 1
ATOM 2496 C CA . LEU A 1 322 ? 2.906 -8.326 -21.447 1.00 91.06 322 LEU A CA 1
ATOM 2497 C C . LEU A 1 322 ? 1.426 -8.719 -21.525 1.00 91.06 322 LEU A C 1
ATOM 2499 O O . LEU A 1 322 ? 0.878 -8.755 -22.623 1.00 91.06 322 LEU A O 1
ATOM 2503 N N . LEU A 1 323 ? 0.767 -8.950 -20.385 1.00 87.00 323 LEU A N 1
ATOM 2504 C CA . LEU A 1 323 ? -0.654 -9.311 -20.323 1.00 87.00 323 LEU A CA 1
ATOM 2505 C C . LEU A 1 323 ? -1.566 -8.235 -20.918 1.00 87.00 323 LEU A C 1
ATOM 2507 O O . LEU A 1 323 ? -2.484 -8.565 -21.664 1.00 87.00 323 LEU A O 1
ATOM 2511 N N . ASN A 1 324 ? -1.297 -6.965 -20.613 1.00 86.00 324 ASN A N 1
ATOM 2512 C CA . ASN A 1 324 ? -2.106 -5.837 -21.069 1.00 86.00 324 ASN A CA 1
ATOM 2513 C C . ASN A 1 324 ? -1.958 -5.568 -22.569 1.00 86.00 324 ASN A C 1
ATOM 2515 O O . ASN A 1 324 ? -2.864 -4.999 -23.178 1.00 86.00 324 ASN A O 1
ATOM 2519 N N . ARG A 1 325 ? -0.820 -5.943 -23.166 1.00 86.44 325 ARG A N 1
ATOM 2520 C CA . ARG A 1 325 ? -0.637 -5.895 -24.620 1.00 86.44 325 ARG A CA 1
ATOM 2521 C C . ARG A 1 325 ? -1.318 -7.063 -25.307 1.00 86.44 325 ARG A C 1
ATOM 2523 O O . ARG A 1 325 ? -2.158 -6.861 -26.176 1.00 86.44 325 ARG A O 1
ATOM 2530 N N . ASP A 1 326 ? -0.875 -8.263 -24.960 1.00 87.56 326 ASP A N 1
ATOM 2531 C CA . ASP A 1 326 ? -1.347 -9.517 -25.526 1.00 87.56 326 ASP A CA 1
ATOM 2532 C C . ASP A 1 326 ? -0.844 -10.671 -24.637 1.00 87.56 326 ASP A C 1
ATOM 2534 O O . ASP A 1 326 ? 0.368 -10.905 -24.556 1.00 87.56 326 ASP A O 1
ATOM 2538 N N . PRO A 1 327 ? -1.741 -11.449 -24.003 1.00 84.00 327 PRO A N 1
ATOM 2539 C CA . PRO A 1 327 ? -1.372 -12.607 -23.187 1.00 84.00 327 PRO A CA 1
ATOM 2540 C C . PRO A 1 327 ? -0.451 -13.624 -23.883 1.00 84.00 327 PRO A C 1
ATOM 2542 O O . PRO A 1 327 ? 0.295 -14.346 -23.212 1.00 84.00 327 PRO A O 1
ATOM 2545 N N . ALA A 1 328 ? -0.457 -13.699 -25.220 1.00 86.75 328 ALA A N 1
ATOM 2546 C CA . ALA A 1 328 ? 0.467 -14.544 -25.973 1.00 86.75 328 ALA A CA 1
ATOM 2547 C C . ALA A 1 328 ? 1.935 -14.107 -25.812 1.00 86.75 328 ALA A C 1
ATOM 2549 O O . ALA A 1 328 ? 2.828 -14.961 -25.813 1.00 86.75 328 ALA A O 1
ATOM 2550 N N . LEU A 1 329 ? 2.193 -12.811 -25.603 1.00 90.31 329 LEU A N 1
ATOM 2551 C CA . LEU A 1 329 ? 3.538 -12.278 -25.372 1.00 90.31 329 LEU A CA 1
ATOM 2552 C C . LEU A 1 329 ? 4.114 -12.747 -24.038 1.00 90.31 329 LEU A C 1
ATOM 2554 O O . LEU A 1 329 ? 5.314 -12.993 -23.954 1.00 90.31 329 LEU A O 1
ATOM 2558 N N . LEU A 1 330 ? 3.279 -12.945 -23.014 1.00 87.50 330 LEU A N 1
ATOM 2559 C CA . LEU A 1 330 ? 3.737 -13.532 -21.755 1.00 87.50 330 LEU A CA 1
ATOM 2560 C C . LEU A 1 330 ? 4.213 -14.974 -21.964 1.00 87.50 330 LEU A C 1
ATOM 2562 O O . LEU A 1 330 ? 5.288 -15.352 -21.496 1.00 87.50 330 LEU A O 1
ATOM 2566 N N . LYS A 1 331 ? 3.443 -15.771 -22.718 1.00 83.56 331 LYS A N 1
ATOM 2567 C CA . LYS A 1 331 ? 3.822 -17.152 -23.061 1.00 83.56 331 LYS A CA 1
ATOM 2568 C C . LYS A 1 331 ? 5.133 -17.186 -23.852 1.00 83.56 331 LYS A C 1
ATOM 2570 O O . LYS A 1 331 ? 5.985 -18.025 -23.561 1.00 83.56 331 LYS A O 1
ATOM 2575 N N . ALA A 1 332 ? 5.312 -16.267 -24.804 1.00 87.56 332 ALA A N 1
ATOM 2576 C CA . ALA A 1 332 ? 6.566 -16.105 -25.540 1.00 87.56 332 ALA A CA 1
ATOM 2577 C C . ALA A 1 332 ? 7.723 -15.693 -24.613 1.00 87.56 332 ALA A C 1
ATOM 2579 O O . ALA A 1 332 ? 8.794 -16.286 -24.667 1.00 87.56 332 ALA A O 1
ATOM 2580 N N . GLY A 1 333 ? 7.500 -14.754 -23.689 1.00 87.31 333 GLY A N 1
ATOM 2581 C CA . GLY A 1 333 ? 8.499 -14.341 -22.702 1.00 87.31 333 GLY A CA 1
ATOM 2582 C C . GLY A 1 333 ? 9.007 -15.506 -21.855 1.00 87.31 333 GLY A C 1
ATOM 2583 O O . GLY A 1 333 ? 10.217 -15.681 -21.715 1.00 87.31 333 GLY A O 1
ATOM 2584 N N . VAL A 1 334 ? 8.103 -16.348 -21.345 1.00 86.81 334 VAL A N 1
ATOM 2585 C CA . VAL A 1 334 ? 8.468 -17.545 -20.567 1.00 86.81 334 VAL A CA 1
ATOM 2586 C C . VAL A 1 334 ? 9.188 -18.576 -21.440 1.00 86.81 334 VAL A C 1
ATOM 2588 O O . VAL A 1 334 ? 10.281 -19.018 -21.089 1.00 86.81 334 VAL A O 1
ATOM 2591 N N . ARG A 1 335 ? 8.609 -18.950 -22.588 1.00 88.00 335 ARG A N 1
ATOM 2592 C CA . ARG A 1 335 ? 9.119 -20.043 -23.433 1.00 88.00 335 ARG A CA 1
ATOM 2593 C C . ARG A 1 335 ? 10.407 -19.681 -24.172 1.00 88.00 335 ARG A C 1
ATOM 2595 O O . ARG A 1 335 ? 11.344 -20.473 -24.182 1.00 88.00 335 ARG A O 1
ATOM 2602 N N . ASP A 1 336 ? 10.428 -18.515 -24.805 1.00 91.88 336 ASP A N 1
ATOM 2603 C CA . ASP A 1 336 ? 11.445 -18.142 -25.792 1.00 91.88 336 ASP A CA 1
ATOM 2604 C C . ASP A 1 336 ? 12.572 -17.323 -25.155 1.00 91.88 336 ASP A C 1
ATOM 2606 O O . ASP A 1 336 ? 13.727 -17.418 -25.570 1.00 91.88 336 ASP A O 1
ATOM 2610 N N . HIS A 1 337 ? 12.260 -16.568 -24.097 1.00 90.94 337 HIS A N 1
ATOM 2611 C CA . HIS A 1 337 ? 13.220 -15.688 -23.431 1.00 90.94 337 HIS A CA 1
ATOM 2612 C C . HIS A 1 337 ? 13.503 -16.072 -21.978 1.00 90.94 337 HIS A C 1
ATOM 2614 O O . HIS A 1 337 ? 14.353 -15.443 -21.348 1.00 90.94 337 HIS A O 1
ATOM 2620 N N . GLY A 1 338 ? 12.875 -17.122 -21.440 1.00 87.69 338 GLY A N 1
ATOM 2621 C CA . GLY A 1 338 ? 13.110 -17.600 -20.077 1.00 87.69 338 GLY A CA 1
ATOM 2622 C C . GLY A 1 338 ? 12.751 -16.570 -19.005 1.00 87.69 338 GLY A C 1
ATOM 2623 O O . GLY A 1 338 ? 13.503 -16.428 -18.040 1.00 87.69 338 GLY A O 1
ATOM 2624 N N . LEU A 1 339 ? 11.669 -15.810 -19.205 1.00 86.31 339 LEU A N 1
ATOM 2625 C CA . LEU A 1 339 ? 11.091 -14.942 -18.176 1.00 86.31 339 LEU A CA 1
ATOM 2626 C C . LEU A 1 339 ? 10.875 -15.779 -16.897 1.00 86.31 339 LEU A C 1
ATOM 2628 O O . LEU A 1 339 ? 10.217 -16.819 -16.978 1.00 86.31 339 LEU A O 1
ATOM 2632 N N . PRO A 1 340 ? 11.436 -15.379 -15.742 1.00 82.69 340 PRO A N 1
ATOM 2633 C CA . PRO A 1 340 ? 11.486 -16.206 -14.539 1.00 82.69 340 PRO A CA 1
ATOM 2634 C C . PRO A 1 340 ? 10.144 -16.157 -13.780 1.00 82.69 340 PRO A C 1
ATOM 2636 O O . PRO A 1 340 ? 10.041 -15.639 -12.671 1.00 82.69 340 PRO A O 1
ATOM 2639 N N . VAL A 1 341 ? 9.094 -16.678 -14.413 1.00 76.06 341 VAL A N 1
ATOM 2640 C CA . VAL A 1 341 ? 7.721 -16.706 -13.904 1.00 76.06 341 VAL A CA 1
ATOM 2641 C C . VAL A 1 341 ? 7.178 -18.127 -14.016 1.00 76.06 341 VAL A C 1
ATOM 2643 O O . VAL A 1 341 ? 7.174 -18.713 -15.098 1.00 76.06 341 VAL A O 1
ATOM 2646 N N . GLU A 1 342 ? 6.691 -18.668 -12.903 1.00 74.31 342 GLU A N 1
ATOM 2647 C CA . GLU A 1 342 ? 5.927 -19.918 -12.883 1.00 74.31 342 GLU A CA 1
ATOM 2648 C C . GLU A 1 342 ? 4.452 -19.567 -12.713 1.00 74.31 342 GLU A C 1
ATOM 2650 O O . GLU A 1 342 ? 4.096 -18.927 -11.731 1.00 74.31 342 GLU A O 1
ATOM 2655 N N . GLY A 1 343 ? 3.581 -19.948 -13.647 1.00 74.88 343 GLY A N 1
ATOM 2656 C CA . GLY A 1 343 ? 2.167 -19.588 -13.564 1.00 74.88 343 GLY A CA 1
ATOM 2657 C C . GLY A 1 343 ? 1.219 -20.689 -14.007 1.00 74.88 343 GLY A C 1
ATOM 2658 O O . GLY A 1 343 ? 1.575 -21.554 -14.808 1.00 74.88 343 GLY A O 1
ATOM 2659 N N . ILE A 1 344 ? 0.005 -20.629 -13.473 1.00 75.38 344 ILE A N 1
ATOM 2660 C CA . ILE A 1 344 ? -1.144 -21.434 -13.870 1.00 75.38 344 ILE A CA 1
ATOM 2661 C C . ILE A 1 344 ? -2.240 -20.495 -14.370 1.00 75.38 344 ILE A C 1
ATOM 2663 O O . ILE A 1 344 ? -2.446 -19.418 -13.816 1.00 75.38 344 ILE A O 1
ATOM 2667 N N . TRP A 1 345 ? -2.915 -20.913 -15.432 1.00 78.31 345 TRP A N 1
ATOM 2668 C CA . TRP A 1 345 ? -4.166 -20.306 -15.871 1.00 78.31 345 TRP A CA 1
ATOM 2669 C C . TRP A 1 345 ? -5.296 -21.135 -15.270 1.00 78.31 345 TRP A C 1
ATOM 2671 O O . TRP A 1 345 ? -5.271 -22.362 -15.416 1.00 78.31 345 TRP A O 1
ATOM 2681 N N . ALA A 1 346 ? -6.203 -20.497 -14.538 1.00 79.31 346 ALA A N 1
ATOM 2682 C CA . ALA A 1 346 ? -7.345 -21.155 -13.918 1.00 79.31 346 ALA A CA 1
ATOM 2683 C C . ALA A 1 346 ? -8.471 -20.148 -13.690 1.00 79.31 346 ALA A C 1
ATOM 2685 O O . ALA A 1 346 ? -8.187 -19.042 -13.251 1.00 79.31 346 ALA A O 1
ATOM 2686 N N . ASP A 1 347 ? -9.710 -20.570 -13.921 1.00 78.62 347 ASP A N 1
ATOM 2687 C CA . ASP A 1 347 ? -10.923 -19.870 -13.492 1.00 78.62 347 ASP A CA 1
ATOM 2688 C C . ASP A 1 347 ? -11.100 -20.030 -11.969 1.00 78.62 347 ASP A C 1
ATOM 2690 O O . ASP A 1 347 ? -11.427 -21.111 -11.460 1.00 78.62 347 ASP A O 1
ATOM 2694 N N . LEU A 1 348 ? -10.736 -18.986 -11.225 1.00 76.62 348 LEU A N 1
ATOM 2695 C CA . LEU A 1 348 ? -10.684 -18.968 -9.764 1.00 76.62 348 LEU A CA 1
ATOM 2696 C C . LEU A 1 348 ? -12.014 -18.579 -9.126 1.00 76.62 348 LEU A C 1
ATOM 2698 O O . LEU A 1 348 ? -12.208 -18.878 -7.940 1.00 76.62 348 LEU A O 1
ATOM 2702 N N . ASP A 1 349 ? -12.888 -17.887 -9.855 1.00 77.12 349 ASP A N 1
ATOM 2703 C CA . ASP A 1 349 ? -14.169 -17.399 -9.344 1.00 77.12 349 ASP A CA 1
ATOM 2704 C C . ASP A 1 349 ? -15.406 -17.991 -10.044 1.00 77.12 349 ASP A C 1
ATOM 2706 O O . ASP A 1 349 ? -16.529 -17.673 -9.640 1.00 77.12 349 ASP A O 1
ATOM 2710 N N . ASP A 1 350 ? -15.197 -18.949 -10.956 1.00 78.31 350 ASP A N 1
ATOM 2711 C CA . ASP A 1 350 ? -16.222 -19.688 -11.707 1.00 78.31 350 ASP A CA 1
ATOM 2712 C C . ASP A 1 350 ? -17.058 -18.760 -12.613 1.00 78.31 350 ASP A C 1
ATOM 2714 O O . ASP A 1 350 ? -18.251 -18.995 -12.843 1.00 78.31 350 ASP A O 1
ATOM 2718 N N . ASP A 1 351 ? -16.453 -17.669 -13.111 1.00 82.88 351 ASP A N 1
ATOM 2719 C CA . ASP A 1 351 ? -17.090 -16.721 -14.035 1.00 82.88 351 ASP A CA 1
ATOM 2720 C C . ASP A 1 351 ? -16.926 -17.102 -15.524 1.00 82.88 351 ASP A C 1
ATOM 2722 O O . ASP A 1 351 ? -17.552 -16.497 -16.410 1.00 82.88 351 ASP A O 1
ATOM 2726 N N . GLY A 1 352 ? -16.147 -18.153 -15.803 1.00 82.12 352 GLY A N 1
ATOM 2727 C CA . GLY A 1 352 ? -15.838 -18.654 -17.137 1.00 82.12 352 GLY A CA 1
ATOM 2728 C C . GLY A 1 352 ? -14.622 -17.999 -17.800 1.00 82.12 352 GLY A C 1
ATOM 2729 O O . GLY A 1 352 ? -14.421 -18.214 -19.005 1.00 82.12 352 GLY A O 1
ATOM 2730 N N . ARG A 1 353 ? -13.834 -17.195 -17.077 1.00 78.44 353 ARG A N 1
ATOM 2731 C CA . ARG A 1 353 ? -12.572 -16.596 -17.534 1.00 78.44 353 ARG A CA 1
ATOM 2732 C C . ARG A 1 353 ? -11.414 -17.172 -16.732 1.00 78.44 353 ARG A C 1
ATOM 2734 O O . ARG A 1 353 ? -11.503 -17.362 -15.535 1.00 78.44 353 ARG A O 1
ATOM 2741 N N . ASP A 1 354 ? -10.304 -17.449 -17.408 1.00 77.94 354 ASP A N 1
ATOM 2742 C CA . ASP A 1 354 ? -9.098 -17.889 -16.709 1.00 77.94 354 ASP A CA 1
ATOM 2743 C C . ASP A 1 354 ? -8.344 -16.676 -16.143 1.00 77.94 354 ASP A C 1
ATOM 2745 O O . ASP A 1 354 ? -7.889 -15.810 -16.901 1.00 77.94 354 ASP A O 1
ATOM 2749 N N . GLU A 1 355 ? -8.082 -16.670 -14.837 1.00 80.19 355 GLU A N 1
ATOM 2750 C CA . GLU A 1 355 ? -7.073 -15.807 -14.233 1.00 80.19 355 GLU A CA 1
ATOM 2751 C C . GLU A 1 355 ? -5.682 -16.407 -14.410 1.00 80.19 355 GLU A C 1
ATOM 2753 O O . GLU A 1 355 ? -5.457 -17.618 -14.290 1.00 80.19 355 GLU A O 1
ATOM 2758 N N . LEU A 1 356 ? -4.691 -15.535 -14.605 1.00 78.56 356 LEU A N 1
ATOM 2759 C CA . LEU A 1 356 ? -3.307 -15.944 -14.420 1.00 78.56 356 LEU A CA 1
ATOM 2760 C C . LEU A 1 356 ? -2.951 -15.827 -12.942 1.00 78.56 356 LEU A C 1
ATOM 2762 O O . LEU A 1 356 ? -2.837 -14.720 -12.411 1.00 78.56 356 LEU A O 1
ATOM 2766 N N . VAL A 1 357 ? -2.650 -16.966 -12.325 1.00 74.50 357 VAL A N 1
ATOM 2767 C CA . VAL A 1 357 ? -1.928 -17.025 -11.056 1.00 74.50 357 VAL A CA 1
ATOM 2768 C C . VAL A 1 357 ? -0.463 -17.261 -11.353 1.00 74.50 357 VAL A C 1
ATOM 2770 O O . VAL A 1 357 ? -0.125 -18.255 -11.994 1.00 74.50 357 VAL A O 1
ATOM 2773 N N . TRP A 1 358 ? 0.431 -16.404 -10.871 1.00 74.12 358 TRP A N 1
ATOM 2774 C CA . TRP A 1 358 ? 1.859 -16.649 -11.047 1.00 74.12 358 TRP A CA 1
ATOM 2775 C C . TRP A 1 358 ? 2.695 -16.362 -9.813 1.00 74.12 358 TRP A C 1
ATOM 2777 O O . TRP A 1 358 ? 2.382 -15.504 -8.992 1.00 74.12 358 TRP A O 1
ATOM 2787 N N . LEU A 1 359 ? 3.789 -17.104 -9.719 1.00 68.19 359 LEU A N 1
ATOM 2788 C CA . LEU A 1 359 ? 4.876 -16.944 -8.780 1.00 68.19 359 LEU A CA 1
ATOM 2789 C C . LEU A 1 359 ? 6.003 -16.206 -9.495 1.00 68.19 359 LEU A C 1
ATOM 2791 O O . LEU A 1 359 ? 6.584 -16.708 -10.462 1.00 68.19 359 LEU A O 1
ATOM 2795 N N . GLY A 1 360 ? 6.325 -15.010 -9.006 1.00 62.88 360 GLY A N 1
ATOM 2796 C CA . GLY A 1 360 ? 7.607 -14.396 -9.338 1.00 62.88 360 GLY A CA 1
ATOM 2797 C C . GLY A 1 360 ? 8.735 -15.276 -8.798 1.00 62.88 360 GLY A C 1
ATOM 2798 O O . GLY A 1 360 ? 8.725 -15.631 -7.615 1.00 62.88 360 GLY A O 1
ATOM 2799 N N . MET A 1 361 ? 9.687 -15.661 -9.650 1.00 56.41 361 MET A N 1
ATOM 2800 C CA . MET A 1 361 ? 10.878 -16.368 -9.188 1.00 56.41 361 MET A CA 1
ATOM 2801 C C . MET A 1 361 ? 11.879 -15.351 -8.645 1.00 56.41 361 MET A C 1
ATOM 2803 O O . MET A 1 361 ? 12.277 -14.401 -9.311 1.00 56.41 361 MET A O 1
ATOM 2807 N N . GLY A 1 362 ? 12.273 -15.565 -7.400 1.00 54.78 362 GLY A N 1
ATOM 2808 C CA . GLY A 1 362 ? 13.117 -14.681 -6.615 1.00 54.78 362 GLY A CA 1
ATOM 2809 C C . GLY A 1 362 ? 13.034 -15.109 -5.155 1.00 54.78 362 GLY A C 1
ATOM 2810 O O . GLY A 1 362 ? 12.413 -16.120 -4.823 1.00 54.78 362 GLY A O 1
ATOM 2811 N N . GLU A 1 363 ? 13.655 -14.357 -4.255 1.00 45.88 363 GLU A N 1
ATOM 2812 C CA . GLU A 1 363 ? 13.533 -14.661 -2.826 1.00 45.88 363 GLU A CA 1
ATOM 2813 C C . GLU A 1 363 ? 12.100 -14.438 -2.303 1.00 45.88 363 GLU A C 1
ATOM 2815 O O . GLU A 1 363 ? 11.638 -15.165 -1.425 1.00 45.88 363 GLU A O 1
ATOM 2820 N N . TRP A 1 364 ? 11.367 -13.481 -2.883 1.00 54.22 364 TRP A N 1
ATOM 2821 C CA . TRP A 1 364 ? 9.950 -13.267 -2.612 1.00 54.22 364 TRP A CA 1
ATOM 2822 C C . TRP A 1 364 ? 9.115 -14.096 -3.590 1.00 54.22 364 TRP A C 1
ATOM 2824 O O . TRP A 1 364 ? 8.900 -13.703 -4.736 1.00 54.22 364 TRP A O 1
ATOM 2834 N N . ARG A 1 365 ? 8.601 -15.237 -3.134 1.00 56.59 365 ARG A N 1
ATOM 2835 C CA . ARG A 1 365 ? 7.535 -15.940 -3.856 1.00 56.59 365 ARG A CA 1
ATOM 2836 C C . ARG A 1 365 ? 6.230 -15.182 -3.643 1.00 56.59 365 ARG A C 1
ATOM 2838 O O . ARG A 1 365 ? 5.489 -15.471 -2.706 1.00 56.59 365 ARG A O 1
ATOM 2845 N N . VAL A 1 366 ? 5.986 -14.173 -4.471 1.00 58.78 366 VAL A N 1
ATOM 2846 C CA . VAL A 1 366 ? 4.709 -13.457 -4.484 1.00 58.78 366 VAL A CA 1
ATOM 2847 C C . VAL A 1 366 ? 3.790 -14.165 -5.463 1.00 58.78 366 VAL A C 1
ATOM 2849 O O . VAL A 1 366 ? 4.144 -14.322 -6.631 1.00 58.78 366 VAL A O 1
ATOM 2852 N N . VAL A 1 367 ? 2.637 -14.606 -4.959 1.00 60.12 367 VAL A N 1
ATOM 2853 C CA . VAL A 1 367 ? 1.528 -15.054 -5.796 1.00 60.12 367 VAL A CA 1
ATOM 2854 C C . VAL A 1 367 ? 0.793 -13.813 -6.263 1.00 60.12 367 VAL A C 1
ATOM 2856 O O . VAL A 1 367 ? 0.258 -13.058 -5.452 1.00 60.12 367 VAL A O 1
ATOM 2859 N N . TRP A 1 368 ? 0.764 -13.619 -7.565 1.00 67.00 368 TRP A N 1
ATOM 2860 C CA . TRP A 1 368 ? -0.033 -12.592 -8.201 1.00 67.00 368 TRP A CA 1
ATOM 2861 C C . TRP A 1 368 ? -1.220 -13.231 -8.898 1.00 67.00 368 TRP A C 1
ATOM 2863 O O . TRP A 1 368 ? -1.108 -14.348 -9.398 1.00 67.00 368 TRP A O 1
ATOM 2873 N N . VAL A 1 369 ? -2.333 -12.505 -8.936 1.00 64.19 369 VAL A N 1
ATOM 2874 C CA . VAL A 1 369 ? -3.529 -12.879 -9.689 1.00 64.19 369 VAL A CA 1
ATOM 2875 C C . VAL A 1 369 ? -3.873 -11.708 -10.595 1.00 64.19 369 VAL A C 1
ATOM 2877 O O . VAL A 1 369 ? -4.050 -10.588 -10.109 1.00 64.19 369 VAL A O 1
ATOM 2880 N N . ALA A 1 370 ? -3.917 -11.955 -11.900 1.00 67.81 370 ALA A N 1
ATOM 2881 C CA . ALA A 1 370 ? -4.390 -10.989 -12.883 1.00 67.81 370 ALA A CA 1
ATOM 2882 C C . ALA A 1 370 ? -5.741 -11.454 -13.427 1.00 67.81 370 ALA A C 1
ATOM 2884 O O . ALA A 1 370 ? -5.855 -12.579 -13.908 1.00 67.81 370 ALA A O 1
ATOM 2885 N N . TRP A 1 371 ? -6.719 -10.555 -13.348 1.00 63.69 371 TRP A N 1
ATOM 2886 C CA . TRP A 1 371 ? -8.086 -10.723 -13.840 1.00 63.69 371 TRP A CA 1
ATOM 2887 C C . TRP A 1 371 ? -8.197 -10.063 -15.221 1.00 63.69 371 TRP A C 1
ATOM 2889 O O . TRP A 1 371 ? -7.607 -8.993 -15.415 1.00 63.69 371 TRP A O 1
ATOM 2899 N N . GLN A 1 372 ? -8.916 -10.684 -16.163 1.00 56.50 372 GLN A N 1
ATOM 2900 C CA . GLN A 1 372 ? -9.170 -10.130 -17.506 1.00 56.50 372 GLN A CA 1
ATOM 2901 C C . GLN A 1 372 ? -10.533 -9.449 -17.647 1.00 56.50 372 GLN A C 1
ATOM 2903 O O . GLN A 1 372 ? -11.574 -10.066 -17.313 1.00 56.50 372 GLN A O 1
#

Sequence (372 aa):
GGQIVPMELDSAATAELFVLPNFSSGPMLYVRYADVGWQAFPVPVVPPGGSKAVASAPNLWPASAEARDVTGDGQVEAIVRHTFAGASGWREHPQVLRWNGAGFDVLFRAELVNWAGRSEWRFVPYKSGQDIVITYPIFMPSRPHKFDPHPEGVQRWRYDVAADRYLLWATAVQTPLPWVGDLATAEAAFRANDYRTALTVYRSFLSDETWREEFLYNYRAAMPGVGQRELAAWLDLARLHAGLCHAALDEPTAARQVLSAIESAPQADLAAAFLTAYGENADLVAALAAYEKAIAAQSNEGPRTGGGIWSLYPQPYSVLILLNRDPALLKAGVRDHGLPVEGIWADLDDDGRDELVWLGMGEWRVVWVAWQ

Foldseek 3Di:
DWDWAWDDQDPQFPTWIWTFDPDFWDFTWIWTQHPVGIDIDGAWDADVVGPDTDSTDGFKGWDDWDWAAQQLPPGIWIWTKIWGDDPQGIKIKIWTWHDPPPHTDTQDIDIADPQLHGKDWDWDDDDSHTKIKIWHFDDDVPDDPSPAQGWIKIWIWHQDPVVRHTDTDDIATHRDQDPQPCRSVLVVCLLVVNLVSSLVSLVVVLPPPVSLVVQVVVCVPPDPPLSVLLSLLQNLLSLLSNLLSCLLVVNPVSSLVSLVPRDHPPSVVLSVQLDVQCDPVRPLLLSLLSSLVSLQPDDPPDDDHNSNSVSSPDDCNSVCSQVVVPNVSVVCSCPVNVRQKDWDFDDPPPPPGTWIWIFRPHPDRHTDTDDD

Mean predicted aligned error: 8.51 Å

Secondary structure (DSSP, 8-state):
-EEEEE----TT-SEEEEEEESSTTPPPEEEEEETTEEEEEEPPB--TT-SS-BS--TTEEEEEEEEE--SSSSPPEEEEEEEEEETTEEEEEEEEEEE-SSSEEEEEE--EE-BTB--EEEEEEETTEEEEEEEEE--BTTB--TTSPPPEEEEEEEEETTTTEEEEEEEEEEPPPP-STTHHHHHHHHHTT-HHHHHHHHHHHTT-HHHHHHHHHHTTTSSTTHHHHHHHHHHHHHHHHHHHHHHHTT-HHHHHHHHHT--STTHHHHHHHHHHHHTTTT-HHHHHHHHHHHHHH----S---HHHHHHTS--SHHHHHHHHH-HHHHHHHHHHH--SEEEEEE-SSSSS-PEEEEEESSSS--EEEE--